Protein AF-A0A0A1TZL5-F1 (afdb_monomer)

pLDDT: mean 77.32, std 15.14, range [38.03, 97.94]

Radius of gyration: 24.27 Å; Cα contacts (8 Å, |Δi|>4): 1009; chains: 1; bounding box: 61×46×68 Å

Solvent-accessible surface area (backbone atoms only — not comparable to full-atom values): 25339 Å² total; per-residue (Å²): 130,90,66,53,73,48,52,54,91,80,47,62,46,71,67,57,94,80,52,57,85,88,46,59,81,59,45,69,44,46,47,73,77,57,21,96,49,83,64,35,45,71,73,87,66,53,48,87,37,38,24,49,39,83,58,66,37,39,21,48,38,13,34,57,28,34,40,38,86,40,56,68,58,58,38,51,23,35,73,71,51,78,66,55,50,101,86,50,35,38,53,36,42,33,20,62,53,52,39,64,32,32,26,38,37,59,61,50,42,55,18,34,70,88,55,82,53,59,42,60,36,43,57,39,48,54,67,40,45,44,47,60,51,51,51,52,50,35,50,21,54,74,61,69,9,57,83,66,41,57,82,64,52,38,36,57,40,44,21,25,57,65,58,46,49,28,44,73,39,58,42,77,80,44,59,67,71,62,47,52,58,46,52,32,54,34,51,77,62,66,31,38,32,31,36,30,31,40,76,61,99,79,62,63,98,81,51,80,66,61,63,70,34,30,24,16,51,75,48,52,56,76,63,87,92,56,88,49,35,35,31,33,31,41,26,74,38,72,58,99,78,35,61,28,70,47,78,42,46,44,67,58,47,51,73,47,28,45,39,35,21,37,38,61,67,59,89,62,52,59,32,79,46,65,48,80,46,73,39,87,48,68,39,44,35,49,39,29,43,36,37,32,68,50,73,34,44,36,38,35,31,41,17,48,66,63,96,58,97,72,77,58,35,48,35,60,42,48,21,39,80,83,58,36,64,47,84,59,59,45,87,41,81,56,90,63,66,62,41,49,50,38,62,40,81,43,62,58,44,52,29,41,37,40,37,40,55,51,54,87,67,77,90,64,80,49,44,31,21,43,23,37,39,23,44,44,75,67,55,70,48,78,46,75,50,90,64,84,45,70,32,94,62,81,60,94,70,38,58,69,59,27,75,74,65,45,31,20,61,45,74,59,49,75,58,60,96,75,51,42,80,54,100,78,36,44,29,48,63,57,37,39,24,12,54,68,79,46,47,78,45,98,57,89,72,32,22,84,56,21,83,48,38,61,42,69,76,57,41,70,68,74,103

Foldseek 3Di:
DPAAEAEPVVFPQQDDPPDPPQSVDFDWAFLVVLFPDAAWQDDLLALQFQAWAPAQLQLLSLLSSLCSLPVVLLCVQQVVDRDADPVQWGWGWWAALLRTHTYTDHNTAGARVVVVRNHGHTIGGDSHHRSNRRLLSSVSVVQRHRVSSHLDHNQVSNCGSRVFHKDKDFLLPDDLVVVLVVQQVLVVLSKWKKFFFADDPPDDPLDLDDHRGIWTFDDWDPDPPDFIKTKIARSNDDDPRHHRIDIDGSVCVSVGTGMMMIGNDDVLFQDKDKDKDKDPDQFWKWKKKKFAAAWKKKWKKKFWNDPDPDDKQKAKFKAFPQQFTQPWFARDGDPDRMDTTTIHGDGGGMIMIIMHIQRPPPDDTIMMMMMMTMSDNDRIDMDIDPFIDGQPDRQCDFQVCCVVQQAAQQQRDHDDPQWDDDNNGTHDQWQQAANRHRDGHPDGGDGVNSVGGHHPVNSVSRD

Structure (mmCIF, N/CA/C/O backbone):
data_AF-A0A0A1TZL5-F1
#
_entry.id   AF-A0A0A1TZL5-F1
#
loop_
_atom_site.group_PDB
_atom_site.id
_atom_site.type_symbol
_atom_site.label_atom_id
_atom_site.label_alt_id
_atom_site.label_comp_id
_atom_site.label_asym_id
_atom_site.label_entity_id
_atom_site.label_seq_id
_atom_site.pdbx_PDB_ins_code
_atom_site.Cartn_x
_atom_site.Cartn_y
_atom_site.Cartn_z
_atom_site.occupancy
_atom_site.B_iso_or_equiv
_atom_site.auth_seq_id
_atom_site.auth_comp_id
_atom_site.auth_asym_id
_atom_site.auth_atom_id
_atom_site.pdbx_PDB_model_num
ATOM 1 N N . MET A 1 1 ? -18.714 -12.120 -4.330 1.00 49.97 1 MET A N 1
ATOM 2 C CA . MET A 1 1 ? -18.763 -10.806 -5.000 1.00 49.97 1 MET A CA 1
ATOM 3 C C . MET A 1 1 ? -18.120 -10.981 -6.354 1.00 49.97 1 MET A C 1
ATOM 5 O O . MET A 1 1 ? -17.047 -11.574 -6.402 1.00 49.97 1 MET A O 1
ATOM 9 N N . ASP A 1 2 ? -18.762 -10.494 -7.409 1.00 71.38 2 ASP A N 1
ATOM 10 C CA . ASP A 1 2 ? -18.136 -10.411 -8.727 1.00 71.38 2 ASP A CA 1
ATOM 11 C C . ASP A 1 2 ? -17.106 -9.280 -8.685 1.00 71.38 2 ASP A C 1
ATOM 13 O O . ASP A 1 2 ? -17.454 -8.117 -8.485 1.00 71.38 2 ASP A O 1
ATOM 17 N N . ILE A 1 3 ? -15.823 -9.633 -8.769 1.00 79.94 3 ILE A N 1
ATOM 18 C CA . ILE A 1 3 ? -14.735 -8.653 -8.760 1.00 79.94 3 ILE A CA 1
ATOM 19 C C . ILE A 1 3 ? -14.651 -8.045 -10.167 1.00 79.94 3 ILE A C 1
ATOM 21 O O . ILE A 1 3 ? -14.499 -8.805 -11.128 1.00 79.94 3 ILE A O 1
ATOM 25 N N . PRO A 1 4 ? -14.748 -6.711 -10.327 1.00 85.56 4 PRO A N 1
ATOM 26 C CA . PRO A 1 4 ? -14.668 -6.082 -11.639 1.00 85.56 4 PRO A CA 1
ATOM 27 C C . PRO A 1 4 ? -13.315 -6.361 -12.300 1.00 85.56 4 PRO A C 1
ATOM 29 O O . PRO A 1 4 ? -12.270 -6.311 -11.647 1.00 85.56 4 PRO A O 1
ATOM 32 N N . VAL A 1 5 ? -13.347 -6.623 -13.611 1.00 86.38 5 VAL A N 1
ATOM 33 C CA . VAL A 1 5 ? -12.152 -6.856 -14.432 1.00 86.38 5 VAL A CA 1
ATOM 34 C C . VAL A 1 5 ? -11.983 -5.724 -15.444 1.00 86.38 5 VAL A C 1
ATOM 36 O O . VAL A 1 5 ? -12.829 -5.539 -16.321 1.00 86.38 5 VAL A O 1
ATOM 39 N N . ILE A 1 6 ? -10.874 -4.989 -15.355 1.00 85.88 6 ILE A N 1
ATOM 40 C CA . ILE A 1 6 ? -10.467 -3.978 -16.339 1.00 85.88 6 ILE A CA 1
ATOM 41 C C . ILE A 1 6 ? -9.491 -4.632 -17.317 1.00 85.88 6 ILE A C 1
ATOM 43 O O . ILE A 1 6 ? -8.507 -5.240 -16.904 1.00 85.88 6 ILE A O 1
ATOM 47 N N . ASN A 1 7 ? -9.750 -4.519 -18.621 1.00 80.62 7 ASN A N 1
ATOM 48 C CA . ASN A 1 7 ? -8.871 -5.073 -19.651 1.00 80.62 7 ASN A CA 1
ATOM 49 C C . ASN A 1 7 ? -8.048 -3.966 -20.312 1.00 80.62 7 ASN A C 1
ATOM 51 O O . ASN A 1 7 ? -8.618 -2.984 -20.792 1.00 80.62 7 ASN A O 1
ATOM 55 N N . GLU A 1 8 ? -6.737 -4.187 -20.419 1.00 75.44 8 GLU A N 1
ATOM 56 C CA . GLU A 1 8 ? -5.792 -3.320 -21.133 1.00 75.44 8 GLU A CA 1
ATOM 57 C C . GLU A 1 8 ? -6.301 -2.868 -22.515 1.00 75.44 8 GLU A C 1
ATOM 59 O O . GLU A 1 8 ? -6.108 -1.720 -22.889 1.00 75.44 8 GLU A O 1
ATOM 64 N N . LYS A 1 9 ? -7.008 -3.719 -23.274 1.00 63.75 9 LYS A N 1
ATOM 65 C CA . LYS A 1 9 ? -7.481 -3.379 -24.632 1.00 63.75 9 LYS A CA 1
ATOM 66 C C . LYS A 1 9 ? -8.550 -2.281 -24.686 1.00 63.75 9 LYS A C 1
ATOM 68 O O . LYS A 1 9 ? -8.748 -1.709 -25.753 1.00 63.75 9 LYS A O 1
ATOM 73 N N . LYS A 1 10 ? -9.276 -2.026 -23.591 1.00 52.03 10 LYS A N 1
ATOM 74 C CA . LYS A 1 10 ? -10.342 -1.005 -23.553 1.00 52.03 10 LYS A CA 1
ATOM 75 C C . LYS A 1 10 ? -9.841 0.371 -23.113 1.00 52.03 10 LYS A C 1
ATOM 77 O O . LYS A 1 10 ? -10.498 1.359 -23.417 1.00 52.03 10 LYS A O 1
ATOM 82 N N . ASN A 1 11 ? -8.681 0.435 -22.460 1.00 51.72 11 ASN A N 1
ATOM 83 C CA . ASN A 1 11 ? -8.084 1.675 -21.984 1.00 51.72 11 ASN A CA 1
ATOM 84 C C . ASN A 1 11 ? -6.820 1.937 -22.798 1.00 51.72 11 ASN A C 1
ATOM 86 O O . ASN A 1 11 ? -5.872 1.164 -22.748 1.00 51.72 11 ASN A O 1
ATOM 90 N N . ASN A 1 12 ? -6.797 3.020 -23.568 1.00 53.84 12 ASN A N 1
ATOM 91 C CA . ASN A 1 12 ? -5.617 3.464 -24.304 1.00 53.84 12 ASN A CA 1
ATOM 92 C C . ASN A 1 12 ? -4.557 3.958 -23.289 1.00 53.84 12 ASN A C 1
ATOM 94 O O . ASN A 1 12 ? -4.395 5.156 -23.091 1.00 53.84 12 ASN A O 1
ATOM 98 N N . VAL A 1 13 ? -3.859 3.031 -22.617 1.00 56.09 13 VAL A N 1
ATOM 99 C CA . VAL A 1 13 ? -2.955 3.260 -21.458 1.00 56.09 13 VAL A CA 1
ATOM 100 C C . VAL A 1 13 ? -1.866 4.309 -21.734 1.00 56.09 13 VAL A C 1
ATOM 102 O O . VAL A 1 13 ? -1.312 4.903 -20.811 1.00 56.09 13 VAL A O 1
ATOM 105 N N . LEU A 1 14 ? -1.574 4.531 -23.017 1.00 53.62 14 LEU A N 1
ATOM 106 C CA . LEU A 1 14 ? -0.532 5.415 -23.538 1.00 53.62 14 LEU A CA 1
ATOM 107 C C . LEU A 1 14 ? -1.075 6.505 -24.485 1.00 53.62 14 LEU A C 1
ATOM 109 O O . LEU A 1 14 ? -0.308 7.330 -24.961 1.00 53.62 14 LEU A O 1
ATOM 113 N N . ASN A 1 15 ? -2.378 6.514 -24.791 1.00 46.19 15 ASN A N 1
ATOM 114 C CA . ASN A 1 15 ? -2.959 7.335 -25.858 1.00 46.19 15 ASN A CA 1
ATOM 115 C C . ASN A 1 15 ? -3.926 8.367 -25.264 1.00 46.19 15 ASN A C 1
ATOM 117 O O . ASN A 1 15 ? -5.138 8.163 -25.196 1.00 46.19 15 ASN A O 1
ATOM 121 N N . SER A 1 16 ? -3.375 9.504 -24.852 1.00 42.44 16 SER A N 1
ATOM 122 C CA . SER A 1 16 ? -4.146 10.732 -24.666 1.00 42.44 16 SER A CA 1
ATOM 123 C C . SER A 1 16 ? -3.404 11.876 -25.342 1.00 42.44 16 SER A C 1
ATOM 125 O O . SER A 1 16 ? -2.181 11.931 -25.238 1.00 42.44 16 SER A O 1
ATOM 127 N N . ALA A 1 17 ? -4.139 12.765 -26.006 1.00 40.03 17 ALA A N 1
ATOM 128 C CA . ALA A 1 17 ? -3.620 13.814 -26.885 1.00 40.03 17 ALA A CA 1
ATOM 129 C C . ALA A 1 17 ? -2.620 14.806 -26.243 1.00 40.03 17 ALA A C 1
ATOM 131 O O . ALA A 1 17 ? -1.957 15.521 -26.983 1.00 40.03 17 ALA A O 1
ATOM 132 N N . ASP A 1 18 ? -2.471 14.805 -24.912 1.00 41.38 18 ASP A N 1
ATOM 133 C CA . ASP A 1 18 ? -1.609 15.730 -24.154 1.00 41.38 18 ASP A CA 1
ATOM 134 C C . ASP A 1 18 ? -0.286 15.126 -23.650 1.00 41.38 18 ASP A C 1
ATOM 136 O O . ASP A 1 18 ? 0.476 15.793 -22.951 1.00 41.38 18 ASP A O 1
ATOM 140 N N . P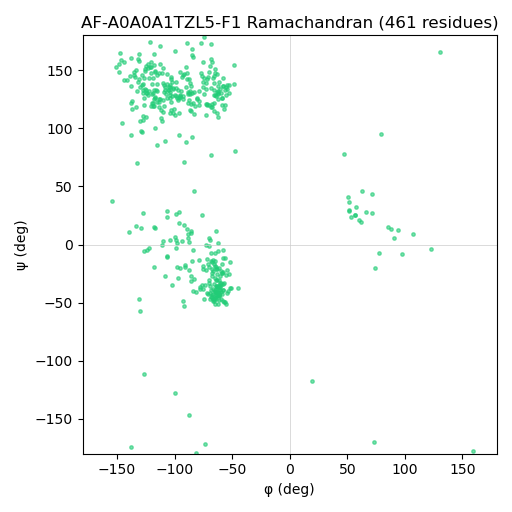HE A 1 19 ? 0.030 13.869 -23.981 1.00 49.94 19 PHE A N 1
ATOM 141 C CA . PHE A 1 19 ? 1.406 13.399 -23.804 1.00 49.94 19 PHE A CA 1
ATOM 142 C C . PHE A 1 19 ? 2.293 14.217 -24.754 1.00 49.94 19 PHE A C 1
ATOM 144 O O . PHE A 1 19 ? 1.990 14.310 -25.945 1.00 49.94 19 PHE A O 1
ATOM 151 N N . THR A 1 20 ? 3.368 14.833 -24.245 1.00 53.78 20 THR A N 1
ATOM 152 C CA . THR A 1 20 ? 4.323 15.576 -25.087 1.00 53.78 20 THR A CA 1
ATOM 153 C C . THR A 1 20 ? 4.728 14.728 -26.298 1.00 53.78 20 THR A C 1
ATOM 155 O O . THR A 1 20 ? 4.698 13.497 -26.239 1.00 53.78 20 THR A O 1
ATOM 158 N N . SER A 1 21 ? 5.135 15.353 -27.407 1.00 57.31 21 SER A N 1
ATOM 159 C CA . SER A 1 21 ? 5.468 14.654 -28.665 1.00 57.31 21 SER A CA 1
ATOM 160 C C . SER A 1 21 ? 6.470 13.492 -28.528 1.00 57.31 21 SER A C 1
ATOM 162 O O . SER A 1 21 ? 6.584 12.682 -29.441 1.00 57.31 21 SER A O 1
ATOM 164 N N . ARG A 1 22 ? 7.192 13.388 -27.401 1.00 59.19 22 ARG A N 1
ATOM 165 C CA . ARG A 1 22 ? 8.092 12.275 -27.062 1.00 59.19 22 ARG A CA 1
ATOM 166 C C . ARG A 1 22 ? 7.362 10.961 -26.751 1.00 59.19 22 ARG A C 1
ATOM 168 O O . ARG A 1 22 ? 7.924 9.897 -26.987 1.00 59.19 22 ARG A O 1
ATOM 175 N N . TYR A 1 23 ? 6.150 11.029 -26.214 1.00 66.69 23 TYR A N 1
ATOM 176 C CA . TYR A 1 23 ? 5.384 9.869 -25.749 1.00 66.69 23 TYR A CA 1
ATOM 177 C C . TYR A 1 23 ? 4.165 9.570 -26.630 1.00 66.69 23 TYR A C 1
ATOM 179 O O . TYR A 1 23 ? 3.399 8.644 -26.357 1.00 66.69 23 TYR A O 1
ATOM 187 N N . SER A 1 24 ? 3.985 10.321 -27.717 1.00 60.12 24 SER A N 1
ATOM 188 C CA . SER A 1 24 ? 3.059 9.936 -28.771 1.00 60.12 24 SER A CA 1
ATOM 189 C C . SER A 1 24 ? 3.640 8.722 -29.510 1.00 60.12 24 SER A C 1
ATOM 191 O O . SER A 1 24 ? 4.738 8.767 -30.056 1.00 60.12 24 SER A O 1
ATOM 193 N N . ASN A 1 25 ? 2.906 7.605 -29.513 1.00 70.38 25 ASN A N 1
ATOM 194 C CA . ASN A 1 25 ? 3.308 6.325 -30.123 1.00 70.38 25 ASN A CA 1
ATOM 195 C C . ASN A 1 25 ? 4.423 5.542 -29.396 1.00 70.38 25 ASN A C 1
ATOM 197 O O . ASN A 1 25 ? 5.300 4.971 -30.045 1.00 70.38 25 ASN A O 1
ATOM 201 N N . VAL A 1 26 ? 4.373 5.447 -28.063 1.00 78.94 26 VAL A N 1
ATOM 202 C CA . VAL A 1 26 ? 5.262 4.549 -27.297 1.00 78.94 26 VAL A CA 1
ATOM 203 C C . VAL A 1 26 ? 5.081 3.083 -27.748 1.00 78.94 26 VAL A C 1
ATOM 205 O O . VAL A 1 26 ? 3.972 2.544 -27.636 1.00 78.94 26 VAL A O 1
ATOM 208 N N . PRO A 1 27 ? 6.138 2.405 -28.243 1.00 83.12 27 PRO A N 1
ATOM 209 C CA . PRO A 1 27 ? 6.061 1.004 -28.642 1.00 83.12 27 PRO A CA 1
ATOM 210 C C . PRO A 1 27 ? 5.797 0.080 -27.450 1.00 83.12 27 PRO A C 1
ATOM 212 O O . PRO A 1 27 ? 6.299 0.285 -26.346 1.00 83.12 27 PRO A O 1
ATOM 215 N N . LEU A 1 28 ? 5.035 -0.985 -27.699 1.00 85.69 28 LEU A N 1
ATOM 216 C CA . LEU A 1 28 ? 4.760 -2.048 -26.734 1.00 85.69 28 LEU A CA 1
ATOM 217 C C . LEU A 1 28 ? 5.459 -3.336 -27.177 1.00 85.69 28 LEU A C 1
ATOM 219 O O . LEU A 1 28 ? 5.003 -4.013 -28.106 1.00 85.69 28 LEU A O 1
ATOM 223 N N . VAL A 1 29 ? 6.545 -3.698 -26.494 1.00 87.06 29 VAL A N 1
ATOM 224 C CA . VAL A 1 29 ? 7.377 -4.860 -26.844 1.00 87.06 29 VAL A CA 1
ATOM 225 C C . VAL A 1 29 ? 7.108 -6.013 -25.875 1.00 87.06 29 VAL A C 1
ATOM 227 O O . VAL A 1 29 ? 7.154 -5.805 -24.665 1.00 87.06 29 VAL A O 1
ATOM 230 N N . PRO A 1 30 ? 6.820 -7.241 -26.352 1.00 88.12 30 PRO A N 1
ATOM 231 C CA . PRO A 1 30 ? 6.717 -8.407 -25.476 1.00 88.12 30 PRO A CA 1
ATOM 232 C C . PRO A 1 30 ? 7.988 -8.585 -24.639 1.00 88.12 30 PRO A C 1
ATOM 234 O O . PRO A 1 30 ? 9.084 -8.572 -25.197 1.00 88.12 30 PRO A O 1
ATOM 237 N N . ALA A 1 31 ? 7.848 -8.834 -23.335 1.00 86.19 31 ALA A N 1
ATOM 238 C CA . ALA A 1 31 ? 8.980 -9.036 -22.425 1.00 86.19 31 ALA A CA 1
ATOM 239 C C . ALA A 1 31 ? 9.985 -10.080 -22.950 1.00 86.19 31 ALA A C 1
ATOM 241 O O . ALA A 1 31 ? 11.188 -9.875 -22.873 1.00 86.19 31 ALA A O 1
ATOM 242 N N . THR A 1 32 ? 9.507 -11.153 -23.590 1.00 85.19 32 THR A N 1
ATOM 243 C CA . THR A 1 32 ? 10.350 -12.207 -24.188 1.00 85.19 32 THR A CA 1
ATOM 244 C C . THR A 1 32 ? 11.231 -11.742 -25.350 1.00 85.19 32 THR A C 1
ATOM 246 O O . THR A 1 32 ? 12.136 -12.468 -25.742 1.00 85.19 32 THR A O 1
ATOM 249 N N . LYS A 1 33 ? 10.923 -10.595 -25.967 1.00 85.25 33 LYS A N 1
ATOM 250 C CA . LYS A 1 33 ? 11.744 -9.969 -27.017 1.00 85.25 33 LYS A CA 1
ATOM 251 C C . LYS A 1 33 ? 12.660 -8.885 -26.458 1.00 85.25 33 LYS A C 1
ATOM 253 O O . LYS A 1 33 ? 13.708 -8.639 -27.036 1.00 85.25 33 LYS A O 1
ATOM 258 N N . LEU A 1 34 ? 12.241 -8.241 -25.371 1.00 82.00 34 LEU A N 1
ATOM 259 C CA . LEU A 1 34 ? 12.992 -7.178 -24.709 1.00 82.00 34 LEU A CA 1
ATOM 260 C C . LEU A 1 34 ? 14.165 -7.733 -23.890 1.00 82.00 34 LEU A C 1
ATOM 262 O O . LEU A 1 34 ? 15.225 -7.126 -23.787 1.00 82.00 34 LEU A O 1
ATOM 266 N N . PHE A 1 35 ? 13.967 -8.910 -23.309 1.00 81.88 35 PHE A N 1
ATOM 267 C CA . PHE A 1 35 ? 14.873 -9.513 -22.351 1.00 81.88 35 PHE A CA 1
ATOM 268 C C . PHE A 1 35 ? 15.634 -10.696 -22.954 1.00 81.88 35 PHE A C 1
ATOM 270 O O . PHE A 1 35 ? 15.044 -11.595 -23.548 1.00 81.88 35 PHE A O 1
ATOM 277 N N . LYS A 1 36 ? 16.968 -10.694 -22.803 1.00 70.81 36 LYS A N 1
ATOM 278 C CA . LYS A 1 36 ? 17.873 -11.660 -23.458 1.00 70.81 36 LYS A CA 1
ATOM 279 C C . LYS A 1 36 ? 17.724 -13.099 -22.954 1.00 70.81 36 LYS A C 1
ATOM 281 O O . LYS A 1 36 ? 18.063 -14.022 -23.691 1.00 70.81 36 LYS A O 1
ATOM 286 N N . HIS A 1 37 ? 17.241 -13.312 -21.728 1.00 73.69 37 HIS A N 1
ATOM 287 C CA . HIS A 1 37 ? 16.998 -14.655 -21.195 1.00 73.69 37 HIS A CA 1
ATOM 288 C C . HIS A 1 37 ? 15.507 -14.928 -20.985 1.00 73.69 37 HIS A C 1
ATOM 290 O O . HIS A 1 37 ? 14.655 -14.049 -21.092 1.00 73.69 37 HIS A O 1
ATOM 296 N N . LYS A 1 38 ? 15.186 -16.194 -20.687 1.00 78.81 38 LYS A N 1
ATOM 297 C CA . LYS A 1 38 ? 13.815 -16.633 -20.425 1.00 78.81 38 LYS A CA 1
ATOM 298 C C . LYS A 1 38 ? 13.215 -15.831 -19.268 1.00 78.81 38 LYS A C 1
ATOM 300 O O . LYS A 1 38 ? 13.653 -15.953 -18.128 1.00 78.81 38 LYS A O 1
ATOM 305 N N . THR A 1 39 ? 12.172 -15.074 -19.579 1.00 82.38 39 THR A N 1
ATOM 306 C CA . THR A 1 39 ? 11.431 -14.258 -18.619 1.00 82.38 39 THR A CA 1
ATOM 307 C C . THR A 1 39 ? 10.579 -15.124 -17.699 1.00 82.38 39 THR A C 1
ATOM 309 O O . THR A 1 39 ? 9.914 -16.055 -18.167 1.00 82.38 39 THR A O 1
ATOM 312 N N . LYS A 1 40 ? 10.537 -14.781 -16.414 1.00 87.81 40 LYS A N 1
ATOM 313 C CA . LYS A 1 40 ? 9.627 -15.347 -15.412 1.00 87.81 40 LYS A CA 1
ATOM 314 C C . LYS A 1 40 ? 8.820 -14.223 -14.768 1.00 87.81 40 LYS A C 1
ATOM 316 O O . LYS A 1 40 ? 9.283 -13.085 -14.717 1.00 87.81 40 LYS A O 1
ATOM 321 N N . LEU A 1 41 ? 7.637 -14.546 -14.240 1.00 90.00 41 LEU A N 1
ATOM 322 C CA . LEU A 1 41 ? 6.888 -13.575 -13.444 1.00 90.00 41 LEU A CA 1
ATOM 323 C C . LEU A 1 41 ? 7.653 -13.224 -12.162 1.00 90.00 41 LEU A C 1
ATOM 325 O O . LEU A 1 41 ? 7.896 -12.048 -11.900 1.00 90.00 41 LEU A O 1
ATOM 329 N N . PHE A 1 42 ? 8.075 -14.254 -11.428 1.00 90.44 42 PHE A N 1
ATOM 330 C CA . PHE A 1 42 ? 8.875 -14.147 -10.213 1.00 90.44 42 PHE A CA 1
ATOM 331 C C . PHE A 1 42 ? 10.181 -14.931 -10.360 1.00 90.44 42 PHE A C 1
ATOM 3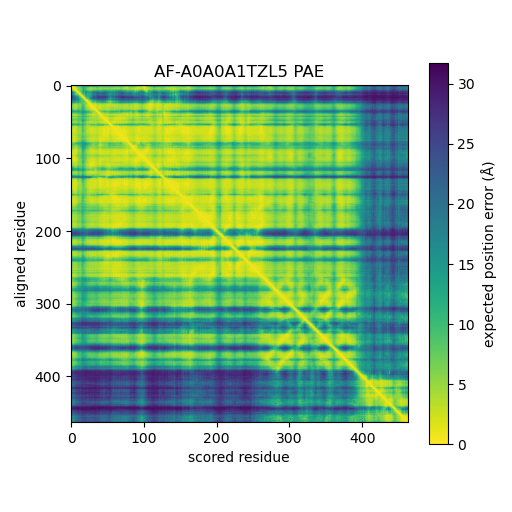33 O O . PHE A 1 42 ? 10.204 -16.025 -10.934 1.00 90.44 42 PHE A O 1
ATOM 340 N N . ASP A 1 43 ? 11.247 -14.384 -9.796 1.00 87.31 43 ASP A N 1
ATOM 341 C CA . ASP A 1 43 ? 12.523 -15.046 -9.553 1.00 87.31 43 ASP A CA 1
ATOM 342 C C . ASP A 1 43 ? 12.866 -14.863 -8.062 1.00 87.31 43 ASP A C 1
ATOM 344 O O . ASP A 1 43 ? 12.144 -15.394 -7.213 1.00 87.31 43 ASP A O 1
ATOM 348 N N . THR A 1 44 ? 13.896 -14.088 -7.714 1.00 87.56 44 THR A N 1
ATOM 349 C CA . THR A 1 44 ? 14.268 -13.825 -6.311 1.00 87.56 44 THR A CA 1
ATOM 350 C C . THR A 1 44 ? 13.330 -12.836 -5.600 1.00 87.56 44 THR A C 1
ATOM 352 O O . THR A 1 44 ? 13.274 -12.873 -4.376 1.00 87.56 44 THR A O 1
ATOM 355 N N . ILE A 1 45 ? 12.568 -11.992 -6.320 1.00 90.38 45 ILE A N 1
ATOM 356 C CA . ILE A 1 45 ? 11.847 -10.824 -5.769 1.00 90.38 45 ILE A CA 1
ATOM 357 C C . ILE A 1 45 ? 12.784 -10.003 -4.866 1.00 90.38 45 ILE A C 1
ATOM 359 O O . ILE A 1 45 ? 12.757 -10.100 -3.642 1.00 90.38 45 ILE A O 1
ATOM 363 N N . SER A 1 46 ? 13.652 -9.208 -5.492 1.00 89.75 46 SER A N 1
ATOM 364 C CA . SER A 1 46 ? 14.631 -8.366 -4.794 1.00 89.75 46 SER A CA 1
ATOM 365 C C . SER A 1 46 ? 14.291 -6.890 -4.939 1.00 89.75 46 SER A C 1
ATOM 367 O O . SER A 1 46 ? 13.812 -6.457 -5.987 1.00 89.75 46 SER A O 1
ATOM 369 N N . ILE A 1 47 ? 14.605 -6.106 -3.909 1.00 90.38 47 ILE A N 1
ATOM 370 C CA . ILE A 1 47 ? 14.465 -4.650 -3.938 1.00 90.38 47 ILE A CA 1
ATOM 371 C C . ILE A 1 47 ? 15.285 -4.015 -5.071 1.00 90.38 47 ILE A C 1
ATOM 373 O O . ILE A 1 47 ? 14.828 -3.076 -5.715 1.00 90.38 47 ILE A O 1
ATOM 377 N N . GLU A 1 48 ? 16.446 -4.591 -5.391 1.00 85.00 48 GLU A N 1
ATOM 378 C CA . GLU A 1 48 ? 17.332 -4.149 -6.478 1.00 85.00 48 GLU A CA 1
ATOM 379 C C . GLU A 1 48 ? 16.681 -4.278 -7.866 1.00 85.00 48 GLU A C 1
ATOM 381 O O . GLU A 1 48 ? 17.075 -3.590 -8.808 1.00 85.00 48 GLU A O 1
ATOM 386 N N . ASN A 1 49 ? 15.657 -5.132 -7.992 1.00 84.19 49 ASN A N 1
ATOM 387 C CA . ASN A 1 49 ? 14.910 -5.357 -9.230 1.00 84.19 49 ASN A CA 1
ATOM 388 C C . ASN A 1 49 ? 13.768 -4.346 -9.421 1.00 84.19 49 ASN A C 1
ATOM 390 O O . ASN A 1 49 ? 12.934 -4.540 -10.298 1.00 84.19 49 ASN A O 1
ATOM 394 N N . VAL A 1 50 ? 13.688 -3.293 -8.607 1.00 91.25 50 VAL A N 1
ATOM 395 C CA . VAL A 1 50 ? 12.613 -2.299 -8.680 1.00 91.25 50 VAL A CA 1
ATOM 396 C C . VAL A 1 50 ? 13.229 -0.912 -8.756 1.00 91.25 50 VAL A C 1
ATOM 398 O O . VAL A 1 50 ? 13.617 -0.345 -7.734 1.00 91.25 50 VAL A O 1
ATOM 401 N N . ARG A 1 51 ? 13.363 -0.370 -9.965 1.00 91.31 51 ARG A N 1
ATOM 402 C CA . ARG A 1 51 ? 13.928 0.962 -10.214 1.00 91.31 51 ARG A CA 1
ATOM 403 C C . ARG A 1 51 ? 12.976 1.817 -11.028 1.00 91.31 51 ARG A C 1
ATOM 405 O O . ARG A 1 51 ? 12.200 1.302 -11.829 1.00 91.31 51 ARG A O 1
ATOM 412 N N . GLN A 1 52 ? 13.054 3.120 -10.822 1.00 90.38 52 GLN A N 1
ATOM 413 C CA . GLN A 1 52 ? 12.235 4.089 -11.531 1.00 90.38 52 GLN A CA 1
ATOM 414 C C . GLN A 1 52 ? 12.751 4.310 -12.954 1.00 90.38 52 GLN A C 1
ATOM 416 O O . GLN A 1 52 ? 13.949 4.205 -13.242 1.00 90.38 52 GLN A O 1
ATOM 421 N N . GLY A 1 53 ? 11.808 4.589 -13.847 1.00 88.00 53 GLY A N 1
ATOM 422 C CA . GLY A 1 53 ? 12.072 4.987 -15.221 1.00 88.00 53 GLY A CA 1
ATOM 423 C C . GLY A 1 53 ? 12.267 6.480 -15.387 1.00 88.00 53 GLY A C 1
ATOM 424 O O . GLY A 1 53 ? 12.771 7.165 -14.507 1.00 88.00 53 GLY A O 1
ATOM 425 N N . GLU A 1 54 ? 11.839 6.980 -16.542 1.00 77.56 54 GLU A N 1
ATOM 426 C CA . GLU A 1 54 ? 11.854 8.411 -16.867 1.00 77.56 54 GLU A CA 1
ATOM 427 C C . GLU A 1 54 ? 10.610 9.176 -16.363 1.00 77.56 54 GLU A C 1
ATOM 429 O O . GLU A 1 54 ? 10.377 10.298 -16.804 1.00 77.56 54 GLU A O 1
ATOM 434 N N . PHE A 1 55 ? 9.772 8.584 -15.505 1.00 79.81 55 PHE A N 1
ATOM 435 C CA . PHE A 1 55 ? 8.473 9.152 -15.119 1.00 79.81 55 PHE A CA 1
ATOM 436 C C . PHE A 1 55 ? 8.385 9.469 -13.619 1.00 79.81 55 PHE A C 1
ATOM 438 O O . PHE A 1 55 ? 9.096 8.861 -12.826 1.00 79.81 55 PHE A O 1
ATOM 445 N N . GLU A 1 56 ? 7.533 10.420 -13.222 1.00 85.12 56 GLU A N 1
ATOM 446 C CA . GLU A 1 56 ? 7.410 10.947 -11.846 1.00 85.12 56 GLU A CA 1
ATOM 447 C C . GLU A 1 56 ? 6.524 10.077 -10.925 1.00 85.12 56 GLU A C 1
ATOM 449 O O . GLU A 1 56 ? 5.674 10.573 -10.189 1.00 85.12 56 GLU A O 1
ATOM 454 N N . ASP A 1 57 ? 6.730 8.759 -10.952 1.00 90.88 57 ASP A N 1
ATOM 455 C CA . ASP A 1 57 ? 5.985 7.764 -10.167 1.00 90.88 57 ASP A CA 1
ATOM 456 C C . ASP A 1 57 ? 6.803 7.180 -9.000 1.00 90.88 57 ASP A C 1
ATOM 458 O O . ASP A 1 57 ? 6.574 6.056 -8.543 1.00 90.88 57 ASP A O 1
ATOM 462 N N . CYS A 1 58 ? 7.743 7.965 -8.466 1.00 94.44 58 CYS A N 1
ATOM 463 C CA . CYS A 1 58 ? 8.638 7.560 -7.379 1.00 94.44 58 CYS A CA 1
ATOM 464 C C . CYS A 1 58 ? 7.901 6.973 -6.169 1.00 94.44 58 CYS A C 1
ATOM 466 O O . CYS A 1 58 ? 8.366 5.997 -5.578 1.00 94.44 58 CYS A O 1
ATOM 468 N N . PHE A 1 59 ? 6.726 7.512 -5.828 1.00 95.00 59 PHE A N 1
ATOM 469 C CA . PHE A 1 59 ? 5.880 7.010 -4.746 1.00 95.00 59 PHE A CA 1
ATOM 470 C C . PHE A 1 59 ? 5.440 5.557 -4.978 1.00 95.00 59 PHE A C 1
ATOM 472 O O . PHE A 1 59 ? 5.420 4.753 -4.041 1.00 95.00 59 PHE A O 1
ATOM 479 N N . LEU A 1 60 ? 5.121 5.197 -6.225 1.00 96.38 60 LEU A N 1
ATOM 480 C CA . LEU A 1 60 ? 4.706 3.854 -6.611 1.00 96.38 60 LEU A CA 1
ATOM 481 C C . LEU A 1 60 ? 5.907 2.911 -6.627 1.00 96.38 60 LEU A C 1
ATOM 483 O O . LEU A 1 60 ? 5.836 1.832 -6.041 1.00 96.38 60 LEU A O 1
ATOM 487 N N . VAL A 1 61 ? 7.022 3.325 -7.231 1.00 96.00 61 VAL A N 1
ATOM 488 C CA . VAL A 1 61 ? 8.245 2.509 -7.307 1.00 96.00 61 VAL A CA 1
ATOM 489 C C . VAL A 1 61 ? 8.816 2.238 -5.912 1.00 96.00 61 VAL A C 1
ATOM 491 O O . VAL A 1 61 ? 9.140 1.092 -5.600 1.00 96.00 61 VAL A O 1
ATOM 494 N N . SER A 1 62 ? 8.862 3.244 -5.033 1.00 96.75 62 SER A N 1
ATOM 495 C CA . SER A 1 62 ? 9.242 3.066 -3.625 1.00 96.75 62 SER A CA 1
ATOM 496 C C . SER A 1 62 ? 8.261 2.168 -2.867 1.00 96.75 62 SER A C 1
ATOM 498 O O . SER A 1 62 ? 8.680 1.326 -2.075 1.00 96.75 62 SER A O 1
ATOM 500 N N . SER A 1 63 ? 6.959 2.251 -3.151 1.00 97.38 63 SER A N 1
ATOM 501 C CA . SER A 1 63 ? 5.974 1.336 -2.555 1.00 97.38 63 SER A CA 1
ATOM 502 C C . SER A 1 63 ? 6.162 -0.114 -3.023 1.00 97.38 63 SER A C 1
ATOM 504 O O . SER A 1 63 ? 6.116 -1.036 -2.208 1.00 97.38 63 SER A O 1
ATOM 506 N N . LEU A 1 64 ? 6.423 -0.338 -4.316 1.00 96.88 64 LEU A N 1
ATOM 507 C CA . LEU A 1 64 ? 6.736 -1.659 -4.875 1.00 96.88 64 LEU A CA 1
ATOM 508 C C . LEU A 1 64 ? 8.042 -2.220 -4.294 1.00 96.88 64 LEU A C 1
ATOM 510 O O . LEU A 1 64 ? 8.105 -3.402 -3.958 1.00 96.88 64 LEU A O 1
ATOM 514 N N . ALA A 1 65 ? 9.059 -1.374 -4.127 1.00 96.25 65 ALA A N 1
ATOM 515 C CA . ALA A 1 65 ? 10.316 -1.731 -3.482 1.00 96.25 65 ALA A CA 1
ATOM 516 C C . ALA A 1 65 ? 10.095 -2.148 -2.019 1.00 96.25 65 ALA A C 1
ATOM 518 O O . ALA A 1 65 ? 10.586 -3.200 -1.610 1.00 96.25 65 ALA A O 1
ATOM 519 N N . ALA A 1 66 ? 9.284 -1.406 -1.260 1.00 97.25 66 ALA A N 1
ATOM 520 C CA . ALA A 1 66 ? 8.921 -1.770 0.109 1.00 97.25 66 ALA A CA 1
ATOM 521 C C . ALA A 1 66 ? 8.241 -3.151 0.182 1.00 97.25 66 ALA A C 1
ATOM 523 O O . ALA A 1 66 ? 8.526 -3.941 1.082 1.00 97.25 66 ALA A O 1
ATOM 524 N N . LEU A 1 67 ? 7.378 -3.493 -0.788 1.00 96.12 67 LEU A N 1
ATOM 525 C CA . LEU A 1 67 ? 6.706 -4.802 -0.838 1.00 96.12 67 LEU A CA 1
ATOM 526 C C . LEU A 1 67 ? 7.670 -5.987 -0.965 1.00 96.12 67 LEU A C 1
ATOM 528 O O . LEU A 1 67 ? 7.284 -7.105 -0.616 1.00 96.12 67 LEU A O 1
ATOM 532 N N . THR A 1 68 ? 8.908 -5.778 -1.418 1.00 94.88 68 THR A N 1
ATOM 533 C CA . THR A 1 68 ? 9.906 -6.857 -1.519 1.00 94.88 68 THR A CA 1
ATOM 534 C C . THR A 1 68 ? 10.333 -7.404 -0.154 1.00 94.88 68 THR A C 1
ATOM 536 O O . THR A 1 68 ? 10.684 -8.578 -0.064 1.00 94.88 68 THR A O 1
ATOM 539 N N . GLU A 1 69 ? 10.176 -6.636 0.936 1.00 94.56 69 GLU A N 1
ATOM 540 C CA . GLU A 1 69 ? 10.333 -7.145 2.311 1.00 94.56 69 GLU A CA 1
ATOM 541 C C . GLU A 1 69 ? 9.244 -8.182 2.678 1.00 94.56 69 GLU A C 1
ATOM 543 O O . GLU A 1 69 ? 9.383 -8.938 3.642 1.00 94.56 69 GLU A O 1
ATOM 548 N N . GLN A 1 70 ? 8.145 -8.237 1.911 1.00 93.62 70 GLN A N 1
ATOM 549 C CA . GLN A 1 70 ? 7.016 -9.155 2.091 1.00 93.62 70 GLN A CA 1
ATOM 550 C C . GLN A 1 70 ? 6.610 -9.817 0.755 1.00 93.62 70 GLN A C 1
ATOM 552 O O . GLN A 1 70 ? 5.503 -9.574 0.259 1.00 93.62 70 GLN A O 1
ATOM 557 N N . PRO A 1 71 ? 7.426 -10.729 0.182 1.00 92.75 71 PRO A N 1
ATOM 558 C CA . PRO A 1 71 ? 7.192 -11.302 -1.154 1.00 92.75 71 PRO A CA 1
ATOM 559 C C . PRO A 1 71 ? 5.820 -11.970 -1.342 1.00 92.75 71 PRO A C 1
ATOM 561 O O . PRO A 1 71 ? 5.283 -12.027 -2.448 1.00 92.75 71 PRO A O 1
ATOM 564 N N . ASN A 1 72 ? 5.203 -12.451 -0.259 1.00 90.88 72 ASN A N 1
ATOM 565 C CA . ASN A 1 72 ? 3.852 -13.015 -0.291 1.00 90.88 72 ASN A CA 1
ATOM 566 C C . ASN A 1 72 ? 2.776 -11.986 -0.674 1.00 90.88 72 ASN A C 1
ATOM 568 O O . ASN A 1 72 ? 1.775 -12.368 -1.278 1.00 90.88 72 ASN A O 1
ATOM 572 N N . LEU A 1 73 ? 2.956 -10.700 -0.351 1.00 92.06 73 LEU A N 1
ATOM 573 C CA . LEU A 1 73 ? 2.055 -9.634 -0.802 1.00 92.06 73 LEU A CA 1
ATOM 574 C C . LEU A 1 73 ? 2.168 -9.428 -2.315 1.00 92.06 73 LEU A C 1
ATOM 576 O O . LEU A 1 73 ? 1.149 -9.296 -2.986 1.00 92.06 73 LEU A O 1
ATOM 580 N N . ILE A 1 74 ? 3.383 -9.509 -2.862 1.00 94.44 74 ILE A N 1
ATOM 581 C CA . ILE A 1 74 ? 3.619 -9.437 -4.309 1.00 94.44 74 ILE A CA 1
ATOM 582 C C . ILE A 1 74 ? 2.964 -10.628 -5.015 1.00 94.44 74 ILE A C 1
ATOM 584 O O . ILE A 1 74 ? 2.243 -10.449 -5.988 1.00 94.44 74 ILE A O 1
ATOM 588 N N . ARG A 1 75 ? 3.109 -11.849 -4.491 1.00 92.81 75 ARG A N 1
ATOM 589 C CA . ARG A 1 75 ? 2.430 -13.029 -5.063 1.00 92.81 75 ARG A CA 1
ATOM 590 C C . ARG A 1 75 ? 0.901 -12.925 -4.995 1.00 92.81 75 ARG A C 1
ATOM 592 O O . ARG A 1 75 ? 0.221 -13.343 -5.932 1.00 92.81 75 ARG A O 1
ATOM 599 N N . LYS A 1 76 ? 0.354 -12.327 -3.926 1.00 90.44 76 LYS A N 1
ATOM 600 C CA . LYS A 1 76 ? -1.090 -12.051 -3.785 1.00 90.44 76 LYS A CA 1
ATOM 601 C C . LYS A 1 76 ? -1.623 -11.117 -4.875 1.00 90.44 76 LYS A C 1
ATOM 603 O O . LYS A 1 76 ? -2.755 -11.334 -5.308 1.00 90.44 76 LYS A O 1
ATOM 608 N N . LEU A 1 77 ? -0.830 -10.144 -5.345 1.00 93.25 77 LEU A N 1
ATOM 609 C CA . LEU A 1 77 ? -1.210 -9.277 -6.472 1.00 93.25 77 LEU A CA 1
ATOM 610 C C . LEU A 1 77 ? -1.586 -10.107 -7.701 1.00 93.25 77 LEU A C 1
ATOM 612 O O . LEU A 1 77 ? -2.590 -9.832 -8.341 1.00 93.25 77 LEU A O 1
ATOM 616 N N . PHE A 1 78 ? -0.837 -11.167 -7.998 1.00 93.75 78 PHE A N 1
ATOM 617 C CA . PHE A 1 78 ? -1.035 -12.003 -9.187 1.00 93.75 78 PHE A CA 1
ATOM 618 C C . PHE A 1 78 ? -1.883 -13.253 -8.907 1.00 93.75 78 PHE A C 1
ATOM 620 O O . PHE A 1 78 ? -1.712 -14.289 -9.551 1.00 93.75 78 PHE A O 1
ATOM 627 N N . ASN A 1 79 ? -2.780 -13.186 -7.914 1.00 83.12 79 ASN A N 1
ATOM 628 C CA . ASN A 1 79 ? -3.635 -14.299 -7.482 1.00 83.12 79 ASN A CA 1
ATOM 629 C C . ASN A 1 79 ? -2.858 -15.606 -7.189 1.00 83.12 79 ASN A C 1
ATOM 631 O O . ASN A 1 79 ? -3.406 -16.692 -7.363 1.00 83.12 79 ASN A O 1
ATOM 635 N N . PHE A 1 80 ? -1.594 -15.514 -6.753 1.00 77.06 80 PHE A N 1
ATOM 636 C CA . PHE A 1 80 ? -0.689 -16.660 -6.567 1.00 77.06 80 PHE A CA 1
ATOM 637 C C . PHE A 1 80 ? -0.469 -17.516 -7.827 1.00 77.06 80 PHE A C 1
ATOM 639 O O . PHE A 1 80 ? -0.165 -18.704 -7.726 1.00 77.06 80 PHE A O 1
ATOM 646 N N . THR A 1 81 ? -0.636 -16.923 -9.010 1.00 81.06 81 THR A N 1
ATOM 647 C CA . THR A 1 81 ? -0.355 -17.568 -10.294 1.00 81.06 81 THR A CA 1
ATOM 648 C C . THR A 1 81 ? 0.926 -17.008 -10.890 1.00 81.06 81 THR A C 1
ATOM 650 O O . THR A 1 81 ? 1.108 -15.795 -10.964 1.00 81.06 81 THR A O 1
ATOM 653 N N . ASP A 1 82 ? 1.793 -17.904 -11.357 1.00 82.62 82 ASP A N 1
ATOM 654 C CA . ASP A 1 82 ? 3.080 -17.553 -11.968 1.00 82.62 82 ASP A CA 1
ATOM 655 C C . ASP A 1 82 ? 3.004 -17.594 -13.509 1.00 82.62 82 ASP A C 1
ATOM 657 O O . ASP A 1 82 ? 4.013 -17.466 -14.204 1.00 82.62 82 ASP A O 1
ATOM 661 N N . THR A 1 83 ? 1.796 -17.790 -14.051 1.00 82.88 83 THR A N 1
ATOM 662 C CA . THR A 1 83 ? 1.516 -17.990 -15.477 1.00 82.88 83 THR A CA 1
ATOM 663 C C . THR A 1 83 ? 0.344 -17.133 -15.944 1.00 82.88 83 THR A C 1
ATOM 665 O O . THR A 1 83 ? -0.591 -16.882 -15.189 1.00 82.88 83 THR A O 1
ATOM 668 N N . TYR A 1 84 ? 0.372 -16.738 -17.212 1.00 82.81 84 TYR A N 1
ATOM 669 C CA . TYR A 1 84 ? -0.728 -16.048 -17.881 1.00 82.81 84 TYR A CA 1
ATOM 670 C C . TYR A 1 84 ? -1.773 -17.037 -18.432 1.00 82.81 84 TYR A C 1
ATOM 672 O O . TYR A 1 84 ? -1.503 -18.232 -18.564 1.00 82.81 84 TYR A O 1
ATOM 680 N N . ASP A 1 85 ? -2.972 -16.545 -18.752 1.00 85.00 85 ASP A N 1
ATOM 681 C CA . ASP A 1 85 ? -4.050 -17.358 -19.335 1.00 85.00 85 ASP A CA 1
ATOM 682 C C . ASP A 1 85 ? -3.830 -17.716 -20.820 1.00 85.00 85 ASP A C 1
ATOM 684 O O . ASP A 1 85 ? -2.877 -17.282 -21.457 1.00 85.00 85 ASP A O 1
ATOM 688 N N . LEU A 1 86 ? -4.746 -18.473 -21.432 1.00 82.31 86 LEU A N 1
ATOM 689 C CA . LEU A 1 86 ? -4.649 -18.843 -22.857 1.00 82.31 86 LEU A CA 1
ATOM 690 C C . LEU A 1 86 ? -4.599 -17.636 -23.819 1.00 82.31 86 LEU A C 1
ATOM 692 O O . LEU A 1 86 ? -4.195 -17.790 -24.970 1.00 82.31 86 LEU A O 1
ATOM 696 N N . ASN A 1 87 ? -4.989 -16.445 -23.360 1.00 83.19 87 ASN A N 1
ATOM 697 C CA . ASN A 1 87 ? -4.995 -15.207 -24.134 1.00 83.19 87 ASN A CA 1
ATOM 698 C C . ASN A 1 87 ? -3.758 -14.325 -23.877 1.00 83.19 87 ASN A C 1
ATOM 700 O O . ASN A 1 87 ? -3.658 -13.245 -24.466 1.00 83.19 87 ASN A O 1
ATOM 704 N N . GLY A 1 88 ? -2.814 -14.755 -23.030 1.00 85.69 88 GLY A N 1
ATOM 705 C CA . GLY A 1 88 ? -1.589 -14.006 -22.745 1.00 85.69 88 GLY A CA 1
ATOM 706 C C . GLY A 1 88 ? -1.697 -12.990 -21.604 1.00 85.69 88 GLY A C 1
ATOM 707 O O . GLY A 1 88 ? -0.817 -12.131 -21.495 1.00 85.69 88 GLY A O 1
ATOM 708 N N . TYR A 1 89 ? -2.755 -13.044 -20.787 1.00 89.69 89 TYR A N 1
ATOM 709 C CA . TYR A 1 89 ? -2.985 -12.082 -19.707 1.00 89.69 89 TYR A CA 1
ATOM 710 C C . TYR A 1 89 ? -2.556 -12.600 -18.339 1.00 89.69 89 TYR A C 1
ATOM 712 O O . TYR A 1 89 ? -2.916 -13.705 -17.929 1.00 89.69 89 TYR A O 1
ATOM 720 N N . TYR A 1 90 ? -1.858 -11.740 -17.603 1.00 92.62 90 TYR A N 1
ATOM 721 C CA . TYR A 1 90 ? -1.775 -11.809 -16.150 1.00 92.62 90 TYR A CA 1
ATOM 722 C C . TYR A 1 90 ? -2.911 -10.997 -15.533 1.00 92.62 90 TYR A C 1
ATOM 724 O O . TYR A 1 90 ? -3.316 -9.967 -16.071 1.00 92.62 90 TYR A O 1
ATOM 732 N N 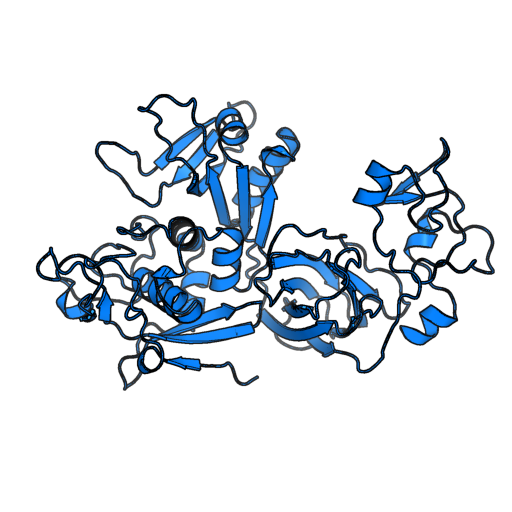. TYR A 1 91 ? -3.399 -11.447 -14.382 1.00 93.00 91 TYR A N 1
ATOM 733 C CA . TYR A 1 91 ? -4.475 -10.794 -13.646 1.00 93.00 91 TYR A CA 1
ATOM 734 C C . TYR A 1 91 ? -3.916 -10.222 -12.349 1.00 93.00 91 TYR A C 1
ATOM 736 O O . TYR A 1 91 ? -3.569 -10.973 -11.439 1.00 93.00 91 TYR A O 1
ATOM 744 N N . VAL A 1 92 ? -3.829 -8.896 -12.283 1.00 94.94 92 VAL A N 1
ATOM 745 C CA . VAL A 1 92 ? -3.297 -8.167 -11.130 1.00 94.94 92 VAL A CA 1
ATOM 746 C C . VAL A 1 92 ? -4.458 -7.632 -10.305 1.00 94.94 92 VAL A C 1
ATOM 748 O O . VAL A 1 92 ? -5.247 -6.824 -10.787 1.00 94.94 92 VAL A O 1
ATOM 751 N N . ARG A 1 93 ? -4.591 -8.089 -9.064 1.00 94.69 93 ARG A N 1
ATOM 752 C CA . ARG A 1 93 ? -5.574 -7.588 -8.107 1.00 94.69 93 ARG A CA 1
ATOM 753 C C . ARG A 1 93 ? -5.034 -6.344 -7.412 1.00 94.69 93 ARG A C 1
ATOM 755 O O . ARG A 1 93 ? -4.019 -6.415 -6.731 1.00 94.69 93 ARG A O 1
ATOM 762 N N . LEU A 1 94 ? -5.769 -5.252 -7.542 1.00 94.62 94 LEU A N 1
ATOM 763 C CA . LEU A 1 94 ? -5.558 -3.974 -6.873 1.00 94.62 94 LEU A CA 1
ATOM 764 C C . LEU A 1 94 ? -6.806 -3.609 -6.059 1.00 94.62 94 LEU A C 1
ATOM 766 O O . LEU A 1 94 ? -7.828 -4.297 -6.124 1.00 94.62 94 LEU A O 1
ATOM 770 N N . TYR A 1 95 ? -6.729 -2.526 -5.297 1.00 92.25 95 TYR A N 1
ATOM 771 C CA . TYR A 1 95 ? -7.815 -2.018 -4.469 1.00 92.25 95 TYR A CA 1
ATOM 772 C C . TYR A 1 95 ? -8.040 -0.543 -4.778 1.00 92.25 95 TYR A C 1
ATOM 774 O O . TYR A 1 95 ? -7.242 0.297 -4.396 1.00 92.25 95 TYR A O 1
ATOM 782 N N . TYR A 1 96 ? -9.127 -0.212 -5.465 1.00 88.25 96 TYR A N 1
ATOM 783 C CA . TYR A 1 96 ? -9.455 1.175 -5.790 1.00 88.25 96 TYR A CA 1
ATOM 784 C C . TYR A 1 96 ? -10.532 1.681 -4.844 1.00 88.25 96 TYR A C 1
ATOM 786 O O . TYR A 1 96 ? -11.653 1.164 -4.855 1.00 88.25 96 TYR A O 1
ATOM 794 N N . ASN A 1 97 ? -10.187 2.647 -3.991 1.00 82.81 97 ASN A N 1
ATOM 795 C CA . ASN A 1 97 ? -11.052 3.132 -2.912 1.00 82.81 97 ASN A CA 1
ATOM 796 C C . ASN A 1 97 ? -11.616 1.979 -2.059 1.00 82.81 97 ASN A C 1
ATOM 798 O O . ASN A 1 97 ? -12.804 1.929 -1.745 1.00 82.81 97 ASN A O 1
ATOM 802 N N . GLY A 1 98 ? -10.773 0.985 -1.762 1.00 84.19 98 GLY A N 1
ATOM 803 C CA . GLY A 1 98 ? -11.141 -0.220 -1.016 1.00 84.19 98 GLY A CA 1
ATOM 804 C C . GLY A 1 98 ? -11.912 -1.271 -1.819 1.00 84.19 98 GLY A C 1
ATOM 805 O O . GLY A 1 98 ? -12.137 -2.373 -1.334 1.00 84.19 98 GLY A O 1
ATOM 806 N N . MET A 1 99 ? -12.324 -1.001 -3.053 1.00 88.06 99 MET A N 1
ATOM 807 C CA . MET A 1 99 ? -12.949 -2.027 -3.881 1.00 88.06 99 MET A CA 1
ATOM 808 C C . MET A 1 99 ? -11.861 -2.911 -4.492 1.00 88.06 99 MET A C 1
ATOM 810 O O . MET A 1 99 ? -10.992 -2.376 -5.180 1.00 88.06 99 MET A O 1
ATOM 814 N N . PRO A 1 100 ? -11.895 -4.245 -4.329 1.00 91.69 100 PRO A N 1
ATOM 815 C CA . PRO A 1 100 ? -11.008 -5.116 -5.085 1.00 91.69 100 PRO A CA 1
ATOM 816 C C . PRO A 1 100 ? -11.317 -4.971 -6.577 1.00 91.69 100 PRO A C 1
ATOM 818 O O . PRO A 1 100 ? -12.473 -5.088 -6.985 1.00 91.69 100 PRO A O 1
ATOM 821 N N . VAL A 1 101 ? -10.293 -4.741 -7.388 1.00 91.94 101 VAL A N 1
ATOM 822 C CA . VAL A 1 101 ? -10.370 -4.643 -8.848 1.00 91.94 101 VAL A CA 1
ATOM 823 C C . VAL A 1 101 ? -9.299 -5.547 -9.433 1.00 91.94 101 VAL A C 1
ATOM 825 O O . VAL A 1 101 ? -8.165 -5.553 -8.966 1.00 91.94 101 VAL A O 1
ATOM 828 N N . VAL A 1 102 ? -9.638 -6.320 -10.458 1.00 93.56 102 VAL A N 1
ATOM 829 C CA . VAL A 1 102 ? -8.656 -7.105 -11.205 1.00 93.56 102 VAL A CA 1
ATOM 830 C C . VAL A 1 102 ? -8.347 -6.391 -12.513 1.00 93.56 102 VAL A C 1
ATOM 832 O O . VAL A 1 102 ? -9.241 -6.059 -13.284 1.00 93.56 102 VAL A O 1
ATOM 835 N N . VAL A 1 103 ? -7.069 -6.178 -12.790 1.00 93.00 103 VAL A N 1
ATOM 836 C CA . VAL A 1 103 ? -6.589 -5.596 -14.039 1.00 93.00 103 VAL A CA 1
ATOM 837 C C . VAL A 1 103 ? -5.896 -6.687 -14.848 1.00 93.00 103 VAL A C 1
ATOM 839 O O . VAL A 1 103 ? -4.920 -7.287 -14.399 1.00 93.00 103 VAL A O 1
ATOM 842 N N . ALA A 1 104 ? -6.420 -6.965 -16.039 1.00 92.00 104 ALA A N 1
ATOM 843 C CA . ALA A 1 104 ? -5.829 -7.908 -16.977 1.00 92.00 104 ALA A CA 1
ATOM 844 C C . ALA A 1 104 ? -4.765 -7.193 -17.823 1.00 92.00 104 ALA A C 1
ATOM 846 O O . ALA A 1 104 ? -5.096 -6.311 -18.625 1.00 92.00 104 ALA A O 1
ATOM 847 N N . VAL A 1 105 ? -3.503 -7.598 -17.666 1.00 91.25 105 VAL A N 1
ATOM 848 C CA . VAL A 1 105 ? -2.336 -7.008 -18.338 1.00 91.25 105 VAL A CA 1
ATOM 849 C C . VAL A 1 105 ? -1.604 -8.030 -19.200 1.00 91.25 105 VAL A C 1
ATOM 851 O O . VAL A 1 105 ? -1.398 -9.176 -18.805 1.00 91.25 105 VAL A O 1
ATOM 854 N N . THR A 1 106 ? -1.186 -7.612 -20.390 1.00 90.00 106 THR A N 1
ATOM 855 C CA . THR A 1 106 ? -0.307 -8.403 -21.258 1.00 90.00 106 THR A CA 1
ATOM 856 C C . THR A 1 106 ? 1.159 -8.224 -20.873 1.00 90.00 106 THR A C 1
ATOM 858 O O . THR A 1 106 ? 1.544 -7.207 -20.293 1.00 90.00 106 THR A O 1
ATOM 861 N N . THR A 1 107 ? 2.007 -9.159 -21.308 1.00 88.25 107 THR A N 1
ATOM 862 C CA . THR A 1 107 ? 3.474 -9.114 -21.141 1.00 88.25 107 THR A CA 1
ATOM 863 C C . THR A 1 107 ? 4.185 -8.056 -21.986 1.00 88.25 107 THR A C 1
ATOM 865 O O . THR A 1 107 ? 5.415 -8.036 -22.030 1.00 88.25 107 THR A O 1
ATOM 868 N N . LYS A 1 108 ? 3.451 -7.196 -22.700 1.00 87.62 108 LYS A N 1
ATOM 869 C CA . LYS A 1 108 ? 4.052 -6.123 -23.492 1.00 87.62 108 LYS A CA 1
ATOM 870 C C . LYS A 1 108 ? 4.413 -4.938 -22.602 1.00 87.62 108 LYS A C 1
ATOM 872 O O . LYS A 1 108 ? 3.546 -4.419 -21.903 1.00 87.62 108 LYS A O 1
ATOM 877 N N . ILE A 1 109 ? 5.662 -4.501 -22.663 1.00 88.19 109 ILE A N 1
ATOM 878 C CA . ILE A 1 109 ? 6.220 -3.428 -21.841 1.00 88.19 109 ILE A CA 1
ATOM 879 C C . ILE A 1 109 ? 6.367 -2.166 -22.710 1.00 88.19 109 ILE A C 1
ATOM 881 O O . ILE A 1 109 ? 6.813 -2.290 -23.857 1.00 88.19 109 ILE A O 1
ATOM 885 N N . PRO A 1 110 ? 5.978 -0.976 -22.214 1.00 88.38 110 PRO A N 1
ATOM 886 C CA . PRO A 1 110 ? 6.278 0.296 -22.868 1.00 88.38 110 PRO A CA 1
ATOM 887 C C . PRO A 1 110 ? 7.786 0.567 -22.867 1.00 88.38 110 PRO A C 1
ATOM 889 O O . PRO A 1 110 ? 8.431 0.504 -21.818 1.00 88.38 110 PRO A O 1
ATOM 892 N N . VAL A 1 111 ? 8.349 0.877 -24.032 1.00 86.94 111 VAL A N 1
ATOM 893 C CA . VAL A 1 111 ? 9.796 1.087 -24.210 1.00 86.94 111 VAL A CA 1
ATOM 894 C C . VAL A 1 111 ? 10.093 2.446 -24.826 1.00 86.94 111 VAL A C 1
ATOM 896 O O . VAL A 1 111 ? 9.256 2.999 -25.539 1.00 86.94 111 VAL A O 1
ATOM 899 N N . ASP A 1 112 ? 11.283 2.990 -24.567 1.00 83.56 112 ASP A N 1
ATOM 900 C CA . ASP A 1 112 ? 11.671 4.287 -25.122 1.00 83.56 112 ASP A CA 1
ATOM 901 C C . ASP A 1 112 ? 11.848 4.182 -26.652 1.00 83.56 112 ASP A C 1
ATOM 903 O O . ASP A 1 112 ? 12.741 3.453 -27.116 1.00 83.56 112 ASP A O 1
ATOM 907 N N . PRO A 1 113 ? 11.051 4.919 -27.457 1.00 76.75 113 PRO A N 1
ATOM 908 C CA . PRO A 1 113 ? 11.173 4.913 -28.913 1.00 76.75 113 PRO A CA 1
ATOM 909 C C . PRO A 1 113 ? 12.560 5.347 -29.415 1.00 76.75 113 PRO A C 1
ATOM 911 O O . PRO A 1 113 ? 12.963 4.936 -30.502 1.00 76.75 113 PRO A O 1
ATOM 914 N N . LYS A 1 114 ? 13.321 6.129 -28.636 1.00 79.19 114 LYS A N 1
ATOM 915 C CA . LYS A 1 114 ? 14.679 6.581 -28.990 1.00 79.19 114 LYS A CA 1
ATOM 916 C C . LYS A 1 114 ? 15.738 5.492 -28.840 1.00 79.19 114 LYS A C 1
ATOM 918 O O . LYS A 1 114 ? 16.814 5.604 -29.416 1.00 79.19 114 LYS A O 1
ATOM 923 N N . THR A 1 115 ? 15.442 4.436 -28.087 1.00 76.12 115 THR A N 1
ATOM 924 C CA . THR A 1 115 ? 16.404 3.378 -27.731 1.00 76.12 115 THR A CA 1
ATOM 925 C C . THR A 1 115 ? 16.272 2.148 -28.623 1.00 76.12 115 THR A C 1
ATOM 927 O O . THR A 1 115 ? 16.522 1.032 -28.186 1.00 76.12 115 THR A O 1
ATOM 930 N N . ALA A 1 116 ? 15.780 2.328 -29.855 1.00 73.38 116 ALA A N 1
ATOM 931 C CA . ALA A 1 116 ? 15.397 1.226 -30.739 1.00 73.38 116 ALA A CA 1
ATOM 932 C C . ALA A 1 116 ? 14.450 0.207 -30.066 1.00 73.38 116 ALA A C 1
ATOM 934 O O . ALA A 1 116 ? 14.415 -0.958 -30.453 1.00 73.38 116 ALA A O 1
ATOM 935 N N . SER A 1 117 ? 13.637 0.658 -29.097 1.00 73.94 117 SER A N 1
ATOM 936 C CA . SER A 1 117 ? 12.705 -0.184 -28.334 1.00 73.94 117 SER A CA 1
ATOM 937 C C . SER A 1 117 ? 13.369 -1.231 -27.419 1.00 73.94 117 SER A C 1
ATOM 939 O O . SER A 1 117 ? 12.760 -2.264 -27.137 1.00 73.94 117 SER A O 1
ATOM 941 N N . GLU A 1 118 ? 14.592 -0.971 -26.939 1.00 79.44 118 GLU A N 1
ATOM 942 C CA . GLU A 1 118 ? 15.355 -1.895 -26.080 1.00 79.44 118 GLU A CA 1
ATOM 943 C C . GLU A 1 118 ? 15.268 -1.586 -24.577 1.00 79.44 118 GLU A C 1
ATOM 945 O O . GLU A 1 118 ? 15.544 -2.459 -23.753 1.00 79.44 118 GLU A O 1
ATOM 950 N N . ILE A 1 119 ? 14.879 -0.366 -24.193 1.00 84.25 119 ILE A N 1
ATOM 951 C CA . ILE A 1 119 ? 14.883 0.069 -22.789 1.00 84.25 119 ILE A CA 1
ATOM 952 C C . ILE A 1 119 ? 13.446 0.310 -22.301 1.00 84.25 119 ILE A C 1
ATOM 954 O O . ILE A 1 119 ? 12.728 1.098 -22.922 1.00 84.25 119 ILE A O 1
ATOM 958 N N . PRO A 1 120 ? 13.008 -0.325 -21.191 1.00 88.00 120 PRO A N 1
ATOM 959 C CA . PRO A 1 120 ? 11.745 0.007 -20.533 1.00 88.00 120 PRO A CA 1
ATOM 960 C C . PRO A 1 120 ? 11.669 1.490 -20.154 1.00 88.00 120 PRO A C 1
ATOM 962 O O . PRO A 1 120 ? 12.629 2.052 -19.623 1.00 88.00 120 PRO A O 1
ATOM 965 N N . LEU A 1 121 ? 10.519 2.109 -20.416 1.00 87.06 121 LEU A N 1
ATOM 966 C CA . LEU A 1 121 ? 10.329 3.549 -20.236 1.00 87.06 121 LEU A CA 1
ATOM 967 C C . LEU A 1 121 ? 10.041 3.949 -18.777 1.00 87.06 121 LEU A C 1
ATOM 969 O O . LEU A 1 121 ? 10.559 4.954 -18.293 1.00 87.06 121 LEU A O 1
ATOM 973 N N . PHE A 1 122 ? 9.213 3.153 -18.101 1.00 88.50 122 PHE A N 1
ATOM 974 C CA . PHE A 1 122 ? 8.756 3.353 -16.722 1.00 88.50 122 PHE A CA 1
ATOM 975 C C . PHE A 1 122 ? 9.579 2.456 -15.784 1.00 88.50 122 PHE A C 1
ATOM 977 O O . PHE A 1 122 ? 10.805 2.481 -15.890 1.00 88.50 122 PHE A O 1
ATOM 984 N N . CYS A 1 123 ? 8.980 1.635 -14.915 1.00 88.19 123 CYS A N 1
ATOM 985 C CA . CYS A 1 123 ? 9.733 0.743 -14.033 1.00 88.19 123 CYS A CA 1
ATOM 986 C C . CYS A 1 123 ? 10.801 -0.045 -14.803 1.00 88.19 123 CYS A C 1
ATOM 988 O O . CYS A 1 123 ? 10.575 -0.535 -15.911 1.00 88.19 123 CYS A O 1
ATOM 990 N N . LYS A 1 124 ? 11.979 -0.162 -14.197 1.00 86.00 124 LYS A N 1
ATOM 991 C CA . LYS A 1 124 ? 13.121 -0.941 -14.665 1.00 86.00 124 LYS A CA 1
ATOM 992 C C . LYS A 1 124 ? 13.410 -2.024 -13.632 1.00 86.00 124 LYS A C 1
ATOM 994 O O . LYS A 1 124 ? 13.506 -1.748 -12.440 1.00 86.00 124 LYS A O 1
ATOM 999 N N . ALA A 1 125 ? 13.598 -3.248 -14.103 1.00 77.00 125 ALA A N 1
ATOM 1000 C CA . ALA A 1 125 ? 13.985 -4.394 -13.290 1.00 77.00 125 ALA A CA 1
ATOM 1001 C C . ALA A 1 125 ? 15.163 -5.127 -13.932 1.00 77.00 125 ALA A C 1
ATOM 1003 O O . ALA A 1 125 ? 15.437 -4.956 -15.123 1.00 77.00 125 ALA A O 1
ATOM 1004 N N . ASN A 1 126 ? 15.833 -5.984 -13.160 1.00 68.00 126 ASN A N 1
ATOM 1005 C CA . ASN A 1 126 ? 16.822 -6.895 -13.724 1.00 68.00 126 ASN A CA 1
ATOM 1006 C C . ASN A 1 126 ? 16.152 -7.859 -14.716 1.00 68.00 126 ASN A C 1
ATOM 1008 O O . ASN A 1 126 ? 15.072 -8.399 -14.472 1.00 68.00 126 ASN A O 1
ATOM 1012 N N . TYR A 1 127 ? 16.825 -8.061 -15.849 1.00 64.00 127 TYR A N 1
ATOM 1013 C CA . TYR A 1 127 ? 16.245 -8.414 -17.148 1.00 64.00 127 TYR A CA 1
ATOM 1014 C C . TYR A 1 127 ? 15.530 -9.772 -17.277 1.00 64.00 127 TYR A C 1
ATOM 1016 O O . TYR A 1 127 ? 15.233 -10.152 -18.393 1.00 64.00 127 TYR A O 1
ATOM 1024 N N . ASN A 1 128 ? 15.224 -10.522 -16.216 1.00 76.31 128 ASN A N 1
ATOM 1025 C CA . ASN A 1 128 ? 14.520 -11.814 -16.329 1.00 76.31 128 ASN A CA 1
ATOM 1026 C C . ASN A 1 128 ? 13.230 -11.901 -15.498 1.00 76.31 128 ASN A C 1
ATOM 1028 O O . ASN A 1 128 ? 12.523 -12.906 -15.599 1.00 76.31 128 ASN A O 1
ATOM 1032 N N . GLU A 1 129 ? 12.910 -10.882 -14.698 1.00 87.44 129 GLU A N 1
ATOM 1033 C CA . GLU A 1 129 ? 11.782 -10.879 -13.761 1.00 87.44 129 GLU A CA 1
ATOM 1034 C C . GLU A 1 129 ? 10.772 -9.783 -14.134 1.00 87.44 129 GLU A C 1
ATOM 1036 O O . GLU A 1 129 ? 11.145 -8.621 -14.278 1.00 87.44 129 GLU A O 1
ATOM 1041 N N . THR A 1 130 ? 9.492 -10.138 -14.324 1.00 90.25 130 THR A N 1
ATOM 1042 C CA . THR A 1 130 ? 8.514 -9.212 -14.930 1.00 90.25 130 THR A CA 1
ATOM 1043 C C . THR A 1 130 ? 7.488 -8.600 -13.974 1.00 90.25 130 THR A C 1
ATOM 1045 O O . THR A 1 130 ? 6.749 -7.711 -14.397 1.00 90.25 130 THR A O 1
ATOM 1048 N N . TRP A 1 131 ? 7.382 -9.058 -12.721 1.00 93.56 131 TRP A N 1
ATOM 1049 C CA . TRP A 1 131 ? 6.282 -8.649 -11.830 1.00 93.56 131 TRP A CA 1
ATOM 1050 C C . TRP A 1 131 ? 6.199 -7.132 -11.615 1.00 93.56 131 TRP A C 1
ATOM 1052 O O . TRP A 1 131 ? 5.093 -6.599 -11.617 1.00 93.56 131 TRP A O 1
ATOM 1062 N N . ALA A 1 132 ? 7.333 -6.435 -11.478 1.00 94.06 132 ALA A N 1
ATOM 1063 C CA . ALA A 1 132 ? 7.352 -5.003 -11.179 1.00 94.06 132 ALA A CA 1
ATOM 1064 C C . ALA A 1 132 ? 6.765 -4.179 -12.338 1.00 94.06 132 ALA A C 1
ATOM 1066 O O . ALA A 1 132 ? 5.847 -3.390 -12.123 1.00 94.06 132 ALA A O 1
ATOM 1067 N N . PHE A 1 133 ? 7.183 -4.465 -13.581 1.00 91.88 133 PHE A N 1
ATOM 1068 C CA . PHE A 1 133 ? 6.618 -3.836 -14.783 1.00 91.88 133 PHE A CA 1
ATOM 1069 C C . PHE A 1 133 ? 5.110 -4.078 -14.901 1.00 91.88 133 PHE A C 1
ATOM 1071 O O . PHE A 1 133 ? 4.351 -3.186 -15.270 1.00 91.88 133 PHE A O 1
ATOM 1078 N N . LEU A 1 134 ? 4.661 -5.305 -14.615 1.00 93.69 134 LEU A N 1
ATOM 1079 C CA . LEU A 1 134 ? 3.250 -5.670 -14.745 1.00 93.69 134 LEU A CA 1
ATOM 1080 C C . LEU A 1 134 ? 2.391 -5.062 -13.632 1.00 93.69 134 LEU A C 1
ATOM 1082 O O . LEU A 1 134 ? 1.250 -4.689 -13.899 1.00 93.69 134 LEU A O 1
ATOM 1086 N N . ALA A 1 135 ? 2.927 -4.941 -12.416 1.00 95.44 135 ALA A N 1
ATOM 1087 C CA . ALA A 1 135 ? 2.256 -4.290 -11.297 1.00 95.44 135 ALA A CA 1
ATOM 1088 C C . ALA A 1 135 ? 2.092 -2.785 -11.550 1.00 95.44 135 ALA A C 1
ATOM 1090 O O . ALA A 1 135 ? 0.985 -2.266 -11.418 1.00 95.44 135 ALA A O 1
ATOM 1091 N N . GLU A 1 136 ? 3.152 -2.107 -11.993 1.00 94.69 136 GLU A N 1
ATOM 1092 C CA . GLU A 1 136 ? 3.103 -0.691 -12.367 1.00 94.69 136 GLU A CA 1
ATOM 1093 C C . GLU A 1 136 ? 2.147 -0.447 -13.545 1.00 94.69 136 GLU A C 1
ATOM 1095 O O . GLU A 1 136 ? 1.300 0.442 -13.492 1.00 94.69 136 GLU A O 1
ATOM 1100 N N . LYS A 1 137 ? 2.190 -1.296 -14.579 1.00 92.44 137 LYS A N 1
ATOM 1101 C CA . LYS A 1 137 ? 1.258 -1.224 -15.712 1.00 92.44 137 LYS A CA 1
ATOM 1102 C C . LYS A 1 137 ? -0.198 -1.438 -15.295 1.00 92.44 137 LYS A C 1
ATOM 1104 O O . LYS A 1 137 ? -1.095 -0.771 -15.805 1.00 92.44 137 LYS A O 1
ATOM 1109 N N . ALA A 1 138 ? -0.462 -2.377 -14.388 1.00 94.00 138 ALA A N 1
ATOM 1110 C CA . ALA A 1 138 ? -1.803 -2.583 -13.851 1.00 94.00 138 ALA A CA 1
ATOM 1111 C C . ALA A 1 138 ? -2.283 -1.359 -13.060 1.00 94.00 138 ALA A C 1
ATOM 1113 O O . ALA A 1 138 ? -3.437 -0.951 -13.208 1.00 94.00 138 ALA A O 1
ATOM 1114 N N . TYR A 1 139 ? -1.387 -0.760 -12.271 1.00 94.31 139 TYR A N 1
ATOM 1115 C CA . TYR A 1 139 ? -1.648 0.471 -11.534 1.00 94.31 139 TYR A CA 1
ATOM 1116 C C . TYR A 1 139 ? -1.973 1.618 -12.497 1.00 94.31 139 TYR A C 1
ATOM 1118 O O . TYR A 1 139 ? -3.002 2.271 -12.351 1.00 94.31 139 TYR A O 1
ATOM 1126 N N . SER A 1 140 ? -1.182 1.808 -13.554 1.00 91.38 140 SER A N 1
ATOM 1127 C CA . SER A 1 140 ? -1.443 2.857 -14.542 1.00 91.38 140 SER A CA 1
ATOM 1128 C C . SER A 1 140 ? -2.791 2.667 -15.239 1.00 91.38 140 SER A C 1
ATOM 1130 O O . SER A 1 140 ? -3.559 3.617 -15.343 1.00 91.38 140 SER A O 1
ATOM 1132 N N . ILE A 1 141 ? -3.154 1.442 -15.634 1.00 90.50 141 ILE A N 1
ATOM 1133 C CA . ILE A 1 141 ? -4.471 1.143 -16.226 1.00 90.50 141 ILE A CA 1
ATOM 1134 C C . ILE A 1 141 ? -5.617 1.481 -15.269 1.00 90.50 141 ILE A C 1
ATOM 1136 O O . ILE A 1 141 ? -6.639 2.003 -15.723 1.00 90.50 141 ILE A O 1
ATOM 1140 N N . LEU A 1 142 ? -5.459 1.180 -13.976 1.00 90.69 142 LEU A N 1
ATOM 1141 C CA . LEU A 1 142 ? -6.462 1.477 -12.955 1.00 90.69 142 LEU A CA 1
ATOM 1142 C C . LEU A 1 142 ? -6.724 2.984 -12.846 1.00 90.69 142 LEU A C 1
ATOM 1144 O O . LEU A 1 142 ? -7.880 3.393 -12.781 1.00 90.69 142 LEU A O 1
ATOM 1148 N N . TYR A 1 143 ? -5.665 3.793 -12.900 1.00 87.44 143 TYR A N 1
ATOM 1149 C CA . TYR A 1 143 ? -5.737 5.256 -12.829 1.00 87.44 143 TYR A CA 1
ATOM 1150 C C . TYR A 1 143 ? -5.917 5.933 -14.198 1.00 87.44 143 TYR A C 1
ATOM 1152 O O . TYR A 1 143 ? -5.862 7.155 -14.297 1.00 87.44 143 TYR A O 1
ATOM 1160 N N . GLY A 1 144 ? -6.174 5.176 -15.270 1.00 86.50 144 GLY A N 1
ATOM 1161 C CA . GLY A 1 144 ? -6.482 5.730 -16.596 1.00 86.50 144 GLY A CA 1
ATOM 1162 C C . GLY A 1 144 ? -5.272 6.086 -17.472 1.00 86.50 144 GLY A C 1
ATOM 1163 O O . GLY A 1 144 ? -5.433 6.774 -18.478 1.00 86.50 144 GLY A O 1
ATOM 1164 N N . GLY A 1 145 ? -4.080 5.603 -17.132 1.00 84.94 145 GLY A N 1
ATOM 1165 C CA . GLY A 1 145 ? -2.852 5.696 -17.921 1.00 84.94 145 GLY A CA 1
ATOM 1166 C C . GLY A 1 145 ? -1.658 6.199 -17.111 1.00 84.94 145 GLY A C 1
ATOM 1167 O O . GLY A 1 145 ? -1.812 6.764 -16.032 1.00 84.94 145 GLY A O 1
ATOM 1168 N N . TYR A 1 146 ? -0.452 6.026 -17.659 1.00 85.69 146 TYR A N 1
ATOM 1169 C CA . TYR A 1 146 ? 0.796 6.401 -16.977 1.00 85.69 146 TYR A CA 1
ATOM 1170 C C . T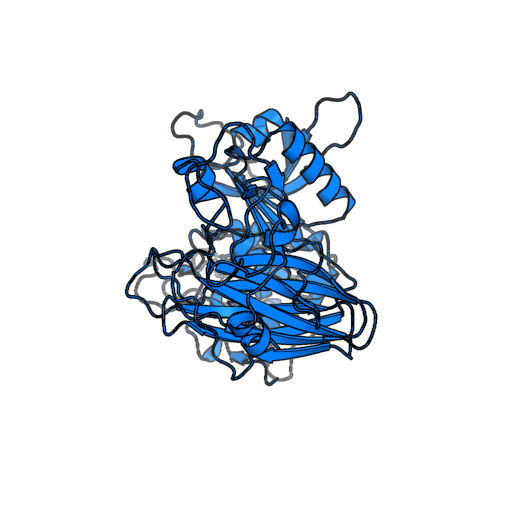YR A 1 146 ? 0.883 7.892 -16.633 1.00 85.69 146 TYR A C 1
ATOM 1172 O O . TYR A 1 146 ? 1.386 8.241 -15.574 1.00 85.69 146 TYR A O 1
ATOM 1180 N N . LYS A 1 147 ? 0.311 8.773 -17.463 1.00 82.31 147 LYS A N 1
ATOM 1181 C CA . LYS A 1 147 ? 0.304 10.223 -17.203 1.00 82.31 147 LYS A CA 1
ATOM 1182 C C . LYS A 1 147 ? -0.371 10.637 -15.895 1.00 82.31 147 LYS A C 1
ATOM 1184 O O . LYS A 1 147 ? -0.079 11.707 -15.380 1.00 82.31 147 LYS A O 1
ATOM 1189 N N . ASN A 1 148 ? -1.285 9.814 -15.385 1.00 82.75 148 ASN A N 1
ATOM 1190 C CA . ASN A 1 148 ? -2.036 10.113 -14.171 1.00 82.75 148 ASN A CA 1
ATOM 1191 C C . ASN A 1 148 ? -1.294 9.629 -12.916 1.00 82.75 148 ASN A C 1
ATOM 1193 O O . ASN A 1 148 ? -1.842 9.693 -11.823 1.00 82.75 148 ASN A O 1
ATOM 1197 N N . LEU A 1 149 ? -0.065 9.123 -13.075 1.00 86.50 149 LEU A N 1
ATOM 1198 C CA . LEU A 1 149 ? 0.800 8.690 -11.982 1.00 86.50 149 LEU A CA 1
ATOM 1199 C C . LEU A 1 149 ? 1.797 9.777 -11.561 1.00 86.50 149 LEU A C 1
ATOM 1201 O O . LEU A 1 149 ? 2.803 9.456 -10.949 1.00 86.50 149 LEU A O 1
ATOM 1205 N N . VAL A 1 150 ? 1.562 11.045 -11.901 1.00 83.12 150 VAL A N 1
ATOM 1206 C CA . VAL A 1 150 ? 2.411 12.158 -11.449 1.00 83.12 150 VAL A CA 1
ATOM 1207 C C . VAL A 1 150 ? 1.920 12.650 -10.089 1.00 83.12 150 VAL A C 1
ATOM 1209 O O . VAL A 1 150 ? 0.726 12.893 -9.922 1.00 83.12 150 VAL A O 1
ATOM 1212 N N . GLY A 1 151 ? 2.836 12.819 -9.131 1.00 75.19 151 GLY A N 1
ATOM 1213 C CA . GLY A 1 151 ? 2.538 13.476 -7.851 1.00 75.19 151 GLY A CA 1
ATOM 1214 C C . GLY A 1 151 ? 1.654 12.674 -6.887 1.00 75.19 151 GLY A C 1
ATOM 1215 O O . GLY A 1 151 ? 0.934 13.264 -6.085 1.00 75.19 151 GLY A O 1
ATOM 1216 N N . GLY A 1 152 ? 1.675 11.340 -6.960 1.00 84.75 152 GLY A N 1
ATOM 1217 C CA . GLY A 1 152 ? 0.964 10.480 -6.005 1.00 84.75 152 GLY A CA 1
ATOM 1218 C C . GLY A 1 152 ? 1.672 10.349 -4.649 1.00 84.75 152 GLY A C 1
ATOM 1219 O O . GLY A 1 152 ? 2.805 10.794 -4.469 1.00 84.75 152 GLY A O 1
ATOM 1220 N N . CYS A 1 153 ? 1.021 9.692 -3.681 1.00 86.88 153 CYS A N 1
ATOM 1221 C CA . CYS A 1 153 ? 1.589 9.455 -2.351 1.00 86.88 153 CYS A CA 1
ATOM 1222 C C . CYS A 1 153 ? 1.781 7.960 -2.043 1.00 86.88 153 CYS A C 1
ATOM 1224 O O . CYS A 1 153 ? 1.011 7.094 -2.471 1.00 86.88 153 CYS A O 1
ATOM 1226 N N . CYS A 1 154 ? 2.809 7.636 -1.251 1.00 93.19 154 CYS A N 1
ATOM 1227 C CA . CYS A 1 154 ? 3.132 6.244 -0.918 1.00 93.19 154 CYS A CA 1
ATOM 1228 C C . CYS A 1 154 ? 2.012 5.559 -0.125 1.00 93.19 154 CYS A C 1
ATOM 1230 O O . CYS A 1 154 ? 1.818 4.348 -0.233 1.00 93.19 154 CYS A O 1
ATOM 1232 N N . ALA A 1 155 ? 1.269 6.322 0.683 1.00 89.38 155 ALA A N 1
ATOM 1233 C CA . ALA A 1 155 ? 0.184 5.775 1.483 1.00 89.38 155 ALA A CA 1
ATOM 1234 C C . ALA A 1 155 ? -0.949 5.218 0.611 1.00 89.38 155 ALA A C 1
ATOM 1236 O O . ALA A 1 155 ? -1.437 4.114 0.865 1.00 89.38 155 ALA A O 1
ATOM 1237 N N . GLU A 1 156 ? -1.317 5.954 -0.439 1.00 88.50 156 GLU A N 1
ATOM 1238 C CA . GLU A 1 156 ? -2.292 5.517 -1.433 1.00 88.50 156 GLU A CA 1
ATOM 1239 C C . GLU A 1 156 ? -1.759 4.329 -2.232 1.00 88.50 156 GLU A C 1
ATOM 1241 O O . GLU A 1 156 ? -2.433 3.306 -2.304 1.00 88.50 156 GLU A O 1
ATOM 1246 N N . ALA A 1 157 ? -0.526 4.397 -2.745 1.00 94.12 157 ALA A N 1
ATOM 1247 C CA . ALA A 1 157 ? 0.053 3.292 -3.509 1.00 94.12 157 ALA A CA 1
ATOM 1248 C C . ALA A 1 157 ? 0.094 1.979 -2.711 1.00 94.12 157 ALA A C 1
ATOM 1250 O O . ALA A 1 157 ? -0.366 0.944 -3.198 1.00 94.12 157 ALA A O 1
ATOM 1251 N N . LEU A 1 158 ? 0.579 2.004 -1.465 1.00 94.75 158 LEU A N 1
ATOM 1252 C CA . LEU A 1 158 ? 0.600 0.827 -0.591 1.00 94.75 158 LEU A CA 1
ATOM 1253 C C . LEU A 1 158 ? -0.813 0.295 -0.309 1.00 94.75 158 LEU A C 1
ATOM 1255 O O . LEU A 1 158 ? -1.009 -0.926 -0.270 1.00 94.75 158 LEU A O 1
ATOM 1259 N N . ASN A 1 159 ? -1.804 1.176 -0.131 1.00 91.12 159 ASN A N 1
ATOM 1260 C CA . ASN A 1 159 ? -3.191 0.761 0.062 1.00 91.12 159 ASN A CA 1
ATOM 1261 C C . ASN A 1 159 ? -3.772 0.151 -1.217 1.00 91.12 159 ASN A C 1
ATOM 1263 O O . ASN A 1 159 ? -4.339 -0.934 -1.156 1.00 91.12 159 ASN A O 1
ATOM 1267 N N . THR A 1 160 ? -3.560 0.767 -2.374 1.00 93.19 160 THR A N 1
ATOM 1268 C CA . THR A 1 160 ? -4.056 0.267 -3.655 1.00 93.19 160 THR A CA 1
ATOM 1269 C C . THR A 1 160 ? -3.424 -1.067 -4.036 1.00 93.19 160 THR A C 1
ATOM 1271 O O . THR A 1 160 ? -4.108 -1.964 -4.529 1.00 93.19 160 THR A O 1
ATOM 1274 N N . LEU A 1 161 ? -2.130 -1.250 -3.774 1.00 95.50 161 LEU A N 1
ATOM 1275 C CA . LEU A 1 161 ? -1.438 -2.506 -4.059 1.00 95.50 161 LEU A CA 1
ATOM 1276 C C . LEU A 1 161 ? -1.913 -3.640 -3.138 1.00 95.50 161 LEU A C 1
ATOM 1278 O O . LEU A 1 161 ? -1.992 -4.789 -3.553 1.00 95.50 161 LEU A O 1
ATOM 1282 N N . THR A 1 162 ? -2.236 -3.363 -1.876 1.00 92.12 162 THR A N 1
ATOM 1283 C CA . THR A 1 162 ? -2.395 -4.447 -0.885 1.00 92.12 162 THR A CA 1
ATOM 1284 C C . THR A 1 162 ? -3.793 -4.560 -0.285 1.00 92.12 162 THR A C 1
ATOM 1286 O O . THR A 1 162 ? -4.139 -5.590 0.294 1.00 92.12 162 THR A O 1
ATOM 1289 N N . GLY A 1 163 ? -4.582 -3.497 -0.383 1.00 88.00 163 GLY A N 1
ATOM 1290 C CA . GLY A 1 163 ? -5.846 -3.272 0.308 1.00 88.00 163 GLY A CA 1
ATOM 1291 C C . GLY A 1 163 ? -5.678 -2.940 1.789 1.00 88.00 163 GLY A C 1
ATOM 1292 O O . GLY A 1 163 ? -6.605 -2.398 2.386 1.00 88.00 163 GLY A O 1
ATOM 1293 N N . PHE A 1 164 ? -4.531 -3.270 2.395 1.00 86.75 164 PHE A N 1
ATOM 1294 C CA . PHE A 1 164 ? -4.302 -3.205 3.837 1.00 86.75 164 PHE A CA 1
ATOM 1295 C C . PHE A 1 164 ? -4.305 -1.768 4.369 1.00 86.75 164 PHE A C 1
ATOM 1297 O O . PHE A 1 164 ? -4.003 -0.819 3.641 1.00 86.75 164 PHE A O 1
ATOM 1304 N N . PRO A 1 165 ? -4.572 -1.586 5.675 1.00 78.94 165 PRO A N 1
ATOM 1305 C CA . PRO A 1 165 ? -4.549 -0.264 6.263 1.00 78.94 165 PRO A CA 1
ATOM 1306 C C . PRO A 1 165 ? -3.155 0.361 6.314 1.00 78.94 165 PRO A C 1
ATOM 1308 O O . PRO A 1 165 ? -2.272 -0.097 7.049 1.00 78.94 165 PRO A O 1
ATOM 1311 N N . VAL A 1 166 ? -3.013 1.485 5.615 1.00 84.38 166 VAL A N 1
ATOM 1312 C CA . VAL A 1 166 ? -1.822 2.337 5.642 1.00 84.38 166 VAL A CA 1
ATOM 1313 C C . VAL A 1 166 ? -2.065 3.549 6.530 1.00 84.38 166 VAL A C 1
ATOM 1315 O O . VAL A 1 166 ? -3.127 4.160 6.490 1.00 84.38 166 VAL A O 1
ATOM 1318 N N . ALA A 1 167 ? -1.110 3.882 7.385 1.00 81.69 167 ALA A N 1
ATOM 1319 C CA . ALA A 1 167 ? -1.140 5.138 8.121 1.00 81.69 167 ALA A CA 1
ATOM 1320 C C . ALA A 1 167 ? -0.138 6.100 7.487 1.00 81.69 167 ALA A C 1
ATOM 1322 O O . ALA A 1 167 ? 1.027 5.736 7.369 1.00 81.69 167 ALA A O 1
ATOM 1323 N N . ALA A 1 168 ? -0.588 7.293 7.115 1.00 78.94 168 ALA A N 1
ATOM 1324 C CA . ALA A 1 168 ? 0.297 8.403 6.802 1.00 78.94 168 ALA A CA 1
ATOM 1325 C C . ALA A 1 168 ? 0.569 9.204 8.080 1.00 78.94 168 ALA A C 1
ATOM 1327 O O . ALA A 1 168 ? -0.341 9.432 8.888 1.00 78.94 168 ALA A O 1
ATOM 1328 N N . TYR A 1 169 ? 1.827 9.556 8.300 1.00 81.19 169 TYR A N 1
ATOM 1329 C CA . TYR A 1 169 ? 2.291 10.267 9.479 1.00 81.19 169 TYR A CA 1
ATOM 1330 C C . TYR A 1 169 ? 3.016 11.534 9.037 1.00 81.19 169 TYR A C 1
ATOM 1332 O O . TYR A 1 169 ? 4.149 11.426 8.569 1.00 81.19 169 TYR A O 1
ATOM 1340 N N . PRO A 1 170 ? 2.425 12.717 9.278 1.00 81.75 170 PRO A N 1
ATOM 1341 C CA . PRO A 1 170 ? 3.144 13.973 9.143 1.00 81.75 170 PRO A CA 1
ATOM 1342 C C . PRO A 1 170 ? 4.299 13.983 10.147 1.00 81.75 170 PRO A C 1
ATOM 1344 O O . PRO A 1 170 ? 4.077 14.015 11.364 1.00 81.75 170 PRO A O 1
ATOM 1347 N N . ILE A 1 171 ? 5.529 13.890 9.644 1.00 83.69 171 ILE A N 1
ATOM 1348 C CA . ILE A 1 171 ? 6.732 13.697 10.465 1.00 83.69 171 ILE A CA 1
ATOM 1349 C C . ILE A 1 171 ? 6.930 14.908 11.375 1.00 83.69 171 ILE A C 1
ATOM 1351 O O . ILE A 1 171 ? 7.055 14.752 12.588 1.00 83.69 171 ILE A O 1
ATOM 1355 N N . GLN A 1 172 ? 6.827 16.112 10.811 1.00 76.62 172 GLN A N 1
ATOM 1356 C CA . GLN A 1 172 ? 7.072 17.379 11.506 1.00 76.62 172 GLN A CA 1
ATOM 1357 C C . GLN A 1 172 ? 6.031 17.717 12.593 1.00 76.62 172 GLN A C 1
ATOM 1359 O O . GLN A 1 172 ? 6.259 18.595 13.424 1.00 76.62 172 GLN A O 1
ATOM 1364 N N . HIS A 1 173 ? 4.886 17.026 12.618 1.00 76.88 173 HIS A N 1
ATOM 1365 C CA . HIS A 1 173 ? 3.859 17.183 13.658 1.00 76.88 173 HIS A CA 1
ATOM 1366 C C . HIS A 1 173 ? 3.931 16.108 14.751 1.00 76.88 173 HIS A C 1
ATOM 1368 O O . HIS A 1 173 ? 3.139 16.132 15.701 1.00 76.88 173 HIS A O 1
ATOM 1374 N N . ALA A 1 174 ? 4.840 15.141 14.624 1.00 75.19 174 ALA A N 1
ATOM 1375 C CA . ALA A 1 174 ? 5.036 14.092 15.608 1.00 75.19 174 ALA A CA 1
ATOM 1376 C C . ALA A 1 174 ? 6.121 14.485 16.616 1.00 75.19 174 ALA A C 1
ATOM 1378 O O . ALA A 1 174 ? 7.120 15.092 16.267 1.00 75.19 174 ALA A O 1
ATOM 1379 N N . ASP A 1 175 ? 5.968 14.072 17.873 1.00 85.44 175 ASP A N 1
ATOM 1380 C CA . ASP A 1 175 ? 7.091 14.127 18.809 1.00 85.44 175 ASP A CA 1
ATOM 1381 C C . ASP A 1 175 ? 8.221 13.202 18.300 1.00 85.44 175 ASP A C 1
ATOM 1383 O O . ASP A 1 175 ? 7.948 12.018 18.046 1.00 85.44 175 ASP A O 1
ATOM 1387 N N . PRO A 1 176 ? 9.460 13.702 18.132 1.00 84.12 176 PRO A N 1
ATOM 1388 C CA . PRO A 1 176 ? 10.543 12.958 17.491 1.00 84.12 176 PRO A CA 1
ATOM 1389 C C . PRO A 1 176 ? 10.929 11.691 18.265 1.00 84.12 176 PRO A C 1
ATOM 1391 O O . PRO A 1 176 ? 11.181 10.651 17.655 1.00 84.12 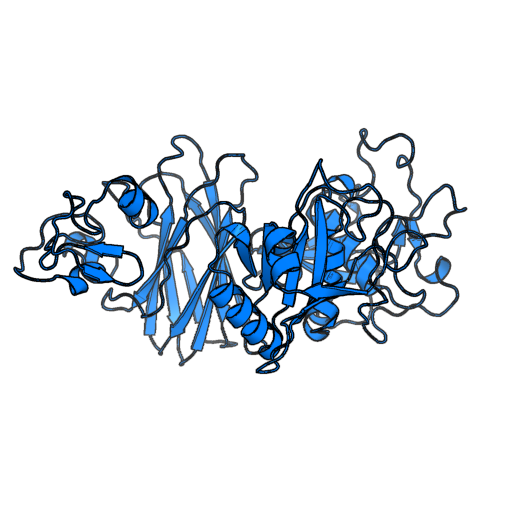176 PRO A O 1
ATOM 1394 N N . VAL A 1 177 ? 10.899 11.728 19.602 1.00 84.88 177 VAL A N 1
ATOM 1395 C CA . VAL A 1 177 ? 11.214 10.564 20.448 1.00 84.88 177 VAL A CA 1
ATOM 1396 C C . VAL A 1 177 ? 10.142 9.488 20.278 1.00 84.88 177 VAL A C 1
ATOM 1398 O O . VAL A 1 177 ? 10.445 8.302 20.115 1.00 84.88 177 VAL A O 1
ATOM 1401 N N . ILE A 1 178 ? 8.870 9.894 20.259 1.00 85.19 178 ILE A N 1
ATOM 1402 C CA . ILE A 1 178 ? 7.748 8.978 20.028 1.00 85.19 178 ILE A CA 1
ATOM 1403 C C . ILE A 1 178 ? 7.776 8.413 18.601 1.00 85.19 178 ILE A C 1
ATOM 1405 O O . ILE A 1 178 ? 7.425 7.243 18.407 1.00 85.19 178 ILE A O 1
ATOM 1409 N N . LEU A 1 179 ? 8.137 9.218 17.598 1.00 85.94 179 LEU A N 1
ATOM 1410 C CA . LEU A 1 179 ? 8.214 8.783 16.204 1.00 85.94 179 LEU A CA 1
ATOM 1411 C C . LEU A 1 179 ? 9.313 7.737 16.010 1.00 85.94 179 LEU A C 1
ATOM 1413 O O . LEU A 1 179 ? 9.018 6.667 15.478 1.00 85.94 179 LEU A O 1
ATOM 1417 N N . LEU A 1 180 ? 10.523 7.991 16.512 1.00 90.69 180 LEU A N 1
ATOM 1418 C CA . LEU A 1 180 ? 11.632 7.038 16.454 1.00 90.69 180 LEU A CA 1
ATOM 1419 C C . LEU A 1 180 ? 11.250 5.691 17.083 1.00 90.69 180 LEU A C 1
ATOM 1421 O O . LEU A 1 180 ? 11.334 4.649 16.430 1.00 90.69 180 LEU A O 1
ATOM 1425 N N . ALA A 1 181 ? 10.721 5.714 18.312 1.00 88.06 181 ALA A N 1
ATOM 1426 C CA . ALA A 1 181 ? 10.300 4.502 19.015 1.00 88.06 181 ALA A CA 1
ATOM 1427 C C . ALA A 1 181 ? 9.206 3.729 18.254 1.00 88.06 181 ALA A C 1
ATOM 1429 O O . ALA A 1 181 ? 9.154 2.493 18.273 1.00 88.06 181 ALA A O 1
ATOM 1430 N N . LYS A 1 182 ? 8.305 4.439 17.560 1.00 90.81 182 LYS A N 1
ATOM 1431 C CA . LYS A 1 182 ? 7.307 3.815 16.682 1.00 90.81 182 LYS A CA 1
ATOM 1432 C C . LYS A 1 182 ? 7.949 3.193 15.448 1.00 90.81 182 LYS A C 1
ATOM 1434 O O . LYS A 1 182 ? 7.608 2.053 15.144 1.00 90.81 182 LYS A O 1
ATOM 1439 N N . MET A 1 183 ? 8.846 3.901 14.766 1.00 94.69 183 MET A N 1
ATOM 1440 C CA . MET A 1 183 ? 9.531 3.417 13.565 1.00 94.69 183 MET A CA 1
ATOM 1441 C C . MET A 1 183 ? 10.335 2.144 13.849 1.00 94.69 183 MET A C 1
ATOM 1443 O O . MET A 1 183 ? 10.143 1.146 13.153 1.00 94.69 183 MET A O 1
ATOM 1447 N N . GLN A 1 184 ? 11.117 2.126 14.934 1.00 93.75 184 GLN A N 1
ATOM 1448 C CA . GLN A 1 184 ? 11.825 0.933 15.422 1.00 93.75 184 GLN A CA 1
ATOM 1449 C C . GLN A 1 184 ? 10.847 -0.227 15.672 1.00 93.75 184 GLN A C 1
ATOM 1451 O O . GLN A 1 184 ? 10.995 -1.331 15.145 1.00 93.75 184 GLN A O 1
ATOM 1456 N N . LYS A 1 185 ? 9.754 0.034 16.404 1.00 92.50 185 LYS A N 1
ATOM 1457 C CA . LYS A 1 185 ? 8.708 -0.967 16.664 1.00 92.50 185 LYS A CA 1
ATOM 1458 C C . LYS A 1 185 ? 8.040 -1.481 15.386 1.00 92.50 185 LYS A C 1
ATOM 1460 O O . LYS A 1 185 ? 7.652 -2.648 15.335 1.00 92.50 185 LYS A O 1
ATOM 1465 N N . TRP A 1 186 ? 7.832 -0.630 14.386 1.00 92.81 186 TRP A N 1
ATOM 1466 C CA . TRP A 1 186 ? 7.218 -1.003 13.113 1.00 92.81 186 TRP A CA 1
ATOM 1467 C C . TRP A 1 186 ? 8.157 -1.856 12.264 1.00 92.81 186 TRP A C 1
ATOM 1469 O O . TRP A 1 186 ? 7.706 -2.890 11.766 1.00 92.81 186 TRP A O 1
ATOM 1479 N N . LYS A 1 187 ? 9.453 -1.525 12.198 1.00 93.06 187 LYS A N 1
ATOM 1480 C CA . LYS A 1 187 ? 10.456 -2.394 11.564 1.00 93.06 187 LYS A CA 1
ATOM 1481 C C . LYS A 1 187 ? 10.573 -3.748 12.248 1.00 93.06 187 LYS A C 1
ATOM 1483 O O . LYS A 1 187 ? 10.485 -4.767 11.568 1.00 93.06 187 LYS A O 1
ATOM 1488 N N . ASN A 1 188 ? 10.582 -3.792 13.580 1.00 91.50 188 ASN A N 1
ATOM 1489 C CA . ASN A 1 188 ? 10.587 -5.060 14.323 1.00 91.50 188 ASN A CA 1
ATOM 1490 C C . ASN A 1 188 ? 9.325 -5.909 14.083 1.00 91.50 188 ASN A C 1
ATOM 1492 O O . ASN A 1 188 ? 9.358 -7.136 14.173 1.00 91.50 188 ASN A O 1
ATOM 1496 N N . LYS A 1 189 ? 8.205 -5.276 13.713 1.00 90.75 189 LYS A N 1
ATOM 1497 C CA . LYS A 1 189 ? 6.974 -5.954 13.275 1.00 90.75 189 LYS A CA 1
ATOM 1498 C C . LYS A 1 189 ? 6.927 -6.275 11.779 1.00 90.75 189 LYS A C 1
ATOM 1500 O O . LYS A 1 189 ? 5.918 -6.813 11.324 1.00 90.75 189 LYS A O 1
ATOM 1505 N N . LYS A 1 190 ? 7.986 -5.967 11.027 1.00 92.44 190 LYS A N 1
ATOM 1506 C CA . LYS A 1 190 ? 8.079 -6.115 9.566 1.00 92.44 190 LYS A CA 1
ATOM 1507 C C . LYS A 1 190 ? 6.997 -5.338 8.808 1.00 92.44 190 LYS A C 1
ATOM 1509 O O . LYS A 1 190 ? 6.496 -5.796 7.779 1.00 92.44 190 LYS A O 1
ATOM 1514 N N . TYR A 1 191 ? 6.587 -4.196 9.358 1.00 94.38 191 TYR A N 1
ATOM 1515 C CA . TYR A 1 191 ? 5.724 -3.252 8.657 1.00 94.38 191 TYR A CA 1
ATOM 1516 C C . TYR A 1 191 ? 6.536 -2.505 7.606 1.00 94.38 191 TYR A C 1
ATOM 1518 O O . TYR A 1 191 ? 7.702 -2.180 7.831 1.00 94.38 191 TYR A O 1
ATOM 1526 N N . LEU A 1 192 ? 5.896 -2.227 6.475 1.00 96.81 192 LEU A N 1
ATOM 1527 C CA . LEU A 1 192 ? 6.546 -1.553 5.358 1.00 96.81 192 LEU A CA 1
ATOM 1528 C C . LEU A 1 192 ? 6.429 -0.050 5.537 1.00 96.81 192 LEU A C 1
ATOM 1530 O O . LEU A 1 192 ? 5.395 0.434 6.009 1.00 96.81 192 LEU A O 1
ATOM 1534 N N . MET A 1 193 ? 7.481 0.671 5.169 1.00 97.75 193 MET A N 1
ATOM 1535 C CA . MET A 1 193 ? 7.546 2.111 5.352 1.00 97.75 193 MET A CA 1
ATOM 1536 C C . MET A 1 193 ? 8.152 2.801 4.135 1.00 97.75 193 MET A C 1
ATOM 1538 O O . MET A 1 193 ? 9.173 2.360 3.609 1.00 97.75 193 MET A O 1
ATOM 1542 N N . CYS A 1 194 ? 7.541 3.909 3.736 1.00 97.62 194 CYS A N 1
ATOM 1543 C CA . CYS A 1 194 ? 8.054 4.816 2.716 1.00 97.62 194 CYS A CA 1
ATOM 1544 C C . CYS A 1 194 ? 7.979 6.240 3.259 1.00 97.62 194 CYS A C 1
ATOM 1546 O O . CYS A 1 194 ? 7.021 6.572 3.958 1.00 97.62 194 CYS A O 1
ATOM 1548 N N . ALA A 1 195 ? 8.968 7.065 2.948 1.00 95.94 195 ALA A N 1
ATOM 1549 C CA . ALA A 1 195 ? 9.035 8.442 3.413 1.00 95.94 195 ALA A CA 1
ATOM 1550 C C . ALA A 1 195 ? 9.225 9.393 2.231 1.00 95.94 195 ALA A C 1
ATOM 1552 O O . ALA A 1 195 ? 9.940 9.059 1.287 1.00 95.94 195 ALA A O 1
ATOM 1553 N N . THR A 1 196 ? 8.607 10.569 2.292 1.00 91.81 196 THR A N 1
ATOM 1554 C CA . THR A 1 196 ? 8.720 11.594 1.244 1.00 91.81 196 THR A CA 1
ATOM 1555 C C . THR A 1 196 ? 9.589 12.746 1.729 1.00 91.81 196 THR A C 1
ATOM 1557 O O . THR A 1 196 ? 9.344 13.304 2.805 1.00 91.81 196 THR A O 1
ATOM 1560 N N . CYS A 1 197 ? 10.615 13.075 0.945 1.00 88.75 197 CYS A N 1
ATOM 1561 C CA . CYS A 1 197 ? 11.490 14.212 1.198 1.00 88.75 197 CYS A CA 1
ATOM 1562 C C . CYS A 1 197 ? 10.748 15.521 0.903 1.00 88.75 197 CYS A C 1
ATOM 1564 O O . CYS A 1 197 ? 9.948 15.592 -0.032 1.00 88.75 197 CYS A O 1
ATOM 1566 N N . SER A 1 198 ? 10.995 16.541 1.722 1.00 80.31 198 SER A N 1
ATOM 1567 C CA . SER A 1 198 ? 10.481 17.893 1.491 1.00 80.31 198 SER A CA 1
ATOM 1568 C C . SER A 1 198 ? 11.125 18.555 0.269 1.00 80.31 198 SER A C 1
ATOM 1570 O O . SER A 1 198 ? 12.038 18.000 -0.340 1.00 80.31 198 SER A O 1
ATOM 1572 N N . ILE A 1 199 ? 10.599 19.721 -0.104 1.00 74.44 199 ILE A N 1
ATOM 1573 C CA . ILE A 1 199 ? 11.270 20.671 -0.993 1.00 74.44 199 ILE A CA 1
ATOM 1574 C C . ILE A 1 199 ? 12.028 21.638 -0.089 1.00 74.44 199 ILE A C 1
ATOM 1576 O O . ILE A 1 199 ? 11.411 22.216 0.811 1.00 74.44 199 ILE A O 1
ATOM 1580 N N . ASP A 1 200 ? 13.321 21.830 -0.329 1.00 66.62 200 ASP A N 1
ATOM 1581 C CA . ASP A 1 200 ? 14.103 22.860 0.349 1.00 66.62 200 ASP A CA 1
ATOM 1582 C C . ASP A 1 200 ? 14.864 23.712 -0.676 1.00 66.62 200 ASP A C 1
ATOM 1584 O O . ASP A 1 200 ? 15.951 23.366 -1.133 1.00 66.62 200 ASP A O 1
ATOM 1588 N N . ASP A 1 201 ? 14.290 24.876 -1.005 1.00 58.09 201 ASP A N 1
ATOM 1589 C CA . ASP A 1 201 ? 14.857 25.859 -1.942 1.00 58.09 201 ASP A CA 1
ATOM 1590 C C . ASP A 1 201 ? 16.213 26.443 -1.473 1.00 58.09 201 ASP A C 1
ATOM 1592 O O . ASP A 1 201 ? 16.833 27.248 -2.180 1.00 58.09 201 ASP A O 1
ATOM 1596 N N . HIS A 1 202 ? 16.669 26.100 -0.262 1.00 58.06 202 HIS A N 1
ATOM 1597 C CA . HIS A 1 202 ? 17.920 26.564 0.332 1.00 58.06 202 HIS A CA 1
ATOM 1598 C C . HIS A 1 202 ? 18.991 25.469 0.470 1.00 58.06 202 HIS A C 1
ATOM 1600 O O . HIS A 1 202 ? 20.100 25.779 0.922 1.00 58.06 202 HIS A O 1
ATOM 1606 N N . GLU A 1 203 ? 18.717 24.223 0.065 1.00 59.34 203 GLU A N 1
ATOM 1607 C CA . GLU A 1 203 ? 19.737 23.171 0.057 1.00 59.34 203 GLU A CA 1
ATOM 1608 C C . GLU A 1 203 ? 20.834 23.462 -0.987 1.00 59.34 203 GLU A C 1
ATOM 1610 O O . GLU A 1 203 ? 20.568 23.963 -2.085 1.00 59.34 203 GLU A O 1
ATOM 1615 N N . PRO A 1 204 ? 22.104 23.133 -0.685 1.00 55.31 204 PRO A N 1
ATOM 1616 C CA . PRO A 1 204 ? 23.156 23.146 -1.690 1.00 55.31 204 PRO A CA 1
ATOM 1617 C C . PRO A 1 204 ? 22.794 22.207 -2.847 1.00 55.31 204 PRO A C 1
ATOM 1619 O O . PRO A 1 204 ? 22.318 21.099 -2.616 1.00 55.31 204 PRO A O 1
ATOM 1622 N N . ALA A 1 205 ? 23.137 22.586 -4.081 1.00 51.97 205 ALA A N 1
ATOM 1623 C CA . ALA A 1 205 ? 22.927 21.772 -5.288 1.00 51.97 205 ALA A CA 1
ATOM 1624 C C . ALA A 1 205 ? 23.611 20.378 -5.269 1.00 51.97 205 ALA A C 1
ATOM 1626 O O . ALA A 1 205 ? 23.429 19.604 -6.201 1.00 51.97 205 ALA A O 1
ATOM 1627 N N . ASP A 1 206 ? 24.399 20.076 -4.231 1.00 52.28 206 ASP A N 1
ATOM 1628 C CA . ASP A 1 206 ? 25.126 18.819 -3.990 1.00 52.28 206 ASP A CA 1
ATOM 1629 C C . ASP A 1 206 ? 24.475 17.982 -2.861 1.00 52.28 206 ASP A C 1
ATOM 1631 O O . ASP A 1 206 ? 25.128 17.195 -2.171 1.00 52.28 206 ASP A O 1
ATOM 1635 N N . SER A 1 207 ? 23.180 18.193 -2.595 1.00 66.19 207 SER A N 1
ATOM 1636 C CA . SER A 1 207 ? 22.434 17.334 -1.677 1.00 66.19 207 SER A CA 1
ATOM 1637 C C . SER A 1 207 ? 22.325 15.923 -2.250 1.00 66.19 207 SER A C 1
ATOM 1639 O O . SER A 1 207 ? 21.940 15.720 -3.397 1.00 66.19 207 SER A O 1
ATOM 1641 N N . LYS A 1 208 ? 22.610 14.917 -1.419 1.00 74.56 208 LYS A N 1
ATOM 1642 C CA . LYS A 1 208 ? 22.402 13.498 -1.760 1.00 74.56 208 LYS A CA 1
ATOM 1643 C C . LYS A 1 208 ? 20.921 13.114 -1.875 1.00 74.56 208 LYS A C 1
ATOM 1645 O O . LYS A 1 208 ? 20.609 11.963 -2.193 1.00 74.56 208 LYS A O 1
ATOM 1650 N N . PHE A 1 209 ? 20.023 14.029 -1.517 1.00 82.12 209 PHE A N 1
ATOM 1651 C CA . PHE A 1 209 ? 18.585 13.829 -1.538 1.00 82.12 209 PHE A CA 1
ATOM 1652 C C . PHE A 1 209 ? 17.955 14.593 -2.691 1.00 82.12 209 PHE A C 1
ATOM 1654 O O . PHE A 1 209 ? 18.404 15.663 -3.080 1.00 82.12 209 PHE A O 1
ATOM 1661 N N . VAL A 1 210 ? 16.897 14.002 -3.225 1.00 84.75 210 VAL A N 1
ATOM 1662 C CA . VAL A 1 210 ? 16.098 14.569 -4.298 1.00 84.75 210 VAL A CA 1
ATOM 1663 C C . VAL A 1 210 ? 14.868 15.197 -3.661 1.00 84.75 210 VAL A C 1
ATOM 1665 O O . VAL A 1 210 ? 14.152 14.534 -2.901 1.00 84.75 210 VAL A O 1
ATOM 1668 N N . ASP A 1 211 ? 14.619 16.459 -3.983 1.00 85.81 211 ASP A N 1
ATOM 1669 C CA . ASP A 1 211 ? 13.445 17.181 -3.506 1.00 85.81 211 ASP A CA 1
ATOM 1670 C C . ASP A 1 211 ? 12.148 16.550 -4.009 1.00 85.81 211 ASP A C 1
ATOM 1672 O O . ASP A 1 211 ? 12.074 16.026 -5.124 1.00 85.81 211 ASP A O 1
ATOM 1676 N N . ASN A 1 212 ? 11.103 16.620 -3.179 1.00 86.25 212 ASN A N 1
ATOM 1677 C CA . ASN A 1 212 ? 9.769 16.095 -3.495 1.00 86.25 212 ASN A CA 1
ATOM 1678 C C . ASN A 1 212 ? 9.781 14.629 -3.980 1.00 86.25 212 ASN A C 1
ATOM 1680 O O . ASN A 1 212 ? 9.021 14.231 -4.867 1.00 86.25 212 ASN A O 1
ATOM 1684 N N . HIS A 1 213 ? 10.672 13.816 -3.409 1.00 92.06 213 HIS A N 1
ATOM 1685 C CA . HIS A 1 213 ? 10.914 12.445 -3.849 1.00 92.06 213 HIS A CA 1
ATOM 1686 C C . HIS A 1 213 ? 10.611 11.425 -2.757 1.00 92.06 213 HIS A C 1
ATOM 1688 O O . HIS A 1 213 ? 10.859 11.645 -1.568 1.00 92.06 213 HIS A O 1
ATOM 1694 N N . ALA A 1 214 ? 10.075 10.278 -3.167 1.00 94.75 214 ALA A N 1
ATOM 1695 C CA . ALA A 1 214 ? 9.711 9.197 -2.265 1.00 94.75 214 ALA A CA 1
ATOM 1696 C C . ALA A 1 214 ? 10.833 8.165 -2.134 1.00 94.75 214 ALA A C 1
ATOM 1698 O O . ALA A 1 214 ? 11.315 7.619 -3.125 1.00 94.75 214 ALA A O 1
ATOM 1699 N N . TYR A 1 215 ? 11.154 7.801 -0.897 1.00 96.88 215 TYR A N 1
ATOM 1700 C CA . TYR A 1 215 ? 12.162 6.811 -0.536 1.00 96.88 215 TYR A CA 1
ATOM 1701 C C . TYR A 1 215 ? 11.524 5.621 0.181 1.00 96.88 215 TYR A C 1
ATOM 1703 O O . TYR A 1 215 ? 10.549 5.757 0.924 1.00 96.88 215 TYR A O 1
ATOM 1711 N N . THR A 1 216 ? 12.110 4.438 0.010 1.00 97.94 216 THR A N 1
ATOM 1712 C CA . THR A 1 216 ? 11.762 3.271 0.836 1.00 97.94 216 THR A CA 1
ATOM 1713 C C . THR A 1 216 ? 12.574 3.315 2.123 1.00 97.94 216 THR A C 1
ATOM 1715 O O . THR A 1 216 ? 13.792 3.450 2.056 1.00 97.94 216 THR A O 1
ATOM 1718 N N . VAL A 1 217 ? 11.946 3.169 3.289 1.00 97.81 217 VAL A N 1
ATOM 1719 C CA . VAL A 1 217 ? 12.685 3.014 4.551 1.00 97.81 217 VAL A CA 1
ATOM 1720 C C . VAL A 1 217 ? 13.085 1.552 4.678 1.00 97.81 217 VAL A C 1
ATOM 1722 O O . VAL A 1 217 ? 12.209 0.695 4.740 1.00 97.81 217 VAL A O 1
ATOM 1725 N N . ILE A 1 218 ? 14.381 1.262 4.741 1.00 96.94 218 ILE A N 1
ATOM 1726 C CA . ILE A 1 218 ? 14.947 -0.095 4.764 1.00 96.94 218 ILE A CA 1
ATOM 1727 C C . ILE A 1 218 ? 15.129 -0.579 6.196 1.00 96.94 218 ILE A C 1
ATOM 1729 O O . ILE A 1 218 ? 14.584 -1.616 6.580 1.00 96.94 218 ILE A O 1
ATOM 1733 N N . SER A 1 219 ? 15.815 0.208 7.018 1.00 95.75 219 SER A N 1
ATOM 1734 C CA . SER A 1 219 ? 16.106 -0.134 8.405 1.00 95.75 219 SER A CA 1
ATOM 1735 C C . SER A 1 219 ? 16.067 1.110 9.292 1.00 95.75 219 SER A C 1
ATOM 1737 O O . SER A 1 219 ? 16.149 2.246 8.820 1.00 95.75 219 SER A O 1
ATOM 1739 N N . VAL A 1 220 ? 15.837 0.886 10.583 1.00 95.62 220 VAL A N 1
ATOM 1740 C CA . VAL A 1 220 ? 15.861 1.918 11.621 1.00 95.62 220 VAL A CA 1
ATOM 1741 C C . VAL A 1 220 ? 16.609 1.300 12.787 1.00 95.62 220 VAL A C 1
ATOM 1743 O O . VAL A 1 220 ? 16.147 0.288 13.319 1.00 95.62 220 VAL A O 1
ATOM 1746 N N . ASP A 1 221 ? 17.756 1.873 13.139 1.00 90.75 221 ASP A N 1
ATOM 1747 C CA . ASP A 1 221 ? 18.617 1.329 14.187 1.00 90.75 221 ASP A CA 1
ATOM 1748 C C . ASP A 1 221 ? 17.861 1.348 15.529 1.00 90.75 221 ASP A C 1
ATOM 1750 O O . ASP A 1 221 ? 17.246 2.354 15.896 1.00 90.75 221 ASP A O 1
ATOM 1754 N N . ASP A 1 222 ? 17.880 0.227 16.255 1.00 81.06 222 ASP A N 1
ATOM 1755 C CA . ASP A 1 222 ? 17.243 0.051 17.568 1.00 81.06 222 ASP A CA 1
ATOM 1756 C C . ASP A 1 222 ? 18.252 -0.241 18.695 1.00 81.06 222 ASP A C 1
ATOM 1758 O O . ASP A 1 222 ? 17.882 -0.622 19.810 1.00 81.06 222 ASP A O 1
ATOM 1762 N N . THR A 1 223 ? 19.540 -0.019 18.422 1.00 76.75 223 THR A N 1
ATOM 1763 C CA . THR A 1 223 ? 20.638 -0.247 19.360 1.00 76.75 223 THR A CA 1
ATOM 1764 C C . THR A 1 223 ? 20.661 0.795 20.476 1.00 76.75 223 THR A C 1
ATOM 1766 O O . THR A 1 223 ? 20.824 1.994 20.259 1.00 76.75 223 THR 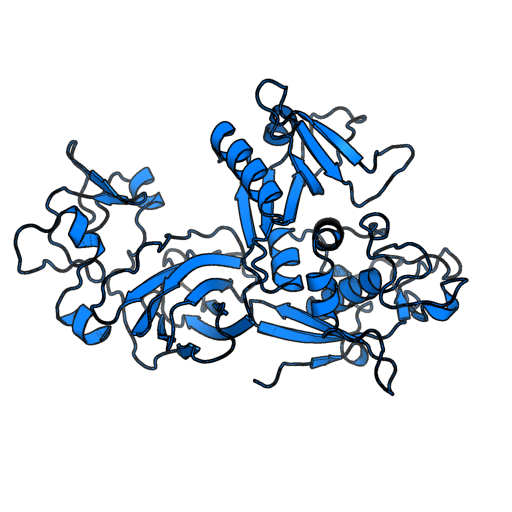A O 1
ATOM 1769 N N . VAL A 1 224 ? 20.531 0.324 21.718 1.00 65.94 224 VAL A N 1
ATOM 1770 C CA . VAL A 1 224 ? 20.567 1.173 22.916 1.00 65.94 224 VAL A CA 1
ATOM 1771 C C . VAL A 1 224 ? 21.960 1.791 23.081 1.00 65.94 224 VAL A C 1
ATOM 1773 O O . VAL A 1 224 ? 22.942 1.068 23.228 1.00 65.94 224 VAL A O 1
ATOM 1776 N N . GLY A 1 225 ? 22.039 3.125 23.117 1.00 61.69 225 GLY A N 1
ATOM 1777 C CA . GLY A 1 225 ? 23.275 3.867 23.401 1.00 61.69 225 GLY A CA 1
ATOM 1778 C C . GLY A 1 225 ? 24.125 4.243 22.181 1.00 61.69 225 GLY A C 1
ATOM 1779 O O . GLY A 1 225 ? 25.213 4.780 22.374 1.00 61.69 225 GLY A O 1
ATOM 1780 N N . SER A 1 226 ? 23.652 3.993 20.956 1.00 66.56 226 SER A N 1
ATOM 1781 C CA . SER A 1 226 ? 24.249 4.534 19.728 1.00 66.56 226 SER A CA 1
ATOM 1782 C C . SER A 1 226 ? 23.474 5.748 19.213 1.00 66.56 226 SER A C 1
ATOM 1784 O O . SER A 1 226 ? 22.323 5.977 19.597 1.00 66.56 226 SER A O 1
ATOM 1786 N N . ASP A 1 227 ? 24.078 6.484 18.280 1.00 78.44 227 ASP A N 1
ATOM 1787 C CA . ASP A 1 227 ? 23.318 7.379 17.411 1.00 78.44 227 ASP A CA 1
ATOM 1788 C C . ASP A 1 227 ? 22.255 6.560 16.660 1.00 78.44 227 ASP A C 1
ATOM 1790 O O . ASP A 1 227 ? 22.514 5.438 16.212 1.00 78.44 227 ASP A O 1
ATOM 1794 N N . ASN A 1 228 ? 21.032 7.086 16.580 1.00 89.62 228 ASN A N 1
ATOM 1795 C CA . ASN A 1 228 ? 19.931 6.420 15.889 1.00 89.62 228 ASN A CA 1
ATOM 1796 C C . ASN A 1 228 ? 19.999 6.785 14.410 1.00 89.62 228 ASN A C 1
ATOM 1798 O O . ASN A 1 228 ? 19.895 7.966 14.075 1.00 89.62 228 ASN A O 1
ATOM 1802 N N . PHE A 1 229 ? 20.132 5.792 13.534 1.00 94.31 229 PHE A N 1
ATOM 1803 C CA . PHE A 1 229 ? 20.149 6.003 12.092 1.00 94.31 229 PHE A CA 1
ATOM 1804 C C . PHE A 1 229 ? 18.926 5.401 11.404 1.00 94.31 229 PHE A C 1
ATOM 1806 O O . PHE A 1 229 ? 18.306 4.450 11.882 1.00 94.31 229 PHE A O 1
ATOM 1813 N N . VAL A 1 230 ? 18.616 5.963 10.241 1.00 95.75 230 VAL A N 1
ATOM 1814 C CA . VAL A 1 230 ? 17.616 5.472 9.301 1.00 95.75 230 VAL A CA 1
ATOM 1815 C C . VAL A 1 230 ? 18.325 5.166 7.988 1.00 95.75 230 VAL A C 1
ATOM 1817 O O . VAL A 1 230 ? 19.063 6.000 7.461 1.00 95.75 230 VAL A O 1
ATOM 1820 N N . GLU A 1 231 ? 18.104 3.966 7.463 1.00 96.12 231 GLU A N 1
ATOM 1821 C CA . GLU A 1 231 ? 18.557 3.581 6.131 1.00 96.12 231 GLU A CA 1
ATOM 1822 C C . GLU A 1 231 ? 17.399 3.693 5.145 1.00 96.12 231 GLU A C 1
ATOM 1824 O O . GLU A 1 231 ? 16.304 3.167 5.368 1.00 96.12 231 GLU A O 1
ATOM 1829 N N . LEU A 1 232 ? 17.651 4.387 4.047 1.00 96.44 232 LEU A N 1
ATOM 1830 C CA . LEU A 1 232 ? 16.697 4.695 2.998 1.00 96.44 232 LEU A CA 1
ATOM 1831 C C . LEU A 1 232 ? 17.192 4.122 1.676 1.00 96.44 232 LEU A C 1
ATOM 1833 O O . LEU A 1 232 ? 18.397 4.030 1.444 1.00 96.44 232 LEU A O 1
ATOM 1837 N N . ARG A 1 233 ? 16.261 3.806 0.780 1.00 95.88 233 ARG A N 1
ATOM 1838 C CA . ARG A 1 233 ? 16.565 3.477 -0.609 1.00 95.88 233 ARG A CA 1
ATOM 1839 C C . ARG A 1 233 ? 15.941 4.486 -1.560 1.00 95.88 233 ARG A C 1
ATOM 1841 O O . ARG A 1 233 ? 14.727 4.700 -1.524 1.00 95.88 233 ARG A O 1
ATOM 1848 N N . ASN A 1 234 ? 16.776 5.041 -2.432 1.00 94.12 234 ASN A N 1
ATOM 1849 C CA . ASN A 1 234 ? 16.375 5.869 -3.558 1.00 94.12 234 ASN A CA 1
ATOM 1850 C C . ASN A 1 234 ? 15.873 4.976 -4.715 1.00 94.12 234 ASN A C 1
ATOM 1852 O O . ASN A 1 234 ? 16.649 4.157 -5.223 1.00 94.12 234 ASN A O 1
ATOM 1856 N N . PRO A 1 235 ? 14.616 5.116 -5.179 1.00 92.62 235 PRO A N 1
ATOM 1857 C CA . PRO A 1 235 ? 14.081 4.309 -6.278 1.00 92.62 235 PRO A CA 1
ATOM 1858 C C . PRO A 1 235 ? 14.778 4.551 -7.628 1.00 92.62 235 PRO A C 1
ATOM 1860 O O . PRO A 1 235 ? 14.633 3.727 -8.531 1.00 92.62 235 PRO A O 1
ATOM 1863 N N . TRP A 1 236 ? 15.562 5.623 -7.789 1.00 90.25 236 TRP A N 1
ATOM 1864 C CA . TRP A 1 236 ? 16.376 5.859 -8.993 1.00 90.25 236 TRP A CA 1
ATOM 1865 C C . TRP A 1 236 ? 17.561 4.893 -9.121 1.00 90.25 236 TRP A C 1
ATOM 1867 O O . TRP A 1 236 ? 18.081 4.685 -10.219 1.00 90.25 236 TRP A O 1
ATOM 1877 N N . GLY A 1 237 ? 17.961 4.250 -8.021 1.00 86.56 237 GLY A N 1
ATOM 1878 C CA . GLY A 1 237 ? 19.161 3.424 -7.977 1.00 86.56 237 GLY A CA 1
ATOM 1879 C C . GLY A 1 237 ? 20.450 4.250 -7.987 1.00 86.56 237 GLY A C 1
ATOM 1880 O O . GLY A 1 237 ? 20.442 5.468 -7.816 1.00 86.56 237 GLY A O 1
ATOM 1881 N N . LYS A 1 238 ? 21.583 3.565 -8.161 1.00 84.25 238 LYS A N 1
ATOM 1882 C CA . LYS A 1 238 ? 22.912 4.186 -8.125 1.00 84.25 238 LYS A CA 1
ATOM 1883 C C . LYS A 1 238 ? 23.236 4.893 -9.444 1.00 84.25 238 LYS A C 1
ATOM 1885 O O . LYS A 1 238 ? 23.139 4.280 -10.508 1.00 84.25 238 LYS A O 1
ATOM 1890 N N . SER A 1 239 ? 23.709 6.136 -9.363 1.00 80.69 239 SER A N 1
ATOM 1891 C CA . SER A 1 239 ? 24.219 6.929 -10.494 1.00 80.69 239 SER A CA 1
ATOM 1892 C C . SER A 1 239 ? 25.495 7.692 -10.102 1.00 80.69 239 SER A C 1
ATOM 1894 O O . SER A 1 239 ? 26.035 7.463 -9.020 1.00 80.69 239 SER A O 1
ATOM 1896 N N . CYS A 1 240 ? 26.018 8.551 -10.984 1.00 74.75 240 CYS A N 1
ATOM 1897 C CA . CYS A 1 240 ? 27.124 9.452 -10.637 1.00 74.75 240 CYS A CA 1
ATOM 1898 C C . CYS A 1 240 ? 26.714 10.523 -9.619 1.00 74.75 240 CYS A C 1
ATOM 1900 O O . CYS A 1 240 ? 27.561 10.944 -8.839 1.00 74.75 240 CYS A O 1
ATOM 1902 N N . ASP A 1 241 ? 25.430 10.887 -9.598 1.00 76.12 241 ASP A N 1
ATOM 1903 C CA . ASP A 1 241 ? 24.915 12.009 -8.810 1.00 76.12 241 ASP A CA 1
ATOM 1904 C C . ASP A 1 241 ? 24.122 11.545 -7.578 1.00 76.12 241 ASP A C 1
ATOM 1906 O O . ASP A 1 241 ? 23.782 12.350 -6.723 1.00 76.12 241 ASP A O 1
ATOM 1910 N N . ASN A 1 242 ? 23.802 10.247 -7.471 1.00 80.12 242 ASN A N 1
ATOM 1911 C CA . ASN A 1 242 ? 22.943 9.717 -6.409 1.00 80.12 242 ASN A CA 1
ATOM 1912 C C . ASN A 1 242 ? 23.360 8.320 -5.931 1.00 80.12 242 ASN A C 1
ATOM 1914 O O . ASN A 1 242 ? 23.665 7.427 -6.732 1.00 80.12 242 ASN A O 1
ATOM 1918 N N . ASP A 1 243 ? 23.254 8.113 -4.618 1.00 86.25 243 ASP A N 1
ATOM 1919 C CA . ASP A 1 243 ? 23.414 6.818 -3.957 1.00 86.25 243 ASP A CA 1
ATOM 1920 C C . ASP A 1 243 ? 22.074 6.043 -3.930 1.00 86.25 243 ASP A C 1
ATOM 1922 O O . ASP A 1 243 ? 21.015 6.613 -3.662 1.00 86.25 243 ASP A O 1
ATOM 1926 N N . GLU A 1 244 ? 22.103 4.723 -4.183 1.00 90.94 244 GLU A N 1
ATOM 1927 C CA . GLU A 1 244 ? 20.897 3.872 -4.086 1.00 90.94 244 GLU A CA 1
ATOM 1928 C C . GLU A 1 244 ? 20.459 3.675 -2.633 1.00 90.94 244 GLU A C 1
ATOM 1930 O O . GLU A 1 244 ? 19.270 3.746 -2.342 1.00 90.94 244 GLU A O 1
ATOM 1935 N N . PHE A 1 245 ? 21.411 3.433 -1.730 1.00 94.00 245 PHE A N 1
ATOM 1936 C CA . PHE A 1 245 ? 21.170 3.221 -0.306 1.00 94.00 245 PHE A CA 1
ATOM 1937 C C . PHE A 1 245 ? 21.844 4.333 0.486 1.00 94.00 245 PHE A C 1
ATOM 1939 O O . PHE A 1 245 ? 23.038 4.586 0.319 1.00 94.00 245 PHE A O 1
ATOM 1946 N N . ILE A 1 246 ? 21.073 4.998 1.338 1.00 93.25 246 ILE A N 1
ATOM 1947 C CA . ILE A 1 246 ? 21.493 6.194 2.061 1.00 93.25 246 ILE A CA 1
ATOM 1948 C C . ILE A 1 246 ? 21.244 5.963 3.550 1.00 93.25 246 ILE A C 1
ATOM 1950 O O . ILE A 1 246 ? 20.107 5.744 3.962 1.00 93.25 246 ILE A O 1
ATOM 1954 N N . LYS A 1 247 ? 22.299 6.030 4.366 1.00 93.50 247 LYS A N 1
ATOM 1955 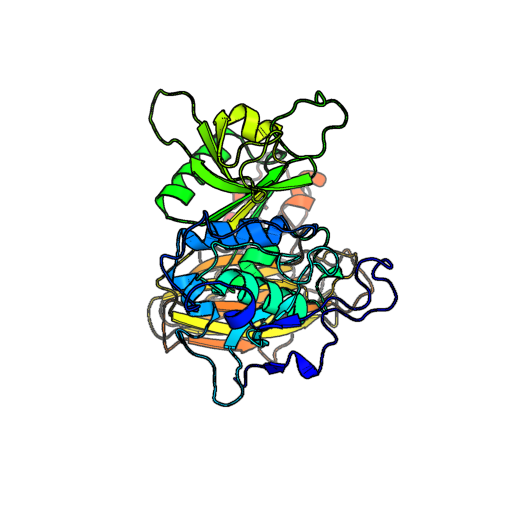C CA . LYS A 1 247 ? 22.210 5.966 5.831 1.00 93.50 247 LYS A CA 1
ATOM 1956 C C . LYS A 1 247 ? 22.366 7.372 6.413 1.00 93.50 247 LYS A C 1
ATOM 1958 O O . LYS A 1 247 ? 23.387 8.012 6.175 1.00 93.50 247 LYS A O 1
ATOM 1963 N N . ILE A 1 248 ? 21.375 7.834 7.174 1.00 92.56 248 ILE A N 1
ATOM 1964 C CA . ILE A 1 248 ? 21.356 9.165 7.813 1.00 92.56 248 ILE A CA 1
ATOM 1965 C C . ILE A 1 248 ? 20.979 9.086 9.284 1.00 92.56 248 ILE A C 1
ATOM 1967 O O . ILE A 1 248 ? 20.376 8.105 9.717 1.00 92.56 248 ILE A O 1
ATOM 1971 N N . SER A 1 249 ? 21.322 10.117 10.060 1.00 92.62 249 SER A N 1
ATOM 1972 C CA . SER A 1 249 ? 20.846 10.214 11.438 1.00 92.62 249 SER A CA 1
ATOM 1973 C C . SER A 1 249 ? 19.321 10.386 11.463 1.00 92.62 249 SER A C 1
ATOM 1975 O O . SER A 1 249 ? 18.722 10.949 10.545 1.00 92.62 249 SER A O 1
ATOM 1977 N N . PHE A 1 250 ? 18.667 9.924 12.529 1.00 92.38 250 PHE A N 1
ATOM 1978 C CA . PHE A 1 250 ? 17.232 10.139 12.712 1.00 92.38 250 PHE A CA 1
ATOM 1979 C C . PHE A 1 250 ? 16.882 11.632 12.799 1.00 92.38 250 PHE A C 1
ATOM 1981 O O . PHE A 1 250 ? 15.797 12.026 12.386 1.00 92.38 250 PHE A O 1
ATOM 1988 N N . VAL A 1 251 ? 17.793 12.467 13.309 1.00 89.62 251 VAL A N 1
ATOM 1989 C CA . VAL A 1 251 ? 17.597 13.922 13.373 1.00 89.62 251 VAL A CA 1
ATOM 1990 C C . VAL A 1 251 ? 17.528 14.512 11.965 1.00 89.62 251 VAL A C 1
ATOM 1992 O O . VAL A 1 251 ? 16.596 15.254 11.665 1.00 89.62 251 VAL A O 1
ATOM 1995 N N . ASP A 1 252 ? 18.448 14.125 11.080 1.00 90.25 252 ASP A N 1
ATOM 1996 C CA . ASP A 1 252 ? 18.426 14.573 9.684 1.00 90.25 252 ASP A CA 1
ATOM 1997 C C . ASP A 1 252 ? 17.189 14.048 8.957 1.00 90.25 252 ASP A C 1
ATOM 1999 O O . ASP A 1 252 ? 16.541 14.792 8.225 1.00 90.25 252 ASP A O 1
ATOM 2003 N N . PHE A 1 253 ? 16.812 12.789 9.209 1.00 92.62 253 PHE A N 1
ATOM 2004 C CA . PHE A 1 253 ? 15.572 12.217 8.687 1.00 92.62 253 PHE A CA 1
ATOM 2005 C C . PHE A 1 253 ? 14.352 13.043 9.119 1.00 92.62 253 PHE A C 1
ATOM 2007 O O . PHE A 1 253 ? 13.534 13.422 8.286 1.00 92.62 253 PHE A O 1
ATOM 2014 N N . TYR A 1 254 ? 14.243 13.354 10.411 1.00 90.31 254 TYR A N 1
ATOM 2015 C CA . TYR A 1 254 ? 13.125 14.114 10.968 1.00 90.31 254 TYR A CA 1
ATOM 2016 C C . TYR A 1 254 ? 13.022 15.526 10.375 1.00 90.31 254 TYR A C 1
ATOM 2018 O O . TYR A 1 254 ? 11.919 16.017 10.149 1.00 90.31 254 TYR A O 1
ATOM 2026 N N . ASN A 1 255 ? 14.161 16.168 10.107 1.00 87.81 255 ASN A N 1
ATOM 2027 C CA . ASN A 1 255 ? 14.198 17.517 9.549 1.00 87.81 255 ASN A CA 1
ATOM 2028 C C . ASN A 1 255 ? 13.915 17.540 8.038 1.00 87.81 255 ASN A C 1
ATOM 2030 O O . ASN A 1 255 ? 13.259 18.464 7.565 1.00 87.81 255 ASN A O 1
ATOM 2034 N N . LYS A 1 256 ? 14.389 16.538 7.285 1.00 88.38 256 LYS A N 1
ATOM 2035 C CA . LYS A 1 256 ? 14.291 16.509 5.814 1.00 88.38 256 LYS A CA 1
ATOM 2036 C C . LYS A 1 256 ? 12.981 15.933 5.282 1.00 88.38 256 LYS A C 1
ATOM 2038 O O . LYS A 1 256 ? 12.528 16.336 4.210 1.00 88.38 256 LYS A O 1
ATOM 2043 N N . PHE A 1 257 ? 12.375 14.982 5.989 1.00 90.81 257 PHE A N 1
ATOM 2044 C CA . PHE A 1 257 ? 11.199 14.256 5.508 1.00 90.81 257 PHE A CA 1
ATOM 2045 C C . PHE A 1 257 ? 9.905 14.827 6.095 1.00 90.81 257 PHE A C 1
ATOM 2047 O O . PHE A 1 257 ? 9.830 15.160 7.277 1.00 90.81 257 PHE A O 1
ATOM 2054 N N . ILE A 1 258 ? 8.864 14.913 5.266 1.00 86.25 258 ILE A N 1
ATOM 2055 C CA . ILE A 1 258 ? 7.575 15.530 5.634 1.00 86.25 258 ILE A CA 1
ATOM 2056 C C . ILE A 1 258 ? 6.485 14.513 5.948 1.00 86.25 258 ILE A C 1
ATOM 2058 O O . ILE A 1 258 ? 5.681 14.739 6.853 1.00 86.25 258 ILE A O 1
ATOM 2062 N N . ASP A 1 259 ? 6.478 13.377 5.253 1.00 88.06 259 ASP A N 1
ATOM 2063 C CA . ASP A 1 259 ? 5.469 12.333 5.419 1.00 88.06 259 ASP A CA 1
ATOM 2064 C C . ASP A 1 259 ? 6.109 10.947 5.505 1.00 88.06 259 ASP A C 1
ATOM 2066 O O . ASP A 1 259 ? 7.110 10.658 4.844 1.00 88.06 259 ASP A O 1
ATOM 2070 N N . LEU A 1 260 ? 5.507 10.090 6.328 1.00 92.44 260 LEU A N 1
ATOM 2071 C CA . LEU A 1 260 ? 5.862 8.685 6.492 1.00 92.44 260 LEU A CA 1
ATOM 2072 C C . LEU A 1 260 ? 4.614 7.812 6.316 1.00 92.44 260 LEU A C 1
ATOM 2074 O O . LEU A 1 260 ? 3.748 7.746 7.193 1.00 92.44 260 LEU A O 1
ATOM 2078 N N . ALA A 1 261 ? 4.564 7.062 5.220 1.00 93.00 261 ALA A N 1
ATOM 2079 C CA . ALA A 1 261 ? 3.569 6.027 4.987 1.00 93.00 261 ALA A CA 1
ATOM 2080 C C . ALA A 1 261 ? 3.984 4.718 5.673 1.00 93.00 261 ALA A C 1
ATOM 2082 O O . ALA A 1 261 ? 5.105 4.246 5.504 1.00 93.00 261 ALA A O 1
ATOM 2083 N N . VAL A 1 262 ? 3.068 4.102 6.424 1.00 92.38 262 VAL A N 1
ATOM 2084 C CA . VAL A 1 262 ? 3.311 2.872 7.194 1.00 92.38 262 VAL A CA 1
ATOM 2085 C C . VAL A 1 262 ? 2.223 1.845 6.910 1.00 92.38 262 VAL A C 1
ATOM 2087 O O . VAL A 1 262 ? 1.097 1.947 7.416 1.00 92.38 262 VAL A O 1
ATOM 2090 N N . LEU A 1 263 ? 2.567 0.810 6.147 1.00 92.25 263 LEU A N 1
ATOM 2091 C CA . LEU A 1 263 ? 1.697 -0.333 5.896 1.00 92.25 263 LEU A CA 1
ATOM 2092 C C . LEU A 1 263 ? 1.814 -1.338 7.042 1.00 92.25 263 LEU A C 1
ATOM 2094 O O . LEU A 1 263 ? 2.834 -2.014 7.207 1.00 92.25 263 LEU A O 1
ATOM 2098 N N . ARG A 1 264 ? 0.735 -1.496 7.813 1.00 86.88 264 ARG A N 1
ATOM 2099 C CA . ARG A 1 264 ? 0.682 -2.525 8.859 1.00 86.88 264 ARG A CA 1
ATOM 2100 C C . ARG A 1 264 ? 0.253 -3.848 8.256 1.00 86.88 264 ARG A C 1
ATOM 2102 O O . ARG A 1 264 ? -0.935 -4.139 8.144 1.00 86.88 264 ARG A O 1
ATOM 2109 N N . VAL A 1 265 ? 1.245 -4.638 7.876 1.00 83.00 265 VAL A N 1
ATOM 2110 C CA . VAL A 1 265 ? 1.028 -5.990 7.375 1.00 83.00 265 VAL A CA 1
ATOM 2111 C C . VAL A 1 265 ? 0.605 -6.879 8.536 1.00 83.00 265 VAL A C 1
ATOM 2113 O O . VAL A 1 265 ? 1.336 -7.037 9.513 1.00 83.00 265 VAL A O 1
ATOM 2116 N N . ASP A 1 266 ? -0.579 -7.470 8.425 1.00 83.12 266 ASP A N 1
ATOM 2117 C CA . ASP A 1 266 ? -1.011 -8.536 9.318 1.00 83.12 266 ASP A CA 1
ATOM 2118 C C . ASP A 1 266 ? -1.225 -9.809 8.495 1.00 83.12 266 ASP A C 1
ATOM 2120 O O . ASP A 1 266 ? -2.249 -9.947 7.819 1.00 83.12 266 ASP A O 1
ATOM 2124 N N . PRO A 1 267 ? -0.263 -10.747 8.507 1.00 76.69 267 PRO A N 1
ATOM 2125 C CA . PRO A 1 267 ? -0.359 -11.950 7.692 1.00 76.69 267 PRO A CA 1
ATOM 2126 C C . PRO A 1 267 ? -1.502 -12.868 8.135 1.00 76.69 267 PRO A C 1
ATOM 2128 O O . PRO A 1 267 ? -1.854 -13.770 7.384 1.00 76.69 267 PRO A O 1
ATOM 2131 N N . THR A 1 268 ? -2.084 -12.645 9.320 1.00 81.38 268 THR A N 1
ATOM 2132 C CA . THR A 1 268 ? -3.197 -13.452 9.833 1.00 81.38 268 THR A CA 1
ATOM 2133 C C . THR A 1 268 ? -4.558 -12.998 9.315 1.00 81.38 268 THR A C 1
ATOM 2135 O O . THR A 1 268 ? -5.555 -13.635 9.638 1.00 81.38 268 THR A O 1
ATOM 2138 N N . PHE A 1 269 ? -4.643 -11.899 8.553 1.00 83.31 269 PHE A N 1
ATOM 2139 C CA . PHE A 1 269 ? -5.892 -11.530 7.893 1.00 83.31 269 PHE A CA 1
ATOM 2140 C C . PHE A 1 269 ? -6.183 -12.471 6.720 1.00 83.31 269 PHE A C 1
ATOM 2142 O O . PHE A 1 269 ? -5.412 -12.571 5.766 1.00 83.31 269 PHE A O 1
ATOM 2149 N N . GLU A 1 270 ? -7.334 -13.132 6.811 1.00 81.62 270 GLU A N 1
ATOM 2150 C CA . GLU A 1 270 ? -7.789 -14.196 5.910 1.00 81.62 270 GLU A CA 1
ATOM 2151 C C . GLU A 1 270 ? -8.943 -13.736 5.010 1.00 81.62 270 GLU A C 1
ATOM 2153 O O . GLU A 1 270 ? -9.112 -14.251 3.905 1.00 81.62 270 GLU A O 1
ATOM 2158 N N . SER A 1 271 ? -9.731 -12.753 5.462 1.00 84.69 271 SER A N 1
ATOM 2159 C CA . SER A 1 271 ? -10.900 -12.250 4.733 1.00 84.69 271 SER A CA 1
ATOM 2160 C C . SER A 1 271 ? -10.850 -10.749 4.513 1.00 84.69 271 SER A C 1
ATOM 2162 O O . SER A 1 271 ? -10.359 -10.000 5.360 1.00 84.69 271 SER A O 1
ATOM 2164 N N . TYR A 1 272 ? -11.447 -10.328 3.398 1.00 87.56 272 TYR A N 1
ATOM 2165 C CA . TYR A 1 272 ? -11.659 -8.937 3.026 1.00 87.56 272 TYR A CA 1
ATOM 2166 C C . TYR A 1 272 ? -13.128 -8.706 2.684 1.00 87.56 272 TYR A C 1
ATOM 2168 O O . TYR A 1 272 ? -13.706 -9.438 1.878 1.00 87.56 272 TYR A O 1
ATOM 2176 N N . PHE A 1 273 ? -13.713 -7.675 3.273 1.00 87.38 273 PHE A N 1
ATOM 2177 C CA . PHE A 1 273 ? -15.072 -7.229 3.007 1.00 87.38 273 PHE A CA 1
ATOM 2178 C C . PHE A 1 273 ? -15.041 -5.789 2.521 1.00 87.38 273 PHE A C 1
ATOM 2180 O O . PHE A 1 273 ? -14.203 -4.997 2.946 1.00 87.38 273 PHE A O 1
ATOM 2187 N N . PHE A 1 274 ? -15.985 -5.458 1.653 1.00 86.38 274 PHE A N 1
ATOM 2188 C CA . PHE A 1 274 ? -16.118 -4.141 1.061 1.00 86.38 274 PHE A CA 1
ATOM 2189 C C . PHE A 1 274 ? -17.592 -3.766 0.954 1.00 86.38 274 PHE A C 1
ATOM 2191 O O . PHE A 1 274 ? -18.428 -4.608 0.620 1.00 86.38 274 PHE A O 1
ATOM 2198 N N . THR A 1 275 ? -17.899 -2.498 1.203 1.00 83.75 275 THR A N 1
ATOM 2199 C CA . THR A 1 275 ? -19.202 -1.901 0.917 1.00 83.75 275 THR A CA 1
ATOM 2200 C C . THR A 1 275 ? -19.033 -0.432 0.561 1.00 83.75 275 THR A C 1
ATOM 2202 O O . THR A 1 275 ? -18.160 0.251 1.092 1.00 83.75 275 THR A O 1
ATOM 2205 N N . LYS A 1 276 ? -19.909 0.074 -0.300 1.00 80.12 276 LYS A N 1
ATOM 2206 C CA . LYS A 1 276 ? -20.023 1.507 -0.580 1.00 80.12 276 LYS A CA 1
ATOM 2207 C C . LYS A 1 276 ? -21.017 2.152 0.372 1.00 80.12 276 LYS A C 1
ATOM 2209 O O . LYS A 1 276 ? -21.926 1.488 0.859 1.00 80.12 276 LYS A O 1
ATOM 2214 N N . ALA A 1 277 ? -20.828 3.437 0.623 1.00 75.56 277 ALA A N 1
ATOM 2215 C CA . ALA A 1 277 ? -21.637 4.257 1.501 1.00 75.56 277 ALA A CA 1
ATOM 2216 C C . ALA A 1 277 ? -21.710 5.682 0.940 1.00 75.56 277 ALA A C 1
ATOM 2218 O O . ALA A 1 277 ? -20.763 6.456 1.043 1.00 75.56 277 ALA A O 1
ATOM 2219 N N . CYS A 1 278 ? -22.841 6.056 0.349 1.00 73.12 278 CYS A N 1
ATOM 2220 C CA . CYS A 1 278 ? -23.043 7.428 -0.114 1.00 73.12 278 CYS A CA 1
ATOM 2221 C C . CYS A 1 278 ? -23.641 8.286 1.003 1.00 73.12 278 CYS A C 1
ATOM 2223 O O . CYS A 1 278 ? -24.651 7.883 1.586 1.00 73.12 278 CYS A O 1
ATOM 2225 N N . PHE A 1 279 ? -23.054 9.450 1.296 1.00 69.12 279 PHE A N 1
ATOM 2226 C CA . PHE A 1 279 ? -23.630 10.435 2.213 1.00 69.12 279 PHE A CA 1
ATOM 2227 C C . PHE A 1 279 ? -24.393 11.502 1.427 1.00 69.12 279 PHE A C 1
ATOM 2229 O O . PHE A 1 279 ? -23.832 12.512 1.007 1.00 69.12 279 PHE A O 1
ATOM 2236 N N . ASP A 1 280 ? -25.695 11.266 1.291 1.00 67.19 280 ASP A N 1
ATOM 2237 C CA . ASP A 1 280 ? -26.682 12.137 0.648 1.00 67.19 280 ASP A CA 1
ATOM 2238 C C . ASP A 1 280 ? -27.023 13.389 1.476 1.00 67.19 280 ASP A C 1
ATOM 2240 O O . ASP A 1 280 ? -27.483 14.394 0.941 1.00 67.19 280 ASP A O 1
ATOM 2244 N N . LYS A 1 281 ? -26.795 13.351 2.796 1.00 65.81 281 LYS A N 1
ATOM 2245 C CA . LYS A 1 281 ? -27.078 14.465 3.712 1.00 65.81 281 LYS A CA 1
ATOM 2246 C C . LYS A 1 281 ? -25.955 14.644 4.741 1.00 65.81 281 LYS A C 1
ATOM 2248 O O . LYS A 1 281 ? -25.382 13.643 5.175 1.00 65.81 281 LYS A O 1
ATOM 2253 N N . PRO A 1 282 ? -25.641 15.890 5.146 1.00 61.28 282 PRO A N 1
ATOM 22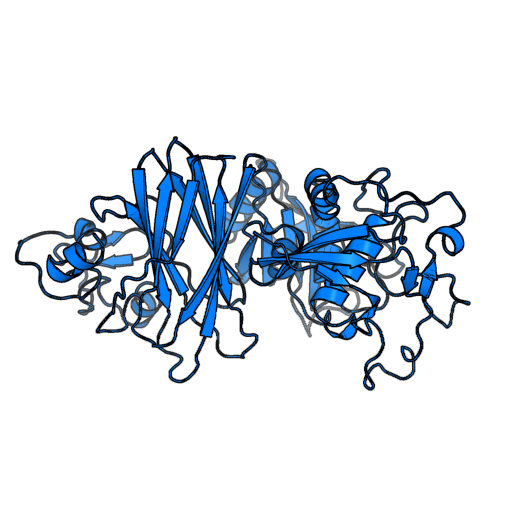54 C CA . PRO A 1 282 ? -24.548 16.185 6.072 1.00 61.28 282 PRO A CA 1
ATOM 2255 C C . PRO A 1 282 ? -24.740 15.632 7.483 1.00 61.28 282 PRO A C 1
ATOM 2257 O O . PRO A 1 282 ? -23.761 15.328 8.146 1.00 61.28 282 PRO A O 1
ATOM 2260 N N . ASP A 1 283 ? -25.976 15.483 7.939 1.00 64.31 283 ASP A N 1
ATOM 2261 C CA . ASP A 1 283 ? -26.331 15.011 9.276 1.00 64.31 283 ASP A CA 1
ATOM 2262 C C . ASP A 1 283 ? -26.588 13.498 9.344 1.00 64.31 283 ASP A C 1
ATOM 2264 O O . ASP A 1 283 ? -26.978 12.982 10.388 1.00 64.31 283 ASP A O 1
ATOM 2268 N N . LYS A 1 284 ? -26.419 12.763 8.244 1.00 73.31 284 LYS A N 1
ATOM 2269 C CA . LYS A 1 284 ? -26.760 11.340 8.184 1.00 73.31 284 LYS A CA 1
ATOM 2270 C C . LYS A 1 284 ? -25.582 10.474 8.620 1.00 73.31 284 LYS A C 1
ATOM 2272 O O . LYS A 1 284 ? -24.540 10.475 7.974 1.00 73.31 284 LYS A O 1
ATOM 2277 N N . ILE A 1 285 ? -25.796 9.658 9.647 1.00 75.56 285 ILE A N 1
ATOM 2278 C CA . ILE A 1 285 ? -24.863 8.619 10.087 1.00 75.56 285 ILE A CA 1
ATOM 2279 C C . ILE A 1 285 ? -25.169 7.338 9.308 1.00 75.56 285 ILE A C 1
ATOM 2281 O O . ILE A 1 285 ? -26.321 6.903 9.221 1.00 75.56 285 ILE A O 1
ATOM 2285 N N . LYS A 1 286 ? -24.133 6.708 8.751 1.00 79.75 286 LYS A N 1
ATOM 2286 C CA . LYS A 1 286 ? -24.244 5.399 8.099 1.00 79.75 286 LYS A CA 1
ATOM 2287 C C . LYS A 1 286 ? -23.940 4.307 9.115 1.00 79.75 286 LYS A C 1
ATOM 2289 O O . LYS A 1 286 ? -22.889 4.318 9.751 1.00 79.75 286 LYS A O 1
ATOM 2294 N N . LEU A 1 287 ? -24.873 3.374 9.261 1.00 81.75 287 LEU A N 1
ATOM 2295 C CA . LEU A 1 287 ? -24.755 2.227 10.149 1.00 81.75 287 LEU A CA 1
ATOM 2296 C C . LEU A 1 287 ? -24.388 0.981 9.340 1.00 81.75 287 LEU A C 1
ATOM 2298 O O . LEU A 1 287 ? -25.011 0.688 8.317 1.00 81.75 287 LEU A O 1
ATOM 2302 N N . PHE A 1 288 ? -23.414 0.226 9.835 1.00 85.19 288 PHE A N 1
ATOM 2303 C CA . PHE A 1 288 ? -23.075 -1.089 9.317 1.00 85.19 288 PHE A CA 1
ATOM 2304 C C . PHE A 1 288 ? -23.123 -2.119 10.427 1.00 85.19 288 PHE A C 1
ATOM 2306 O O . PHE A 1 288 ? -22.545 -1.933 11.495 1.00 85.19 288 PHE A O 1
ATOM 2313 N N . GLU A 1 289 ? -23.774 -3.230 10.143 1.00 86.56 289 GLU A N 1
ATOM 2314 C CA . GLU A 1 289 ? -23.936 -4.328 11.074 1.00 86.56 289 GLU A CA 1
ATOM 2315 C C . GLU A 1 289 ? -22.855 -5.372 10.806 1.00 86.56 289 GLU A C 1
ATOM 2317 O O . GLU A 1 289 ? -22.674 -5.865 9.684 1.00 86.56 289 GLU A O 1
ATOM 2322 N N . LEU A 1 290 ? -22.129 -5.705 11.866 1.00 88.06 290 LEU A N 1
ATOM 2323 C CA . LEU A 1 290 ? -21.051 -6.673 11.883 1.00 88.06 290 LEU A CA 1
ATOM 2324 C C . LEU A 1 290 ? -21.413 -7.799 12.849 1.00 88.06 290 LEU A C 1
ATOM 2326 O O . LEU A 1 290 ? -21.534 -7.586 14.052 1.00 88.06 290 LEU A O 1
ATOM 2330 N N . LYS A 1 291 ? -21.513 -9.025 12.345 1.00 90.06 291 LYS A N 1
ATOM 2331 C CA . LYS A 1 291 ? -21.651 -10.220 13.182 1.00 90.06 291 LYS A CA 1
ATOM 2332 C C . LYS A 1 291 ? -20.362 -11.010 13.149 1.00 90.06 291 LYS A C 1
ATOM 2334 O O . LYS A 1 291 ? -19.806 -11.231 12.075 1.00 90.06 291 LYS A O 1
ATOM 2339 N N . VAL A 1 292 ? -19.926 -11.460 14.316 1.00 90.19 292 VAL A N 1
ATOM 2340 C CA . VAL A 1 292 ? -18.705 -12.237 14.502 1.00 90.19 292 VAL A CA 1
ATOM 2341 C C . VAL A 1 292 ? -19.054 -13.523 15.254 1.00 90.19 292 VAL A C 1
ATOM 2343 O O . VAL A 1 292 ? -19.660 -13.468 16.322 1.00 90.19 292 VAL A O 1
ATOM 2346 N N . THR A 1 293 ? -18.688 -14.690 14.720 1.00 91.12 293 THR A N 1
ATOM 2347 C CA . THR A 1 293 ? -19.003 -15.998 15.338 1.00 91.12 293 THR A CA 1
ATOM 2348 C C . THR A 1 293 ? -17.924 -16.513 16.291 1.00 91.12 293 THR A C 1
ATOM 2350 O O . THR A 1 293 ? -18.174 -17.431 17.067 1.00 91.12 293 THR A O 1
ATOM 2353 N N . SER A 1 294 ? -16.706 -15.980 16.221 1.00 89.44 294 SER A N 1
ATOM 2354 C CA . SER A 1 294 ? -15.538 -16.447 16.982 1.00 89.44 294 SER A CA 1
ATOM 2355 C C . SER A 1 294 ? -14.616 -15.273 17.302 1.00 89.44 294 SER A C 1
ATOM 2357 O O . SER A 1 294 ? -14.651 -14.269 16.601 1.00 89.44 294 SER A O 1
ATOM 2359 N N . GLU A 1 295 ? -13.797 -15.361 18.353 1.00 90.31 295 GLU A N 1
ATOM 2360 C CA . GLU A 1 295 ? -12.865 -14.270 18.664 1.00 90.31 295 GLU A CA 1
ATOM 2361 C C . GLU A 1 295 ? -11.970 -13.963 17.452 1.00 90.31 295 GLU A C 1
ATOM 2363 O O . GLU A 1 295 ? -11.379 -14.865 16.857 1.00 90.31 295 GLU A O 1
ATOM 2368 N N . CYS A 1 296 ? -11.893 -12.691 17.063 1.00 89.00 296 CYS A N 1
ATOM 2369 C CA . CYS A 1 296 ? -11.150 -12.278 15.880 1.00 89.00 296 CYS A CA 1
ATOM 2370 C C . CYS A 1 296 ? -10.531 -10.896 16.040 1.00 89.00 296 CYS A C 1
ATOM 2372 O O . CYS A 1 296 ? -10.901 -10.120 16.926 1.00 89.00 296 CYS A O 1
ATOM 2374 N N . ARG A 1 297 ? -9.592 -10.578 15.150 1.00 88.19 297 ARG A N 1
ATOM 2375 C CA . ARG A 1 297 ? -9.152 -9.201 14.944 1.00 88.19 297 ARG A CA 1
ATOM 2376 C C . ARG A 1 297 ? -9.716 -8.703 13.628 1.00 88.19 297 ARG A C 1
ATOM 2378 O O . ARG A 1 297 ? -9.712 -9.437 12.638 1.00 88.19 297 ARG A O 1
ATOM 2385 N N . ILE A 1 298 ? -10.181 -7.462 13.633 1.00 85.56 298 ILE A N 1
ATOM 2386 C CA . ILE A 1 298 ? -10.585 -6.757 12.423 1.00 85.56 298 ILE A CA 1
ATOM 2387 C C . ILE A 1 298 ? -9.781 -5.478 12.257 1.00 85.56 298 ILE A C 1
ATOM 2389 O O . ILE A 1 298 ? -9.356 -4.872 13.244 1.00 85.56 298 ILE A O 1
ATOM 2393 N N . ALA A 1 299 ? -9.625 -5.045 11.014 1.00 84.12 299 ALA A N 1
ATOM 2394 C CA . ALA A 1 299 ? -9.142 -3.713 10.691 1.00 84.12 299 ALA A CA 1
ATOM 2395 C C . ALA A 1 299 ? -10.112 -3.049 9.722 1.00 84.12 299 ALA A C 1
ATOM 2397 O O . ALA A 1 299 ? -10.522 -3.669 8.744 1.00 84.12 299 ALA A O 1
ATOM 2398 N N . ILE A 1 300 ? -10.472 -1.802 10.003 1.00 80.94 300 ILE A N 1
ATOM 2399 C CA . ILE A 1 300 ? -11.402 -1.029 9.181 1.00 80.94 300 ILE A CA 1
ATOM 2400 C C . ILE A 1 300 ? -10.602 -0.011 8.367 1.00 80.94 300 ILE A C 1
ATOM 2402 O O . ILE A 1 300 ? -9.728 0.657 8.916 1.00 80.94 300 ILE A O 1
ATOM 2406 N N . GLY A 1 301 ? -10.907 0.126 7.081 1.00 80.56 301 GLY A N 1
ATOM 2407 C CA . GLY A 1 301 ? -10.382 1.184 6.215 1.00 80.56 301 GLY A CA 1
ATOM 2408 C C . GLY A 1 301 ? -11.528 1.957 5.576 1.00 80.56 301 GLY A C 1
ATOM 2409 O O . GLY A 1 301 ? -12.441 1.334 5.037 1.00 80.56 301 GLY A O 1
ATOM 2410 N N . ILE A 1 302 ? -11.488 3.282 5.650 1.00 78.94 302 ILE A N 1
ATOM 2411 C CA . ILE A 1 302 ? -12.489 4.203 5.106 1.00 78.94 302 ILE A CA 1
ATOM 2412 C C . ILE A 1 302 ? -11.859 4.917 3.911 1.00 78.94 302 ILE A C 1
ATOM 2414 O O . ILE A 1 302 ? -10.747 5.421 4.014 1.00 78.94 302 ILE A O 1
ATOM 2418 N N . HIS A 1 303 ? -12.561 4.963 2.787 1.00 79.75 303 HIS A N 1
ATOM 2419 C CA . HIS A 1 303 ? -12.047 5.473 1.517 1.00 79.75 303 HIS A CA 1
ATOM 2420 C C . HIS A 1 303 ? -12.971 6.570 1.006 1.00 79.75 303 HIS A C 1
ATOM 2422 O O . HIS A 1 303 ? -14.181 6.349 0.965 1.00 79.75 303 HIS A O 1
ATOM 2428 N N . GLN A 1 304 ? -12.441 7.731 0.628 1.00 75.44 304 GLN A N 1
ATOM 2429 C CA . GLN A 1 304 ? -13.219 8.763 -0.058 1.00 75.44 304 GLN A CA 1
ATOM 2430 C C . GLN A 1 304 ? -13.165 8.492 -1.564 1.00 75.44 304 GLN A C 1
ATOM 2432 O O . GLN A 1 304 ? -12.086 8.397 -2.136 1.00 75.44 304 GLN A O 1
ATOM 2437 N N . ASN A 1 305 ? -14.320 8.355 -2.221 1.00 71.25 305 ASN A N 1
ATOM 2438 C CA . ASN A 1 305 ? -14.355 7.971 -3.635 1.00 71.25 305 ASN A CA 1
ATOM 2439 C C . ASN A 1 305 ? -14.203 9.162 -4.598 1.00 71.25 305 ASN A C 1
ATOM 2441 O O . ASN A 1 305 ? -13.995 8.951 -5.792 1.00 71.25 305 ASN A O 1
ATOM 2445 N N . SER A 1 306 ? -14.352 10.397 -4.109 1.00 63.59 306 SER A N 1
ATOM 2446 C CA . SER A 1 306 ? -14.254 11.619 -4.910 1.00 63.59 306 SER A CA 1
ATOM 2447 C C . SER A 1 306 ? -12.869 12.258 -4.792 1.00 63.59 306 SER A C 1
ATOM 2449 O O . SER A 1 306 ? -12.471 12.638 -3.693 1.00 63.59 306 SER A O 1
ATOM 2451 N N . HIS A 1 307 ? -12.215 12.504 -5.927 1.00 56.97 307 HIS A N 1
ATOM 2452 C CA . HIS A 1 307 ? -10.985 13.308 -6.033 1.00 56.97 307 HIS A CA 1
ATOM 2453 C C . HIS A 1 307 ? -11.241 14.826 -5.940 1.00 56.97 307 HIS A C 1
ATOM 2455 O O . HIS A 1 307 ? -10.517 15.614 -6.535 1.00 56.97 307 HIS A O 1
ATOM 2461 N N . SER A 1 308 ? -12.326 15.257 -5.288 1.00 51.81 308 SER A N 1
ATOM 2462 C CA . SER A 1 308 ? -12.640 16.683 -5.163 1.00 51.81 308 SER A CA 1
ATOM 2463 C C . SER A 1 308 ? -11.746 17.341 -4.109 1.00 51.81 308 SER A C 1
ATOM 2465 O O . SER A 1 308 ? -11.469 16.744 -3.072 1.00 51.81 308 SER A O 1
ATOM 2467 N N . ASP A 1 309 ? -11.373 18.605 -4.330 1.00 43.28 309 ASP A N 1
ATOM 2468 C CA . ASP A 1 309 ? -10.483 19.399 -3.458 1.00 43.28 309 ASP A CA 1
ATOM 2469 C C . ASP A 1 309 ? -11.018 19.637 -2.025 1.00 43.28 309 ASP A C 1
ATOM 2471 O O . ASP A 1 309 ? -10.404 20.340 -1.222 1.00 43.28 309 ASP A O 1
ATOM 2475 N N . LYS A 1 310 ? -12.198 19.102 -1.681 1.00 52.47 310 LYS A N 1
ATOM 2476 C CA . LYS A 1 310 ? -12.843 19.284 -0.376 1.00 52.47 310 LYS A CA 1
ATOM 2477 C C . LYS A 1 310 ? -12.791 17.992 0.432 1.00 52.47 310 LYS A C 1
ATOM 2479 O O . LYS A 1 310 ? -13.712 17.172 0.423 1.00 52.47 310 LYS A O 1
ATOM 2484 N N . MET A 1 311 ? -11.700 17.865 1.177 1.00 53.91 311 MET A N 1
ATOM 2485 C CA . MET A 1 311 ? -11.471 16.820 2.172 1.00 53.91 311 MET A CA 1
ATOM 2486 C C . MET A 1 311 ? -12.564 16.846 3.242 1.00 53.91 311 MET A C 1
ATOM 2488 O O . MET A 1 311 ? -12.960 17.911 3.717 1.00 53.91 311 MET A O 1
ATOM 2492 N N . CYS A 1 312 ? -13.073 15.676 3.619 1.00 55.94 312 CYS A N 1
ATOM 2493 C CA . CYS A 1 312 ? -14.151 15.563 4.601 1.00 55.94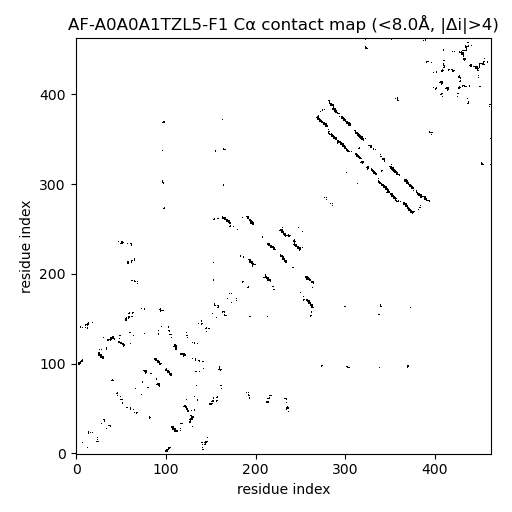 312 CYS A CA 1
ATOM 2494 C C . CYS A 1 312 ? -13.695 14.737 5.800 1.00 55.94 312 CYS A C 1
ATOM 2496 O O . CYS A 1 312 ? -13.413 13.564 5.635 1.00 55.94 312 CYS A O 1
ATOM 2498 N N . GLY A 1 313 ? -13.679 15.273 7.023 1.00 57.81 313 GLY A N 1
ATOM 2499 C CA . GLY A 1 313 ? -13.470 14.447 8.218 1.00 57.81 313 GLY A CA 1
ATOM 2500 C C . GLY A 1 313 ? -14.455 13.268 8.255 1.00 57.81 313 GLY A C 1
ATOM 2501 O O . GLY A 1 313 ? -15.651 13.477 8.083 1.00 57.81 313 GLY A O 1
ATOM 2502 N N . VAL A 1 314 ? -13.993 12.032 8.467 1.00 62.19 314 VAL A N 1
ATOM 2503 C CA . VAL A 1 314 ? -14.874 10.865 8.639 1.00 62.19 314 VAL A CA 1
ATOM 2504 C C . VAL A 1 314 ? -14.432 10.057 9.843 1.00 62.19 314 VAL A C 1
ATOM 2506 O O . VAL A 1 314 ? -13.264 9.708 9.995 1.00 62.19 314 VAL A O 1
ATOM 2509 N N . ARG A 1 315 ? -15.392 9.709 10.695 1.00 67.31 315 ARG A N 1
ATOM 2510 C CA . ARG A 1 315 ? -15.162 8.936 11.913 1.00 67.31 315 ARG A CA 1
ATOM 2511 C C . ARG A 1 315 ? -15.863 7.592 11.824 1.00 67.31 315 ARG A C 1
ATOM 2513 O O . ARG A 1 315 ? -17.025 7.552 11.448 1.00 67.31 315 ARG A O 1
ATOM 2520 N N . ALA A 1 316 ? -15.195 6.526 12.270 1.00 71.12 316 ALA A N 1
ATOM 2521 C CA . ALA A 1 316 ? -15.817 5.224 12.503 1.00 71.12 316 ALA A CA 1
ATOM 2522 C C . ALA A 1 316 ? -15.781 4.837 13.990 1.00 71.12 316 ALA A C 1
ATOM 2524 O O . ALA A 1 316 ? -14.726 4.882 14.624 1.00 71.12 316 ALA A O 1
ATOM 2525 N N . CYS A 1 317 ? -16.917 4.399 14.529 1.00 71.88 317 CYS A N 1
ATOM 2526 C CA . CYS A 1 317 ? -17.044 3.867 15.888 1.00 71.88 317 CYS A CA 1
ATOM 2527 C C . CYS A 1 317 ? -17.608 2.450 15.843 1.00 71.88 317 CYS A C 1
ATOM 2529 O O . CYS A 1 317 ? -18.622 2.231 15.195 1.00 71.88 317 CYS A O 1
ATOM 2531 N N . VAL A 1 318 ? -16.996 1.510 16.566 1.00 75.25 318 VAL A N 1
ATOM 2532 C CA . VAL A 1 318 ? -17.493 0.131 16.684 1.00 75.25 318 VAL A CA 1
ATOM 2533 C C . VAL A 1 318 ? -18.142 -0.059 18.055 1.00 75.25 318 VAL A C 1
ATOM 2535 O O . VAL A 1 318 ? -17.461 -0.012 19.085 1.00 75.25 318 VAL A O 1
ATOM 2538 N N . LEU A 1 319 ? -19.452 -0.274 18.069 1.00 72.75 319 LEU A N 1
ATOM 2539 C CA . LEU A 1 319 ? -20.278 -0.504 19.253 1.00 72.75 319 LEU A CA 1
ATOM 2540 C C . LEU A 1 319 ? -20.631 -1.986 19.384 1.00 72.75 319 LEU A C 1
ATOM 2542 O O . LEU A 1 319 ? -20.840 -2.649 18.373 1.00 72.75 319 LEU A O 1
ATOM 2546 N N . ASN A 1 320 ? -20.709 -2.508 20.607 1.00 73.25 320 ASN A N 1
ATOM 2547 C CA . ASN A 1 320 ? -21.282 -3.835 20.864 1.00 73.25 320 ASN A CA 1
ATOM 2548 C C . ASN A 1 320 ? -22.827 -3.784 20.921 1.00 73.25 320 ASN A C 1
ATOM 2550 O O . ASN A 1 320 ? -23.422 -2.715 20.789 1.00 73.25 320 ASN A O 1
ATOM 2554 N N . SER A 1 321 ? -23.471 -4.930 21.163 1.00 68.88 321 SER A N 1
ATOM 2555 C CA . SER A 1 321 ? -24.934 -5.057 21.304 1.00 68.88 321 SER A CA 1
ATOM 2556 C C . SER A 1 321 ? -25.554 -4.195 22.409 1.00 68.88 321 SER A C 1
ATOM 2558 O O . SER A 1 321 ? -26.727 -3.857 22.326 1.00 68.88 321 SER A O 1
ATOM 2560 N N . ASP A 1 322 ? -24.773 -3.806 23.419 1.00 62.62 322 ASP A N 1
ATOM 2561 C CA . ASP A 1 322 ? -25.216 -2.922 24.505 1.00 62.62 322 ASP A CA 1
ATOM 2562 C C . ASP A 1 322 ? -24.983 -1.438 24.168 1.00 62.62 322 ASP A C 1
ATOM 2564 O O . ASP A 1 322 ? -24.981 -0.587 25.057 1.00 62.62 322 ASP A O 1
ATOM 2568 N N . CYS A 1 323 ? -24.690 -1.130 22.898 1.00 58.31 323 CYS A N 1
ATOM 2569 C CA . CYS A 1 323 ? -24.260 0.181 22.412 1.00 58.31 323 CYS A CA 1
ATOM 2570 C C . CYS A 1 323 ? -23.054 0.760 23.174 1.00 58.31 323 CYS A C 1
ATOM 2572 O O . CYS A 1 323 ? -22.832 1.966 23.182 1.00 58.31 323 CYS A O 1
ATOM 2574 N N . ARG A 1 324 ? -22.229 -0.073 23.811 1.00 57.69 324 ARG A N 1
ATOM 2575 C CA . ARG A 1 324 ? -20.985 0.378 24.440 1.00 57.69 324 ARG A CA 1
ATOM 2576 C C . ARG A 1 324 ? -19.881 0.382 23.400 1.00 57.69 324 ARG A C 1
ATOM 2578 O O . ARG A 1 324 ? -19.741 -0.568 22.625 1.00 57.69 324 ARG A O 1
ATOM 2585 N N . MET A 1 325 ? -19.069 1.439 23.393 1.00 56.81 325 MET A N 1
ATOM 2586 C CA . MET A 1 325 ? -17.898 1.485 22.523 1.00 56.81 325 MET A CA 1
ATOM 2587 C C . MET A 1 325 ? -16.973 0.317 22.849 1.00 56.81 325 MET A C 1
ATOM 2589 O O . MET A 1 325 ? -16.555 0.129 23.993 1.00 56.81 325 MET A O 1
ATOM 2593 N N . SER A 1 326 ? -16.629 -0.456 21.826 1.00 53.06 326 SER A N 1
ATOM 2594 C CA . SER A 1 326 ? -15.529 -1.400 21.943 1.00 53.06 326 SER A CA 1
ATOM 2595 C C . SER A 1 326 ? -14.232 -0.620 22.202 1.00 53.06 326 SER A C 1
ATOM 2597 O O . SER A 1 326 ? -13.935 0.382 21.544 1.00 53.06 326 SER A O 1
ATOM 2599 N N . LEU A 1 327 ? -13.480 -1.045 23.222 1.00 41.00 327 LEU A N 1
ATOM 2600 C CA . LEU A 1 327 ? -12.204 -0.435 23.595 1.00 41.00 327 LEU A CA 1
ATOM 2601 C C . LEU A 1 327 ? -11.265 -0.441 22.376 1.00 41.00 327 LEU A C 1
ATOM 2603 O O . LEU A 1 327 ? -10.952 -1.506 21.849 1.00 41.00 327 LEU A O 1
ATOM 2607 N N . GLY A 1 328 ? -10.820 0.742 21.937 1.00 38.84 328 GLY A N 1
ATOM 2608 C CA . GLY A 1 328 ? -9.867 0.894 20.826 1.00 38.84 328 GLY A CA 1
ATOM 2609 C C . GLY A 1 328 ? -10.326 1.762 19.651 1.00 38.84 328 GLY A C 1
ATOM 2610 O O . GLY A 1 328 ? -9.524 2.007 18.749 1.00 38.84 328 GLY A O 1
ATOM 2611 N N . GLY A 1 329 ? -11.565 2.268 19.659 1.00 38.03 329 GLY A N 1
ATOM 2612 C CA . GLY A 1 329 ? -12.036 3.212 18.642 1.00 38.03 329 GLY A CA 1
ATOM 2613 C C . GLY A 1 329 ? -11.243 4.516 18.673 1.00 38.03 329 GLY A C 1
ATOM 2614 O O . GLY A 1 329 ? -11.311 5.259 19.649 1.00 38.03 329 GLY A O 1
ATOM 2615 N N . LYS A 1 330 ? -10.471 4.788 17.618 1.00 45.75 330 LYS A N 1
ATOM 2616 C CA . LYS A 1 330 ? -9.798 6.074 17.429 1.00 45.75 330 LYS A CA 1
ATOM 2617 C C . LYS A 1 330 ? -10.643 6.971 16.542 1.00 45.75 330 LYS A C 1
ATOM 2619 O O . LYS A 1 330 ? -11.029 6.584 15.441 1.00 45.75 330 LYS A O 1
ATOM 2624 N N . GLU A 1 331 ? -10.870 8.186 17.018 1.00 42.41 331 GLU A N 1
ATOM 2625 C CA . GLU A 1 331 ? -11.256 9.299 16.161 1.00 42.41 331 GLU A CA 1
ATOM 2626 C C . GLU A 1 331 ? -10.162 9.497 15.120 1.00 42.41 331 GLU A C 1
ATOM 2628 O O . GLU A 1 331 ? -8.983 9.580 15.470 1.00 42.41 331 GLU A O 1
ATOM 2633 N N . THR A 1 332 ? -10.542 9.494 13.847 1.00 46.38 332 THR A N 1
ATOM 2634 C CA . THR A 1 332 ? -9.593 9.712 12.760 1.00 46.38 332 THR A CA 1
ATOM 2635 C C . THR A 1 332 ? -10.050 10.948 12.007 1.00 46.38 332 THR A C 1
ATOM 2637 O O . THR A 1 332 ? -11.206 11.043 11.616 1.00 46.38 332 THR A O 1
ATOM 2640 N N . PHE A 1 333 ? -9.170 11.940 11.930 1.00 42.59 333 PHE A N 1
ATOM 2641 C CA . PHE A 1 333 ? -9.398 13.212 11.250 1.00 42.59 333 PHE A CA 1
ATOM 2642 C C . PHE A 1 333 ? -8.656 13.173 9.909 1.00 42.59 333 PHE A C 1
ATOM 2644 O O . PHE A 1 333 ? -7.588 12.560 9.844 1.00 42.59 333 PHE A O 1
ATOM 2651 N N . MET A 1 334 ? -9.233 13.755 8.851 1.00 50.75 334 MET A N 1
ATOM 2652 C CA . MET A 1 334 ? -8.729 13.599 7.479 1.00 50.75 334 MET A CA 1
ATOM 2653 C C . MET A 1 334 ? -7.979 14.827 6.966 1.00 50.75 334 MET A C 1
ATOM 2655 O O . MET A 1 334 ? -8.492 15.937 7.052 1.00 50.75 334 MET A O 1
ATOM 2659 N N . GLU A 1 335 ? -6.857 14.557 6.297 1.00 46.25 335 GLU A N 1
ATOM 2660 C CA . GLU A 1 335 ? -6.267 15.377 5.225 1.00 46.25 335 GLU A CA 1
ATOM 2661 C C . GLU A 1 335 ? -5.845 14.500 4.016 1.00 46.25 335 GLU A C 1
ATOM 2663 O O . GLU A 1 335 ? -5.094 14.957 3.164 1.00 46.25 335 GLU A O 1
ATOM 2668 N N . MET A 1 336 ? -6.319 13.240 3.893 1.00 55.94 336 MET A N 1
ATOM 2669 C CA . MET A 1 336 ? -5.983 12.331 2.767 1.00 55.94 336 MET A CA 1
ATOM 2670 C C . MET A 1 336 ? -7.185 11.529 2.211 1.00 55.94 336 MET A C 1
ATOM 2672 O O . MET A 1 336 ? -8.179 11.349 2.911 1.00 55.94 336 MET A O 1
ATOM 2676 N N . PHE A 1 337 ? -7.074 11.011 0.971 1.00 56.34 337 PHE A N 1
ATOM 2677 C CA . PHE A 1 337 ? -8.108 10.229 0.248 1.00 56.34 337 PHE A CA 1
ATOM 2678 C C . PHE A 1 337 ? -8.478 8.882 0.902 1.00 56.34 337 PHE A C 1
ATOM 2680 O O . PHE A 1 337 ? -9.544 8.315 0.645 1.00 56.34 337 PHE A O 1
ATOM 2687 N N . TYR A 1 338 ? -7.608 8.372 1.773 1.00 61.22 338 TYR A N 1
ATOM 2688 C CA . TYR A 1 338 ? -7.801 7.141 2.529 1.00 61.22 338 TYR A CA 1
ATOM 2689 C C . TYR A 1 338 ? -7.593 7.384 4.024 1.00 61.22 338 TYR A C 1
ATOM 2691 O O . TYR A 1 338 ? -6.624 8.015 4.447 1.00 61.22 338 TYR A O 1
ATOM 2699 N N . VAL A 1 339 ? -8.469 6.794 4.834 1.00 61.12 339 VAL A N 1
ATOM 2700 C CA . VAL A 1 339 ? -8.358 6.753 6.286 1.00 61.12 339 VAL A CA 1
ATOM 2701 C C . VAL A 1 339 ? -8.259 5.327 6.776 1.00 61.12 339 VAL A C 1
ATOM 2703 O O . VAL A 1 339 ? -9.172 4.505 6.677 1.00 61.12 339 VAL A O 1
ATOM 2706 N N . ARG A 1 340 ? -7.159 5.069 7.470 1.00 65.06 340 ARG A N 1
ATOM 2707 C CA . ARG A 1 340 ? -7.076 3.939 8.374 1.00 65.06 340 ARG A CA 1
ATOM 2708 C C . ARG A 1 340 ? -8.051 4.133 9.540 1.00 65.06 340 ARG A C 1
ATOM 2710 O O . ARG A 1 340 ? -7.832 4.974 10.405 1.00 65.06 340 ARG A O 1
ATOM 2717 N N . GLY A 1 341 ? -9.057 3.272 9.622 1.00 60.12 341 GLY A N 1
ATOM 2718 C CA . GLY A 1 341 ? -9.864 3.104 10.824 1.00 60.12 341 GLY A CA 1
ATOM 2719 C C . GLY A 1 341 ? -9.126 2.353 11.943 1.00 60.12 341 GLY A C 1
ATOM 2720 O O . GLY A 1 341 ? -7.925 2.067 11.894 1.00 60.12 341 GLY A O 1
ATOM 2721 N N . GLY A 1 342 ? -9.862 2.021 13.004 1.00 68.19 342 GLY A N 1
ATOM 2722 C CA . GLY A 1 342 ? -9.328 1.248 14.127 1.00 68.19 342 GLY A CA 1
ATOM 2723 C C . GLY A 1 342 ? -9.030 -0.216 13.771 1.00 68.19 342 GLY A C 1
ATOM 2724 O O . GLY A 1 342 ? -9.651 -0.804 12.884 1.00 68.19 342 GLY A O 1
ATOM 2725 N N . GLU A 1 343 ? -8.086 -0.808 14.505 1.00 77.44 343 GLU A N 1
ATOM 2726 C CA . GLU A 1 343 ? -7.975 -2.263 14.638 1.00 77.44 343 GLU A CA 1
ATOM 2727 C C . GLU A 1 343 ? -8.670 -2.673 15.935 1.00 77.44 343 GLU A C 1
ATOM 2729 O O . GLU A 1 343 ? -8.422 -2.071 16.982 1.00 77.44 343 GLU A O 1
ATOM 2734 N N . TYR A 1 344 ? -9.514 -3.698 15.873 1.00 79.19 344 TYR A N 1
ATOM 2735 C CA . TYR A 1 344 ? -10.338 -4.122 17.000 1.00 79.19 344 TYR A CA 1
ATOM 2736 C C . TYR A 1 344 ? -10.165 -5.611 17.247 1.00 79.19 344 TYR A C 1
ATOM 2738 O O . TYR A 1 344 ? -10.175 -6.407 16.309 1.00 79.19 344 TYR A O 1
ATOM 2746 N N . LYS A 1 345 ? -10.045 -5.992 18.520 1.00 85.25 345 LYS A N 1
ATOM 2747 C CA . LYS A 1 345 ? -10.163 -7.384 18.953 1.00 85.25 345 LYS A CA 1
ATOM 2748 C C . LYS A 1 345 ? -11.599 -7.611 19.419 1.00 85.25 345 LYS A C 1
ATOM 2750 O O . LYS A 1 345 ? -12.021 -7.021 20.412 1.00 85.25 345 LYS A O 1
ATOM 2755 N N . LEU A 1 346 ? -12.345 -8.430 18.687 1.00 85.56 346 LEU A N 1
ATOM 2756 C CA . LEU A 1 346 ? -13.771 -8.655 18.904 1.00 85.56 346 LEU A CA 1
ATOM 2757 C C . LEU A 1 346 ? -14.018 -10.064 19.436 1.00 85.56 346 LEU A C 1
ATOM 2759 O O . LEU A 1 346 ? -13.405 -11.026 18.974 1.00 85.56 346 LEU A O 1
ATOM 2763 N N . LYS A 1 347 ? -14.937 -10.171 20.395 1.00 88.19 347 LYS A N 1
ATOM 2764 C CA . LYS A 1 347 ? -15.492 -11.443 20.868 1.00 88.19 347 LYS A CA 1
ATOM 2765 C C . LYS A 1 347 ? -16.660 -11.857 19.956 1.00 88.19 347 LYS A C 1
ATOM 2767 O O . LYS A 1 347 ? -17.113 -11.042 19.153 1.00 88.19 347 LYS A O 1
ATOM 2772 N N . PRO A 1 348 ? -17.165 -13.098 20.053 1.00 90.19 348 PRO A N 1
ATOM 2773 C CA . PRO A 1 348 ? -18.393 -13.471 19.360 1.00 90.19 348 PRO A CA 1
ATOM 2774 C C . PRO A 1 348 ? -19.549 -12.542 19.750 1.00 90.19 348 PRO A C 1
ATOM 2776 O O . PRO A 1 348 ? -19.754 -12.283 20.937 1.00 90.19 348 PRO A O 1
ATOM 2779 N N . GLY A 1 349 ? -20.295 -12.045 18.766 1.00 88.44 349 GLY A N 1
ATOM 2780 C CA . GLY A 1 349 ? -21.395 -11.114 19.000 1.00 88.44 349 GLY A CA 1
ATOM 2781 C C . GLY A 1 349 ? -21.791 -10.301 17.772 1.00 88.44 349 GLY A C 1
ATOM 2782 O O . GLY A 1 349 ? -21.240 -10.471 16.680 1.00 88.44 349 GLY A O 1
ATOM 2783 N N . CYS A 1 350 ? -22.764 -9.417 17.976 1.00 86.94 350 CYS A N 1
ATOM 2784 C CA . CYS A 1 350 ? -23.179 -8.412 17.005 1.00 86.94 350 CYS A CA 1
ATOM 2785 C C . CYS A 1 350 ? -22.605 -7.050 17.399 1.00 86.94 350 CYS A C 1
ATOM 2787 O O . CYS A 1 350 ? -22.570 -6.688 18.579 1.00 86.94 350 CYS A O 1
ATOM 2789 N N . TYR A 1 351 ? -22.164 -6.312 16.392 1.00 84.62 351 TYR A N 1
ATOM 2790 C CA . TYR A 1 351 ? -21.530 -5.018 16.515 1.00 84.62 351 TYR A CA 1
ATOM 2791 C C . TYR A 1 351 ? -22.095 -4.059 15.476 1.00 84.62 351 TYR A C 1
ATOM 2793 O O . TYR A 1 351 ? -22.410 -4.456 14.356 1.00 84.62 351 TYR A O 1
ATOM 2801 N N . ASN A 1 352 ? -22.143 -2.787 15.841 1.00 80.81 352 ASN A N 1
ATOM 2802 C CA . ASN A 1 352 ? -22.583 -1.698 14.988 1.00 80.81 352 ASN A CA 1
ATOM 2803 C C . ASN A 1 352 ? -21.399 -0.783 14.697 1.00 80.81 352 ASN A C 1
ATOM 2805 O O . ASN A 1 352 ? -20.768 -0.260 15.615 1.00 80.81 352 ASN A O 1
ATOM 2809 N N . ILE A 1 353 ? -21.083 -0.598 13.420 1.00 80.44 353 ILE A N 1
ATOM 2810 C CA . ILE A 1 353 ? -20.073 0.345 12.956 1.00 80.44 353 ILE A CA 1
ATOM 2811 C C . ILE A 1 353 ? -20.806 1.595 12.493 1.00 80.44 353 ILE A C 1
ATOM 2813 O O . ILE A 1 353 ? -21.531 1.567 11.501 1.00 80.44 353 ILE A O 1
ATOM 2817 N N . LEU A 1 354 ? -20.633 2.685 13.228 1.00 78.19 354 LEU A N 1
ATOM 2818 C CA . LEU A 1 354 ? -21.197 3.984 12.888 1.00 78.19 354 LEU A CA 1
ATOM 2819 C C . LEU A 1 354 ? -20.155 4.787 12.129 1.00 78.19 354 LEU A C 1
ATOM 2821 O O . LEU A 1 354 ? -19.047 4.954 12.639 1.00 78.19 354 LEU A O 1
ATOM 2825 N N . ILE A 1 355 ? -20.521 5.292 10.955 1.00 75.62 355 ILE A N 1
ATOM 2826 C CA . ILE A 1 355 ? -19.705 6.217 10.177 1.00 75.62 355 ILE A CA 1
ATOM 2827 C C . ILE A 1 355 ? -20.424 7.558 10.074 1.00 75.62 355 ILE A C 1
ATOM 2829 O O . ILE A 1 355 ? -21.549 7.620 9.578 1.00 75.62 355 ILE A O 1
ATOM 2833 N N . ASP A 1 356 ? -19.761 8.616 10.531 1.00 72.06 356 ASP A N 1
ATOM 2834 C CA . ASP A 1 356 ? -20.241 9.998 10.440 1.00 72.06 356 ASP A CA 1
ATOM 2835 C C . ASP A 1 356 ? -19.220 10.875 9.702 1.00 72.06 356 ASP A C 1
ATOM 2837 O O . ASP A 1 356 ? -18.018 10.592 9.745 1.00 72.06 356 ASP A O 1
ATOM 2841 N N . ARG A 1 357 ? -19.704 11.934 9.045 1.00 67.62 357 ARG A N 1
ATOM 2842 C CA . ARG A 1 357 ? -18.911 12.898 8.276 1.00 67.62 357 ARG A CA 1
ATOM 2843 C C . ARG A 1 357 ? -18.866 14.269 8.955 1.00 67.62 357 ARG A C 1
ATOM 2845 O O . ARG A 1 357 ? -19.802 14.693 9.625 1.00 67.62 357 ARG A O 1
ATOM 2852 N N . GLU A 1 358 ? -17.795 15.009 8.721 1.00 60.59 358 GLU A N 1
ATOM 2853 C CA . GLU A 1 358 ? -17.666 16.408 9.101 1.00 60.59 358 GLU A CA 1
ATOM 2854 C C . GLU A 1 358 ? -18.493 17.293 8.161 1.00 60.59 358 GLU A C 1
ATOM 2856 O O . GLU A 1 358 ? -18.510 17.116 6.944 1.00 60.59 358 GLU A O 1
ATOM 2861 N N . THR A 1 359 ? -19.225 18.245 8.735 1.00 51.88 359 THR A N 1
ATOM 2862 C CA . THR A 1 359 ? -20.237 19.044 8.027 1.00 51.88 359 THR A CA 1
ATOM 2863 C C . THR A 1 359 ? -19.766 20.419 7.582 1.00 51.88 359 THR A C 1
ATOM 2865 O O . THR A 1 359 ? -20.574 21.184 7.059 1.00 51.88 359 THR A O 1
ATOM 2868 N N . SER A 1 360 ? -18.493 20.766 7.789 1.00 49.38 360 SER A N 1
ATOM 2869 C CA . SER A 1 360 ? -17.944 22.054 7.343 1.00 49.38 360 SER A CA 1
ATOM 2870 C C . SER A 1 360 ? -17.961 22.194 5.811 1.00 49.38 360 SER A C 1
ATOM 2872 O O . SER A 1 360 ? -18.019 23.307 5.292 1.00 49.38 360 SER A O 1
ATOM 2874 N N . SER A 1 361 ? -18.023 21.080 5.077 1.00 47.50 361 SER A N 1
ATOM 2875 C CA . SER A 1 361 ? -18.186 21.009 3.622 1.00 47.50 361 SER A CA 1
ATOM 2876 C C . SER A 1 361 ? -19.667 20.906 3.214 1.00 47.50 361 SER A C 1
ATOM 2878 O O . SER A 1 361 ? -20.171 19.875 2.758 1.00 47.50 361 SER A O 1
ATOM 2880 N N . ILE A 1 362 ? -20.410 22.004 3.377 1.00 45.16 362 ILE A N 1
ATOM 2881 C CA . ILE A 1 362 ? -21.790 22.121 2.878 1.00 45.16 362 ILE A CA 1
ATOM 2882 C C . ILE A 1 362 ? -21.777 22.057 1.337 1.00 45.16 362 ILE A C 1
ATOM 2884 O O . ILE A 1 362 ? -21.046 22.805 0.690 1.00 45.16 362 ILE A O 1
ATOM 2888 N N . GLY A 1 363 ? -22.604 21.181 0.749 1.00 48.84 363 GLY A N 1
ATOM 2889 C CA . GLY A 1 363 ? -22.976 21.249 -0.673 1.00 48.84 363 GLY A CA 1
ATOM 2890 C C . GLY A 1 363 ? -22.384 20.208 -1.631 1.00 48.84 363 GLY A C 1
ATOM 2891 O O . GLY A 1 363 ? -22.580 20.357 -2.831 1.00 48.84 363 GLY A O 1
ATOM 2892 N N . THR A 1 364 ? -21.699 19.161 -1.158 1.00 54.50 364 THR A N 1
ATOM 2893 C CA . THR A 1 364 ? -21.250 18.051 -2.028 1.00 54.50 364 THR A CA 1
ATOM 2894 C C . THR A 1 364 ? -21.782 16.705 -1.530 1.00 54.50 364 THR A C 1
ATOM 2896 O O . THR A 1 364 ? -21.697 16.382 -0.339 1.00 54.50 364 THR A O 1
ATOM 2899 N N . GLU A 1 365 ? -22.408 15.941 -2.431 1.00 60.19 365 GLU A N 1
ATOM 2900 C CA . GLU A 1 365 ? -22.606 14.505 -2.236 1.00 60.19 365 GLU A CA 1
ATOM 2901 C C . GLU A 1 365 ? -21.228 13.849 -2.286 1.00 60.19 365 GLU A C 1
ATOM 2903 O O . GLU A 1 365 ? -20.520 13.974 -3.282 1.00 60.19 365 GLU A O 1
ATOM 2908 N N . ASN A 1 366 ? -20.848 13.171 -1.205 1.00 66.75 366 ASN A N 1
ATOM 2909 C CA . ASN A 1 366 ? -19.573 12.472 -1.124 1.00 66.75 366 ASN A CA 1
ATOM 2910 C C . ASN A 1 366 ? -19.855 10.984 -0.941 1.00 66.75 366 ASN A C 1
ATOM 2912 O O . ASN A 1 366 ? -20.512 10.559 0.019 1.00 66.75 366 ASN A O 1
ATOM 2916 N N . GLU A 1 367 ? -19.382 10.193 -1.899 1.00 74.81 367 GLU A N 1
ATOM 2917 C CA . GLU A 1 367 ? -19.408 8.742 -1.816 1.00 74.81 367 GLU A CA 1
ATOM 2918 C C . GLU A 1 367 ? -18.149 8.278 -1.081 1.00 74.81 367 GLU A C 1
ATOM 2920 O O . GLU A 1 367 ? -17.033 8.670 -1.419 1.00 74.81 367 GLU A O 1
ATOM 2925 N N . PHE A 1 368 ? -18.335 7.440 -0.069 1.00 77.94 368 PHE A N 1
ATOM 2926 C CA . PHE A 1 368 ? -17.257 6.766 0.632 1.00 77.94 368 PHE A CA 1
ATOM 2927 C C . PHE A 1 368 ? -17.402 5.267 0.453 1.00 77.94 368 PHE A C 1
ATOM 2929 O O . PHE A 1 368 ? -18.472 4.752 0.121 1.00 77.94 368 PHE A O 1
ATOM 2936 N N . SER A 1 369 ? -16.333 4.549 0.738 1.00 80.31 369 SER A N 1
ATOM 2937 C CA . SER A 1 369 ? -16.375 3.105 0.841 1.00 80.31 369 SER A CA 1
ATOM 2938 C C . SER A 1 369 ? -15.759 2.643 2.150 1.00 80.31 369 SER A C 1
ATOM 2940 O O . SER A 1 369 ? -14.814 3.244 2.660 1.00 80.31 369 SER A O 1
ATOM 2942 N N . LEU A 1 370 ? -16.302 1.562 2.702 1.00 82.50 370 LEU A N 1
ATOM 2943 C CA . LEU A 1 370 ? -15.742 0.879 3.854 1.00 82.50 370 LEU A CA 1
ATOM 2944 C C . LEU A 1 370 ? -15.152 -0.451 3.412 1.00 82.50 370 LEU A C 1
ATOM 2946 O O . LEU A 1 370 ? -15.793 -1.250 2.731 1.00 82.50 370 LEU A O 1
ATOM 2950 N N . SER A 1 371 ? -13.941 -0.696 3.878 1.00 86.44 371 SER A N 1
ATOM 2951 C CA . SER A 1 371 ? -13.257 -1.974 3.792 1.00 86.44 371 SER A CA 1
ATOM 2952 C C . SER A 1 371 ? -13.044 -2.541 5.188 1.00 86.44 371 SER A C 1
ATOM 2954 O O . SER A 1 371 ? -12.822 -1.795 6.146 1.00 86.44 371 SER A O 1
ATOM 2956 N N . LEU A 1 372 ? -13.104 -3.862 5.308 1.00 87.19 372 LEU A N 1
ATOM 2957 C CA . LEU A 1 372 ? -12.854 -4.567 6.555 1.00 87.19 372 LEU A CA 1
ATOM 2958 C C . LEU A 1 372 ? -11.996 -5.800 6.289 1.00 87.19 372 LEU A C 1
ATOM 2960 O O . LEU A 1 372 ? -12.382 -6.678 5.523 1.00 87.19 372 LEU A O 1
ATOM 2964 N N . PHE A 1 373 ? -10.857 -5.889 6.968 1.00 88.31 373 PHE A N 1
ATOM 2965 C CA . PHE A 1 373 ? -10.101 -7.133 7.084 1.00 88.31 373 PHE A CA 1
ATOM 2966 C C . PHE A 1 373 ? -10.519 -7.889 8.330 1.00 88.31 373 PHE A C 1
ATOM 2968 O O . PHE A 1 373 ? -10.800 -7.273 9.359 1.00 88.31 373 PHE A O 1
ATOM 2975 N N . SER A 1 374 ? -10.501 -9.217 8.259 1.00 87.94 374 SER A N 1
ATOM 2976 C CA . SER A 1 374 ? -10.683 -10.081 9.421 1.00 87.94 374 SER A CA 1
ATOM 2977 C C . SER A 1 374 ? -9.673 -11.219 9.437 1.00 87.94 374 SER A C 1
ATOM 2979 O O . SER A 1 374 ? -9.322 -11.770 8.393 1.00 87.94 374 SER A O 1
ATOM 2981 N N . THR A 1 375 ? -9.251 -11.612 10.640 1.00 88.06 375 THR A N 1
ATOM 2982 C CA . THR A 1 375 ? -8.475 -12.843 10.855 1.00 88.06 375 THR A CA 1
ATOM 2983 C C . THR A 1 375 ? -9.301 -14.112 10.682 1.00 88.06 375 THR A C 1
ATOM 2985 O O . THR A 1 375 ? -8.750 -15.205 10.639 1.00 88.06 375 THR A O 1
ATOM 2988 N N . LEU A 1 376 ? -10.629 -13.999 10.626 1.00 84.94 376 LEU A N 1
ATOM 2989 C CA . LEU A 1 376 ? -11.495 -15.132 10.339 1.00 84.94 376 LEU A CA 1
ATOM 2990 C C . LEU A 1 376 ? -11.680 -15.280 8.838 1.00 84.94 376 LEU A C 1
ATOM 2992 O O . LEU A 1 376 ? -12.074 -14.336 8.157 1.00 84.94 376 LEU A O 1
ATOM 2996 N N . LYS A 1 377 ? -11.485 -16.500 8.340 1.00 78.38 377 LYS A N 1
ATOM 2997 C CA . LYS A 1 377 ? -11.804 -16.880 6.959 1.00 78.38 377 LYS A CA 1
ATOM 2998 C C . LYS A 1 377 ? -13.317 -16.947 6.698 1.00 78.38 377 LYS A C 1
ATOM 3000 O O . LYS A 1 377 ? -13.788 -16.676 5.601 1.00 78.38 377 LYS A O 1
ATOM 3005 N N . CYS A 1 378 ? -14.085 -17.331 7.714 1.00 71.00 378 CYS A N 1
ATOM 3006 C CA . CYS A 1 378 ? -15.543 -17.416 7.688 1.00 71.00 378 CYS A CA 1
ATOM 3007 C C . CYS A 1 378 ? -16.110 -17.066 9.068 1.00 71.00 378 CYS A C 1
ATOM 3009 O O . CYS A 1 378 ? -15.406 -17.176 10.069 1.00 71.00 378 CYS A O 1
ATOM 3011 N N . GLY A 1 379 ? -17.385 -16.673 9.134 1.00 77.12 379 GLY A N 1
ATOM 3012 C CA . GLY A 1 379 ? -18.022 -16.307 10.406 1.00 77.12 379 GLY A CA 1
ATOM 3013 C C . GLY A 1 379 ? -17.978 -14.815 10.737 1.00 77.12 379 GLY A C 1
ATOM 3014 O O . GLY A 1 379 ? -18.308 -14.415 11.852 1.00 77.12 379 GLY A O 1
ATOM 3015 N N . VAL A 1 380 ? -17.607 -13.991 9.756 1.00 82.50 380 VAL A N 1
ATOM 3016 C CA . VAL A 1 380 ? -17.864 -12.553 9.768 1.00 82.50 380 VAL A CA 1
ATOM 3017 C C . VAL A 1 380 ? -18.904 -12.241 8.702 1.00 82.50 380 VAL A C 1
ATOM 3019 O O . VAL A 1 380 ? -18.716 -12.592 7.539 1.00 82.50 380 VAL A O 1
ATOM 3022 N N . SER A 1 381 ? -19.998 -11.594 9.095 1.00 86.00 381 SER A N 1
ATOM 3023 C CA . SER A 1 381 ? -20.943 -10.994 8.152 1.00 86.00 381 SER A CA 1
ATOM 3024 C C . SER A 1 381 ? -20.960 -9.493 8.353 1.00 86.00 381 SER A C 1
ATOM 3026 O O . SER A 1 381 ? -21.062 -9.026 9.486 1.00 86.00 381 SER A O 1
ATOM 3028 N N . PHE A 1 382 ? -20.884 -8.757 7.255 1.00 85.50 382 PHE A N 1
ATOM 3029 C CA . PHE A 1 382 ? -20.771 -7.312 7.262 1.00 85.50 382 PHE A CA 1
ATOM 3030 C C . PHE A 1 382 ? -21.683 -6.735 6.183 1.00 85.50 382 PHE A C 1
ATOM 3032 O O . PHE A 1 382 ? -21.564 -7.110 5.015 1.00 85.50 382 PHE A O 1
ATOM 3039 N N . HIS A 1 383 ? -22.617 -5.873 6.575 1.00 84.25 383 HIS A N 1
ATOM 3040 C CA . HIS A 1 383 ? -23.548 -5.246 5.643 1.00 84.25 383 HIS A CA 1
ATOM 3041 C C . HIS A 1 383 ? -23.986 -3.871 6.135 1.00 84.25 383 HIS A C 1
ATOM 3043 O O . HIS A 1 383 ? -23.988 -3.590 7.332 1.00 84.25 383 HIS A O 1
ATOM 3049 N N . GLN A 1 384 ? -24.348 -3.000 5.198 1.00 84.88 384 GLN A N 1
ATOM 3050 C CA . GLN A 1 384 ? -24.926 -1.709 5.535 1.00 84.88 384 GLN A CA 1
ATOM 3051 C C . GLN A 1 384 ? -26.374 -1.896 6.000 1.00 84.88 384 GLN A C 1
ATOM 3053 O O . GLN A 1 384 ? -27.170 -2.537 5.310 1.00 84.88 384 GLN A O 1
ATOM 3058 N N . SER A 1 385 ? -26.710 -1.316 7.151 1.00 81.75 385 SER A N 1
ATOM 3059 C CA . SER A 1 385 ? -28.079 -1.314 7.655 1.00 81.75 385 SER A CA 1
ATOM 3060 C C . SER A 1 385 ? -28.960 -0.405 6.796 1.00 81.75 385 SER A C 1
ATOM 3062 O O . SER A 1 385 ? -28.510 0.615 6.263 1.00 81.75 385 SER A O 1
ATOM 3064 N N . LYS A 1 386 ? -30.240 -0.764 6.673 1.00 79.75 386 LYS A N 1
ATOM 3065 C CA . LYS A 1 386 ? -31.256 0.097 6.045 1.00 79.75 386 LYS A CA 1
ATOM 3066 C C . LYS A 1 386 ? -31.738 1.202 6.986 1.00 79.75 386 LYS A C 1
ATOM 3068 O O . LYS A 1 386 ? -32.394 2.132 6.527 1.00 79.75 386 LYS A O 1
ATOM 3073 N N . ASN A 1 387 ? -31.427 1.092 8.277 1.00 73.31 387 ASN A N 1
ATOM 3074 C CA . ASN A 1 387 ? -31.831 2.065 9.279 1.00 73.31 387 ASN A CA 1
ATOM 3075 C C . ASN A 1 387 ? -31.092 3.390 9.068 1.00 73.31 387 ASN A C 1
ATOM 3077 O O . ASN A 1 387 ? -29.877 3.428 8.862 1.00 73.31 387 ASN A O 1
ATOM 3081 N N . GLU A 1 388 ? -31.839 4.489 9.136 1.00 66.00 388 GLU A N 1
ATOM 3082 C CA . GLU A 1 388 ? -31.295 5.832 8.977 1.00 66.00 388 GLU A CA 1
ATOM 3083 C C . GLU A 1 388 ? -31.166 6.514 10.337 1.00 66.00 388 GLU A C 1
ATOM 3085 O O . GLU A 1 388 ? -32.152 6.793 11.025 1.00 66.00 388 GLU A O 1
ATOM 3090 N N . ILE A 1 389 ? -29.925 6.808 10.718 1.00 69.88 389 ILE A N 1
ATOM 3091 C CA . ILE A 1 389 ? -29.617 7.561 11.928 1.00 69.88 389 ILE A CA 1
ATOM 3092 C C . ILE A 1 389 ? -29.211 8.968 11.502 1.00 69.88 389 ILE A C 1
ATOM 3094 O O . ILE A 1 389 ? -28.403 9.154 10.596 1.00 69.88 389 ILE A O 1
ATOM 3098 N N . TYR A 1 390 ? -29.780 9.967 12.169 1.00 67.69 390 TYR A N 1
ATOM 3099 C CA . TYR A 1 390 ? -29.499 11.374 11.912 1.00 67.69 390 TYR A CA 1
ATOM 3100 C C . TYR A 1 390 ? -28.920 12.030 13.157 1.00 67.69 390 TYR A C 1
ATOM 3102 O O . TYR A 1 390 ? -29.495 11.941 14.247 1.00 67.69 390 TYR A O 1
ATOM 3110 N N . ASN A 1 391 ? -27.814 12.733 12.976 1.00 62.69 391 ASN A N 1
ATOM 3111 C CA . ASN A 1 391 ? -27.213 13.609 13.954 1.00 62.69 391 ASN A CA 1
ATOM 3112 C C . ASN A 1 391 ? -27.772 15.031 13.795 1.00 62.69 391 ASN A C 1
ATOM 3114 O O . ASN A 1 391 ? -27.202 15.865 13.095 1.00 62.69 391 ASN A O 1
ATOM 3118 N N . LYS A 1 392 ? -28.888 15.332 14.477 1.00 50.66 392 LYS A N 1
ATOM 3119 C CA . LYS A 1 392 ? -29.603 16.628 14.390 1.00 50.66 392 LYS A CA 1
ATOM 3120 C C . LYS A 1 392 ? -28.749 17.871 14.713 1.00 50.66 392 LYS A C 1
ATOM 3122 O O . LYS A 1 392 ? -29.208 18.990 14.494 1.00 50.66 392 LYS A O 1
ATOM 3127 N N . LYS A 1 393 ? -27.542 17.707 15.259 1.00 48.88 393 LYS A N 1
ATOM 3128 C CA . LYS A 1 393 ? -26.564 18.775 15.482 1.00 48.88 393 LYS A CA 1
ATOM 3129 C C . LYS A 1 393 ? -25.200 18.221 15.096 1.00 48.88 393 LYS A C 1
ATOM 3131 O O . LYS A 1 393 ? -24.550 17.598 15.922 1.00 48.88 393 LYS A O 1
ATOM 3136 N N . SER A 1 394 ? -24.783 18.455 13.860 1.00 40.78 394 SER A N 1
ATOM 3137 C CA . SER A 1 394 ? -23.517 18.024 13.258 1.00 40.78 394 SER A CA 1
ATOM 3138 C C . SER A 1 394 ? -22.268 18.296 14.116 1.00 40.78 394 SER A C 1
ATOM 3140 O O . SER A 1 394 ? -21.597 19.319 13.973 1.00 40.78 394 SER A O 1
ATOM 3142 N N . ARG A 1 395 ? -21.993 17.448 15.108 1.00 50.66 395 ARG A N 1
ATOM 3143 C CA . ARG A 1 395 ? -21.001 17.758 16.147 1.00 50.66 395 ARG A CA 1
ATOM 3144 C C . ARG A 1 395 ? -20.374 16.509 16.784 1.00 50.66 395 ARG A C 1
ATOM 3146 O O . ARG A 1 395 ? -20.073 16.511 17.974 1.00 50.66 395 ARG A O 1
ATOM 3153 N N . PHE A 1 396 ? -20.124 15.463 15.991 1.00 42.34 396 PHE A N 1
ATOM 3154 C CA . PHE A 1 396 ? -19.207 14.359 16.354 1.00 42.34 396 PHE A CA 1
ATOM 3155 C C . PHE A 1 396 ? -17.717 14.793 16.383 1.00 42.34 396 PHE A C 1
ATOM 3157 O O . PHE A 1 396 ? -16.830 13.966 16.607 1.00 42.34 396 PHE A O 1
ATOM 3164 N N . LEU A 1 397 ? -17.457 16.089 16.162 1.00 46.44 397 LEU A N 1
ATOM 3165 C CA . LEU A 1 397 ? -16.166 16.773 16.156 1.00 46.44 397 LEU A CA 1
ATOM 3166 C C . LEU A 1 397 ? -15.801 17.215 17.571 1.00 46.44 397 LEU A C 1
ATOM 3168 O O . LEU A 1 397 ? -16.480 18.073 18.135 1.00 46.44 397 LEU A O 1
ATOM 3172 N N . MET A 1 398 ? -14.721 16.680 18.138 1.00 49.19 398 MET A N 1
ATOM 3173 C CA . MET A 1 398 ? -14.245 17.153 19.438 1.00 49.19 398 MET A CA 1
ATOM 3174 C C . MET A 1 398 ? -12.737 17.474 19.466 1.00 49.19 398 MET A C 1
ATOM 3176 O O . MET A 1 398 ? -12.427 18.583 19.860 1.00 49.19 398 MET A O 1
ATOM 3180 N N . PRO A 1 399 ? -11.755 16.695 18.983 1.00 44.91 399 PRO A N 1
ATOM 3181 C CA . PRO A 1 399 ? -10.356 16.937 19.367 1.00 44.91 399 PRO A CA 1
ATOM 3182 C C . PRO A 1 399 ? -9.769 18.251 18.830 1.00 44.91 399 PRO A C 1
ATOM 3184 O O . PRO A 1 399 ? -9.145 19.001 19.583 1.00 44.91 399 PRO A O 1
ATOM 3187 N N . ASN A 1 400 ? -9.994 18.563 17.548 1.00 41.75 400 ASN A N 1
ATOM 3188 C CA . ASN A 1 400 ? -9.456 19.780 16.927 1.00 41.75 400 ASN A CA 1
ATOM 3189 C C . ASN A 1 400 ? -10.267 21.028 17.315 1.00 41.75 400 ASN A C 1
ATOM 3191 O O . ASN A 1 400 ? -9.682 22.054 17.654 1.00 41.75 400 ASN A O 1
ATOM 3195 N N . TYR A 1 401 ? -11.598 20.914 17.411 1.00 44.72 401 TYR A N 1
ATOM 3196 C CA . TYR A 1 401 ? -12.465 21.991 17.909 1.00 44.72 401 TYR A CA 1
ATOM 3197 C C . TYR A 1 401 ? -12.198 22.300 19.397 1.00 44.72 401 TYR A C 1
ATOM 3199 O O . TYR A 1 401 ? -12.249 23.447 19.824 1.00 44.72 401 TYR A O 1
ATOM 3207 N N . GLN A 1 402 ? -11.845 21.296 20.205 1.00 50.56 402 GLN A N 1
ATOM 3208 C CA . GLN A 1 402 ? -11.486 21.475 21.614 1.00 50.56 402 GLN A CA 1
ATOM 3209 C C . GLN A 1 402 ? -10.172 22.202 21.813 1.00 50.56 402 GLN A C 1
ATOM 3211 O O . GLN A 1 402 ? -10.088 23.062 22.686 1.00 50.56 402 GLN A O 1
ATOM 3216 N N . LYS A 1 403 ? -9.156 21.872 21.010 1.00 48.84 403 LYS A N 1
ATOM 3217 C CA . LYS A 1 403 ? -7.884 22.599 21.034 1.00 48.84 403 LYS A CA 1
ATOM 3218 C C . LYS A 1 403 ? -8.055 24.053 20.603 1.00 48.84 403 LYS A C 1
ATOM 3220 O O . LYS A 1 403 ? -7.379 24.912 21.153 1.00 48.84 403 LYS A O 1
ATOM 3225 N N . GLN A 1 404 ? -8.949 24.318 19.651 1.00 43.78 404 GLN A N 1
ATOM 3226 C CA . GLN A 1 404 ? -9.158 25.660 19.111 1.00 43.78 404 GLN A CA 1
ATOM 3227 C C . GLN A 1 404 ? -10.105 26.526 19.965 1.00 43.78 404 GLN A C 1
ATOM 3229 O O . GLN A 1 404 ? -9.928 27.739 20.002 1.00 43.78 404 GLN A O 1
ATOM 3234 N N . PHE A 1 405 ? -11.076 25.929 20.673 1.00 50.62 405 PHE A N 1
ATOM 3235 C CA . PHE A 1 405 ? -12.140 26.674 21.371 1.00 50.62 405 PHE A CA 1
ATOM 3236 C C . PHE A 1 405 ? -12.310 26.357 22.868 1.00 50.62 405 PHE A C 1
ATOM 3238 O O . PHE A 1 405 ? -13.116 27.010 23.523 1.00 50.62 405 PHE A O 1
ATOM 3245 N N . GLY A 1 406 ? -11.590 25.381 23.436 1.00 67.06 406 GLY A N 1
ATOM 3246 C CA . GLY A 1 406 ? -11.613 25.108 24.881 1.00 67.06 406 GLY A CA 1
ATOM 3247 C C . GLY A 1 406 ? -12.980 24.673 25.432 1.00 67.06 406 GLY A C 1
ATOM 3248 O O . GLY A 1 406 ? -13.409 25.183 26.459 1.00 67.06 406 GLY A O 1
ATOM 3249 N N . VAL A 1 407 ? -13.676 23.742 24.767 1.00 70.94 407 VAL A N 1
ATOM 3250 C CA . VAL A 1 407 ? -15.056 23.306 25.107 1.00 70.94 407 VAL A CA 1
ATOM 3251 C C . VAL A 1 407 ? -15.169 21.805 25.438 1.00 70.94 407 VAL A C 1
ATOM 3253 O O . VAL A 1 407 ? -14.334 21.009 25.030 1.00 70.94 407 VAL A O 1
ATOM 3256 N N . CYS A 1 408 ? -16.189 21.371 26.180 1.00 68.94 408 CYS A N 1
ATOM 3257 C CA . CYS A 1 408 ? -16.381 19.970 26.603 1.00 68.94 408 CYS A CA 1
ATOM 3258 C C . CYS A 1 408 ? -16.787 19.013 25.470 1.00 68.94 408 CYS A C 1
ATOM 3260 O O . CYS A 1 408 ? -17.590 19.382 24.616 1.00 68.94 408 CYS A O 1
ATOM 3262 N N . ALA A 1 409 ? -16.294 17.760 25.505 1.00 63.41 409 ALA A N 1
ATOM 3263 C CA . ALA A 1 409 ? -16.466 16.761 24.437 1.00 63.41 409 ALA A CA 1
ATOM 3264 C C . ALA A 1 409 ? -17.874 16.155 24.313 1.00 63.41 409 ALA A C 1
ATOM 3266 O O . ALA A 1 409 ? -18.105 15.263 23.498 1.00 63.41 409 ALA A O 1
ATOM 3267 N N . VAL A 1 410 ? -18.798 16.566 25.175 1.00 65.12 410 VAL A N 1
ATOM 3268 C CA . VAL A 1 410 ? -20.126 15.960 25.273 1.00 65.12 410 VAL A CA 1
ATOM 3269 C C . VAL A 1 410 ? -21.193 17.060 25.237 1.00 65.12 410 VAL A C 1
ATOM 3271 O O . VAL A 1 410 ? -21.998 17.088 24.306 1.00 65.12 410 VAL A O 1
ATOM 3274 N N . CYS A 1 411 ? -21.156 18.041 26.148 1.00 70.50 411 CYS A N 1
ATOM 3275 C CA . CYS A 1 411 ? -22.115 19.160 26.136 1.00 70.50 411 CYS A CA 1
ATOM 3276 C C . CYS A 1 411 ? -21.697 20.357 25.252 1.00 70.50 411 CYS A C 1
ATOM 3278 O O . CYS A 1 411 ? -22.564 21.099 24.794 1.00 70.50 411 CYS A O 1
ATOM 3280 N N . CYS A 1 412 ? -20.404 20.526 24.932 1.00 65.44 412 CYS A N 1
ATOM 3281 C CA . CYS A 1 412 ? -19.827 21.712 24.267 1.00 65.44 412 CYS A CA 1
ATOM 3282 C C . CYS A 1 412 ? -19.934 23.050 25.009 1.00 65.44 412 CYS A C 1
ATOM 3284 O O . CYS A 1 412 ? -19.755 24.098 24.390 1.00 65.44 412 CYS A O 1
ATOM 3286 N N . GLU A 1 413 ? -20.166 23.045 26.314 1.00 75.38 413 GLU A N 1
ATOM 3287 C CA . GLU A 1 413 ? -19.952 24.252 27.113 1.00 75.38 413 GLU A CA 1
ATOM 3288 C C . GLU A 1 413 ? -18.451 24.486 27.329 1.00 75.38 413 GLU A C 1
ATOM 3290 O O . GLU A 1 413 ? -17.646 23.551 27.220 1.00 75.38 413 GLU A O 1
ATOM 3295 N N . SER A 1 414 ? -18.064 25.733 27.606 1.00 77.62 414 SER A N 1
ATOM 3296 C CA . SER A 1 414 ? -16.675 26.096 27.895 1.00 77.62 414 SER A CA 1
ATOM 3297 C C . SER A 1 414 ? -16.099 25.225 29.010 1.00 77.62 414 SER A C 1
ATOM 3299 O O . SER A 1 414 ? -16.756 24.926 30.011 1.00 77.62 414 SER A O 1
ATOM 3301 N N . LEU A 1 415 ? -14.858 24.789 28.828 1.00 73.12 415 LEU A N 1
ATOM 3302 C CA . LEU A 1 415 ? -14.142 24.022 29.833 1.00 73.12 415 LEU A CA 1
ATOM 3303 C C . LEU A 1 415 ? -13.744 24.937 30.988 1.00 73.12 415 LEU A C 1
ATOM 3305 O O . LEU A 1 415 ? -13.217 26.030 30.794 1.00 73.12 415 LEU A O 1
ATOM 3309 N N . ASN A 1 416 ? -13.988 24.451 32.196 1.00 68.06 416 ASN A N 1
ATOM 3310 C CA . ASN A 1 416 ? -13.443 24.986 33.434 1.00 68.06 416 ASN A CA 1
ATOM 3311 C C . ASN A 1 416 ? -12.091 24.313 33.751 1.00 68.06 416 ASN A C 1
ATOM 3313 O O . ASN A 1 416 ? -11.666 23.377 33.067 1.00 68.06 416 ASN A O 1
ATOM 3317 N N . CYS A 1 417 ? -11.396 24.798 34.784 1.00 60.88 417 CYS A N 1
ATOM 3318 C CA . CYS A 1 417 ? -10.080 24.288 35.187 1.00 60.88 417 CYS A CA 1
ATOM 3319 C C . CYS A 1 417 ? -10.079 22.796 35.571 1.00 60.88 417 CYS A C 1
ATOM 3321 O O . CYS A 1 417 ? -9.046 22.147 35.433 1.00 60.88 417 CYS A O 1
ATOM 3323 N N . ASP A 1 418 ? -11.228 22.240 35.963 1.00 71.81 418 ASP A N 1
ATOM 3324 C CA . ASP A 1 418 ? -11.354 20.870 36.485 1.00 71.81 418 ASP A CA 1
ATOM 3325 C C . ASP A 1 418 ? -11.657 19.813 35.407 1.00 71.81 418 ASP A C 1
ATOM 3327 O O . ASP A 1 418 ? -12.109 18.709 35.701 1.00 71.81 418 ASP A O 1
ATOM 3331 N N . SER A 1 419 ? -11.441 20.131 34.132 1.00 76.00 419 SER A N 1
ATOM 3332 C CA . SER A 1 419 ? -11.726 19.210 33.027 1.00 76.00 419 SER A CA 1
ATOM 3333 C C . SER A 1 419 ? -10.857 17.938 33.015 1.00 76.00 419 SER A C 1
ATOM 3335 O O . SER A 1 419 ? -9.681 17.951 33.379 1.00 76.00 419 SER A O 1
ATOM 3337 N N . ILE A 1 420 ? -11.422 16.821 32.540 1.00 67.56 420 ILE A N 1
ATOM 3338 C CA . ILE A 1 420 ? -10.753 15.508 32.497 1.00 67.56 420 ILE A CA 1
ATOM 3339 C C . ILE A 1 420 ? -10.419 15.135 31.054 1.00 67.56 420 ILE A C 1
ATOM 3341 O O . ILE A 1 420 ? -11.252 15.284 30.160 1.00 67.56 420 ILE A O 1
ATOM 3345 N N . ARG A 1 421 ? -9.218 14.589 30.818 1.00 64.12 421 ARG A N 1
ATOM 3346 C CA . ARG A 1 421 ? -8.799 14.090 29.500 1.00 64.12 421 ARG A CA 1
ATOM 3347 C C . ARG A 1 421 ? -8.988 12.573 29.375 1.00 64.12 421 ARG A C 1
ATOM 3349 O O . ARG A 1 421 ? -8.397 11.811 30.134 1.00 64.12 421 ARG A O 1
ATOM 3356 N N . VAL A 1 422 ? -9.734 12.128 28.364 1.00 54.12 422 VAL A N 1
ATOM 3357 C CA . VAL A 1 422 ? -9.997 10.708 28.067 1.00 54.12 422 VAL A CA 1
ATOM 3358 C C . VAL A 1 422 ? -9.792 10.444 26.578 1.00 54.12 422 VAL A C 1
ATOM 3360 O O . VAL A 1 422 ? -10.477 11.020 25.743 1.00 54.12 422 VAL A O 1
ATOM 3363 N N . GLY A 1 423 ? -8.840 9.580 26.215 1.00 49.94 423 GLY A N 1
ATOM 3364 C CA . GLY A 1 423 ? -8.654 9.161 24.815 1.00 49.94 423 GLY A CA 1
ATOM 3365 C C . GLY A 1 423 ? -8.334 10.290 23.820 1.00 49.94 423 GLY A C 1
ATOM 3366 O O . GLY A 1 423 ? -8.541 10.111 22.626 1.00 49.94 423 GLY A O 1
ATOM 3367 N N . GLY A 1 424 ? -7.837 11.439 24.295 1.00 53.75 424 GLY A N 1
ATOM 3368 C CA . GLY A 1 424 ? -7.588 12.641 23.485 1.00 53.75 424 GLY A CA 1
ATOM 3369 C C . GLY A 1 424 ? -8.699 13.698 23.546 1.00 53.75 424 GLY A C 1
ATOM 3370 O O . GLY A 1 424 ? -8.485 14.811 23.078 1.00 53.75 424 GLY A O 1
ATOM 3371 N N . LEU A 1 425 ? -9.829 13.380 24.176 1.00 55.75 425 LEU A N 1
ATOM 3372 C CA . LEU A 1 425 ? -10.967 14.271 24.400 1.00 55.75 425 LEU A CA 1
ATOM 3373 C C . LEU A 1 425 ? -10.889 14.927 25.774 1.00 55.75 425 LEU A C 1
ATOM 3375 O O . LEU A 1 425 ? -10.397 14.302 26.711 1.00 55.75 425 LEU A O 1
ATOM 3379 N N . ILE A 1 426 ? -11.399 16.151 25.911 1.00 67.31 426 ILE A N 1
ATOM 3380 C CA . ILE A 1 426 ? -11.496 16.859 27.198 1.00 67.31 426 ILE A CA 1
ATOM 3381 C C . ILE A 1 426 ? -12.970 17.023 27.598 1.00 67.31 426 ILE A C 1
ATOM 3383 O O . ILE A 1 426 ? -13.768 17.531 26.821 1.00 67.31 426 ILE A O 1
ATOM 3387 N N . ILE A 1 427 ? -13.382 16.591 28.783 1.00 71.81 427 ILE A N 1
ATOM 3388 C CA . ILE A 1 427 ? -14.795 16.605 29.203 1.00 71.81 427 ILE A CA 1
ATOM 3389 C C . ILE A 1 427 ? -14.970 17.224 30.584 1.00 71.81 427 ILE A C 1
ATOM 3391 O O . ILE A 1 427 ? -14.038 17.222 31.390 1.00 71.81 427 ILE A O 1
ATOM 3395 N N . HIS A 1 428 ? -16.178 17.711 30.878 1.00 75.75 428 HIS A N 1
ATOM 3396 C CA . HIS A 1 428 ? -16.547 18.027 32.255 1.00 75.75 428 HIS A CA 1
ATOM 3397 C C . HIS A 1 428 ? -16.596 16.741 33.090 1.00 75.75 428 HIS A C 1
ATOM 3399 O O . HIS A 1 428 ? -17.130 15.734 32.610 1.00 75.75 428 HIS A O 1
ATOM 3405 N N . PRO A 1 429 ? -16.101 16.772 34.341 1.00 72.19 429 PRO A N 1
ATOM 3406 C CA . PRO A 1 429 ? -16.159 15.642 35.267 1.00 72.19 429 PRO A CA 1
ATOM 3407 C C . PRO A 1 429 ? -17.548 15.041 35.466 1.00 72.19 429 PRO A C 1
ATOM 3409 O O . PRO A 1 429 ? -17.655 13.863 35.790 1.00 72.19 429 PRO A O 1
ATOM 3412 N N . GLU A 1 430 ? -18.602 15.829 35.259 1.00 74.81 430 GLU A N 1
ATOM 3413 C CA . GLU A 1 430 ? -19.987 15.441 35.532 1.00 74.81 430 GLU A CA 1
ATOM 3414 C C . GLU A 1 430 ? -20.908 15.655 34.332 1.00 74.81 430 GLU A C 1
ATOM 3416 O O . GLU A 1 430 ? -22.106 15.846 34.501 1.00 74.81 430 GLU A O 1
ATOM 3421 N N . CYS A 1 431 ? -20.373 15.615 33.106 1.00 71.56 431 CYS A N 1
ATOM 3422 C CA . CYS A 1 431 ? -21.223 15.797 31.934 1.00 71.56 431 CYS A CA 1
ATOM 3423 C C . CYS A 1 431 ? -22.329 14.724 31.867 1.00 71.56 431 CYS A C 1
ATOM 3425 O O . CYS A 1 431 ? -22.060 13.525 31.967 1.00 71.56 431 CYS A O 1
ATOM 3427 N N . ASP A 1 432 ? -23.563 15.179 31.679 1.00 74.50 432 ASP A N 1
ATOM 3428 C CA . ASP A 1 432 ? -24.818 14.420 31.728 1.00 74.50 432 ASP A CA 1
ATOM 3429 C C . ASP A 1 432 ? -25.558 14.427 30.378 1.00 74.50 432 ASP A C 1
ATOM 3431 O O . ASP A 1 432 ? -26.732 14.089 30.284 1.00 74.50 432 ASP A O 1
ATOM 3435 N N . HIS A 1 433 ? -24.884 14.820 29.300 1.00 72.75 433 HIS A N 1
ATOM 3436 C CA . HIS A 1 433 ? -25.485 14.898 27.973 1.00 72.75 433 HIS A CA 1
ATOM 3437 C C . HIS A 1 433 ? -25.255 13.602 27.182 1.00 72.75 433 HIS A C 1
ATOM 3439 O O . HIS A 1 433 ? -24.196 12.980 27.249 1.00 72.75 433 HIS A O 1
ATOM 3445 N N . CYS A 1 434 ? -26.240 13.201 26.376 1.00 67.62 434 CYS A N 1
ATOM 3446 C CA . CYS A 1 434 ? -26.105 12.075 25.453 1.00 67.62 434 CYS A CA 1
ATOM 3447 C C . CYS A 1 434 ? -24.985 12.329 24.439 1.00 67.62 434 CYS A C 1
ATOM 3449 O O . CYS A 1 434 ? -24.964 13.372 23.783 1.00 67.62 434 CYS A O 1
ATOM 3451 N N . TYR A 1 435 ? -24.124 11.336 24.217 1.00 66.81 435 TYR A N 1
ATOM 3452 C CA . TYR A 1 435 ? -22.988 11.482 23.310 1.00 66.81 435 TYR A CA 1
ATOM 3453 C C . TYR A 1 435 ? -23.386 11.796 21.855 1.00 66.81 435 TYR A C 1
ATOM 3455 O O . TYR A 1 435 ? -22.684 12.532 21.166 1.00 66.81 435 TYR A O 1
ATOM 3463 N N . LEU A 1 436 ? -24.527 11.268 21.386 1.00 63.56 436 LEU A N 1
ATOM 3464 C CA . LEU A 1 436 ? -24.960 11.374 19.984 1.00 63.56 436 LEU A CA 1
ATOM 3465 C C . LEU A 1 436 ? -25.880 12.577 19.705 1.00 63.56 436 LEU A C 1
ATOM 3467 O O . LEU A 1 436 ? -25.639 13.310 18.753 1.00 63.56 436 LEU A O 1
ATOM 3471 N N . CYS A 1 437 ? -26.929 12.801 20.511 1.00 63.78 437 CYS A N 1
ATOM 3472 C CA . CYS A 1 437 ? -27.877 13.926 20.328 1.00 63.78 437 CYS A CA 1
ATOM 3473 C C . CYS A 1 437 ? -27.534 15.165 21.169 1.00 63.78 437 CYS A C 1
ATOM 3475 O O . CYS A 1 437 ? -28.063 16.244 20.887 1.00 63.78 437 CYS A O 1
ATOM 3477 N N . ARG A 1 438 ? -26.738 15.005 22.241 1.00 66.25 438 ARG A N 1
ATOM 3478 C CA . ARG A 1 438 ? -26.506 16.010 23.299 1.00 66.25 438 ARG A CA 1
ATOM 3479 C C . ARG A 1 438 ? -27.766 16.504 23.995 1.00 66.25 438 ARG A C 1
ATOM 3481 O O . ARG A 1 438 ? -27.829 17.632 24.466 1.00 66.25 438 ARG A O 1
ATOM 3488 N N . CYS A 1 439 ? -28.800 15.686 23.999 1.00 72.25 439 CYS A N 1
ATOM 3489 C CA . CYS A 1 439 ? -29.945 15.901 24.849 1.00 72.25 439 CYS A CA 1
ATOM 3490 C C . CYS A 1 439 ? -29.564 15.503 26.291 1.00 72.25 439 CYS A C 1
ATOM 3492 O O . CYS A 1 439 ? -28.811 14.531 26.438 1.00 72.25 439 CYS A O 1
ATOM 3494 N N . PRO A 1 440 ? -29.998 16.258 27.319 1.00 72.12 440 PRO A N 1
ATOM 3495 C CA . PRO A 1 440 ? -29.741 15.906 28.713 1.00 72.12 440 PRO A CA 1
ATOM 3496 C C . PRO A 1 440 ? -30.239 14.490 28.999 1.00 72.12 440 PRO A C 1
ATOM 3498 O O . PRO A 1 440 ? -31.302 14.095 28.513 1.00 72.12 440 PRO A O 1
ATOM 3501 N N . LEU A 1 441 ? -29.449 13.712 29.728 1.00 70.12 441 LEU A N 1
ATOM 3502 C CA . LEU A 1 441 ? -29.833 12.393 30.210 1.00 70.12 441 LEU A CA 1
ATOM 3503 C C . LEU A 1 441 ? -30.516 12.560 31.568 1.00 70.12 441 LEU A C 1
ATOM 3505 O O . LEU A 1 441 ? -30.096 13.374 32.380 1.00 70.12 441 LEU A O 1
ATOM 3509 N N . GLU A 1 442 ? -31.546 11.762 31.842 1.00 62.62 442 GLU A N 1
ATOM 3510 C CA . GLU A 1 442 ? -32.308 11.850 33.099 1.00 62.62 442 GLU A CA 1
ATOM 3511 C C . GLU A 1 442 ? -31.521 11.368 34.338 1.00 62.62 442 GLU A C 1
ATOM 3513 O O . GLU A 1 442 ? -32.030 11.415 35.456 1.00 62.62 442 GLU A O 1
ATOM 3518 N N . VAL A 1 443 ? -30.277 10.900 34.167 1.00 57.78 443 VAL A N 1
ATOM 3519 C CA . VAL A 1 443 ? -29.476 10.291 35.235 1.00 57.78 443 VAL A CA 1
ATOM 3520 C C . VAL A 1 443 ? -28.311 11.199 35.631 1.00 57.78 443 VAL A C 1
ATOM 3522 O O . VAL A 1 443 ? -27.370 11.389 34.861 1.00 57.78 443 VAL A O 1
ATOM 3525 N N . ASN A 1 444 ? -28.350 11.700 36.869 1.00 52.31 444 ASN A N 1
ATOM 3526 C CA . ASN A 1 444 ? -27.269 12.478 37.472 1.00 52.31 444 ASN A CA 1
ATOM 3527 C C . ASN A 1 444 ? -25.985 11.635 37.616 1.00 52.31 444 ASN A C 1
ATOM 3529 O O . ASN A 1 444 ? -26.007 10.547 38.193 1.00 52.31 444 ASN A O 1
ATOM 3533 N N . HIS A 1 445 ? -24.866 12.209 37.165 1.00 50.94 445 HIS A N 1
ATOM 3534 C CA . HIS A 1 445 ? -23.472 11.739 37.245 1.00 50.94 445 HIS A CA 1
ATOM 3535 C C . HIS A 1 445 ? -23.035 10.674 36.244 1.00 50.94 445 HIS A C 1
ATOM 3537 O O . HIS A 1 445 ? -23.097 9.468 36.510 1.00 50.94 445 HIS A O 1
ATOM 3543 N N . ILE A 1 446 ? -22.432 11.122 35.132 1.00 56.09 446 ILE A N 1
ATOM 3544 C CA . ILE A 1 446 ? -21.784 10.176 34.226 1.00 56.09 446 ILE A CA 1
ATOM 3545 C C . ILE A 1 446 ? -20.439 10.581 33.617 1.00 56.09 446 ILE A C 1
ATOM 3547 O O . ILE A 1 446 ? -19.943 9.813 32.808 1.00 56.09 446 ILE A O 1
ATOM 3551 N N . GLY A 1 447 ? -19.772 11.654 34.053 1.00 53.81 447 GLY A N 1
ATOM 3552 C CA . GLY A 1 447 ? -18.351 11.956 33.769 1.00 53.81 447 GLY A CA 1
ATOM 3553 C C . GLY A 1 447 ? -17.691 11.256 32.570 1.00 53.81 447 GLY A C 1
ATOM 3554 O O . GLY A 1 447 ? -18.119 11.400 31.430 1.00 53.81 447 GLY A O 1
ATOM 3555 N N . ILE A 1 448 ? -16.658 10.438 32.818 1.00 47.34 448 ILE A N 1
ATOM 3556 C CA . ILE A 1 448 ? -15.961 9.636 31.782 1.00 47.34 448 ILE A CA 1
ATOM 3557 C C . ILE A 1 448 ? -16.906 8.697 31.014 1.00 47.34 448 ILE A C 1
ATOM 3559 O O . ILE A 1 448 ? -16.714 8.439 29.826 1.00 47.34 448 ILE A O 1
ATOM 3563 N N . LYS A 1 449 ? -17.936 8.177 31.681 1.00 54.47 449 LYS A N 1
ATOM 3564 C CA . LYS A 1 449 ? -18.908 7.250 31.097 1.00 54.47 449 LYS A CA 1
ATOM 3565 C C . LYS A 1 449 ? -19.842 7.936 30.085 1.00 54.47 449 LYS A C 1
ATOM 3567 O O . LYS A 1 449 ? -20.429 7.224 29.277 1.00 54.47 449 LYS A O 1
ATOM 3572 N N . ALA A 1 450 ? -19.946 9.267 30.058 1.00 55.19 450 ALA A N 1
ATOM 3573 C CA . ALA A 1 450 ? -20.754 10.003 29.085 1.00 55.19 450 ALA A CA 1
ATOM 3574 C C . ALA A 1 450 ? -20.293 9.761 27.635 1.00 55.19 450 ALA A C 1
ATOM 3576 O O . ALA A 1 450 ? -21.113 9.753 26.725 1.00 55.19 450 ALA A O 1
ATOM 3577 N N . LEU A 1 451 ? -19.010 9.430 27.420 1.00 52.91 451 LEU A N 1
ATOM 3578 C CA . LEU A 1 451 ? -18.477 8.982 26.121 1.00 52.91 451 LEU A CA 1
ATOM 3579 C C . LEU A 1 451 ? -19.051 7.633 25.644 1.00 52.91 451 LEU A C 1
ATOM 3581 O O . LEU A 1 451 ? -18.765 7.186 24.534 1.00 52.91 451 LEU A O 1
ATOM 3585 N N . HIS A 1 452 ? -19.824 6.951 26.485 1.00 56.16 452 HIS A N 1
ATOM 3586 C CA . HIS A 1 452 ? -20.344 5.610 26.246 1.00 56.16 452 HIS A CA 1
ATOM 3587 C C . HIS A 1 452 ? -21.857 5.504 26.476 1.00 56.16 452 HIS A C 1
ATOM 3589 O O . HIS A 1 452 ? -22.359 4.386 26.591 1.00 56.16 452 HIS A O 1
ATOM 3595 N N . ILE A 1 453 ? -22.579 6.630 26.573 1.00 62.38 453 ILE A N 1
ATOM 3596 C CA . ILE A 1 453 ? -24.019 6.636 26.864 1.00 62.38 453 ILE A CA 1
ATOM 3597 C C . ILE A 1 453 ? -24.802 7.422 25.815 1.00 62.38 453 ILE A C 1
ATOM 3599 O O . ILE A 1 453 ? -24.464 8.547 25.438 1.00 62.38 453 ILE A O 1
ATOM 3603 N N . TYR A 1 454 ? -25.891 6.798 25.374 1.00 64.94 454 TYR A N 1
ATOM 3604 C CA . TYR A 1 454 ? -26.875 7.342 24.452 1.00 64.94 454 TYR A CA 1
ATOM 3605 C C . TYR A 1 454 ? -28.211 7.517 25.187 1.00 64.94 454 TYR A C 1
ATOM 3607 O O . TYR A 1 454 ? -28.517 6.734 26.080 1.00 64.94 454 TYR A O 1
ATOM 3615 N N . CYS A 1 455 ? -29.006 8.529 24.826 1.00 68.19 455 CYS A N 1
ATOM 3616 C CA . CYS A 1 455 ? -30.385 8.648 25.312 1.00 68.19 455 CYS A CA 1
ATOM 3617 C C . CYS A 1 455 ? -31.254 7.529 24.729 1.00 68.19 455 CYS A C 1
ATOM 3619 O O . CYS A 1 455 ? -30.925 7.017 23.658 1.00 68.19 455 CYS A O 1
ATOM 3621 N N . ASP A 1 456 ? -32.391 7.225 25.353 1.00 66.75 456 ASP A N 1
ATOM 3622 C CA . ASP A 1 456 ? -33.280 6.130 24.932 1.00 66.75 456 ASP A CA 1
ATOM 3623 C C . ASP A 1 456 ? -33.682 6.220 23.456 1.00 66.75 456 ASP A C 1
ATOM 3625 O O . ASP A 1 456 ? -33.656 5.230 22.735 1.00 66.75 456 ASP A O 1
ATOM 3629 N N . VAL A 1 457 ? -33.950 7.431 22.957 1.00 70.75 457 VAL A N 1
ATOM 3630 C CA . VAL A 1 457 ? -34.295 7.656 21.543 1.00 70.75 457 VAL A CA 1
ATOM 3631 C C . VAL A 1 457 ? -33.138 7.309 20.604 1.00 70.75 457 VAL A C 1
ATOM 3633 O O . VAL A 1 457 ? -33.359 6.785 19.516 1.00 70.75 457 VAL A O 1
ATOM 3636 N N . CYS A 1 458 ? -31.901 7.643 20.972 1.00 64.50 458 CYS A N 1
ATOM 3637 C CA . CYS A 1 458 ? -30.725 7.286 20.180 1.00 64.50 458 CYS A CA 1
ATOM 3638 C C . CYS A 1 458 ? -30.380 5.805 20.347 1.00 64.50 458 CYS A C 1
ATOM 3640 O O . CYS A 1 458 ? -30.001 5.166 19.373 1.00 64.50 458 CYS A O 1
ATOM 3642 N N . PHE A 1 459 ? -30.535 5.269 21.555 1.00 67.06 459 PHE A N 1
ATOM 3643 C CA . PHE A 1 459 ? -30.279 3.877 21.888 1.00 67.06 459 PHE A CA 1
ATOM 3644 C C . PHE A 1 459 ? -31.202 2.941 21.099 1.00 67.06 459 PHE A C 1
ATOM 3646 O O . PHE A 1 459 ? -30.709 2.080 20.379 1.00 67.06 459 PHE A O 1
ATOM 3653 N N . GLU A 1 460 ? -32.514 3.185 21.120 1.00 68.06 460 GLU A N 1
ATOM 3654 C CA . GLU A 1 460 ? -33.507 2.412 20.357 1.00 68.06 460 GLU A CA 1
ATOM 3655 C C . GLU A 1 460 ? -33.394 2.599 18.836 1.00 68.06 460 GLU A C 1
ATOM 3657 O O . GLU A 1 460 ? -33.960 1.820 18.083 1.00 68.06 460 GLU A O 1
ATOM 3662 N N . LYS A 1 461 ? -32.671 3.619 18.354 1.00 65.94 461 LYS A N 1
ATOM 3663 C CA . LYS A 1 461 ? -32.343 3.756 16.922 1.00 65.94 461 LYS A CA 1
ATOM 3664 C C . LYS A 1 461 ? -31.090 2.988 16.505 1.00 65.94 461 LYS A C 1
ATOM 3666 O O . LYS A 1 461 ? -30.929 2.716 15.318 1.00 65.94 461 LYS A O 1
ATOM 3671 N N . ILE A 1 462 ? -30.161 2.764 17.436 1.00 59.81 462 ILE A N 1
ATOM 3672 C CA . ILE A 1 462 ? -28.918 2.020 17.188 1.00 59.81 462 ILE A CA 1
ATOM 3673 C C . ILE A 1 462 ? -29.163 0.514 17.323 1.00 59.81 462 ILE A C 1
ATOM 3675 O O . ILE A 1 462 ? -28.572 -0.263 16.571 1.00 59.81 462 ILE A O 1
ATOM 3679 N N . LYS A 1 463 ? -29.967 0.123 18.311 1.00 59.91 463 LYS A N 1
ATOM 3680 C CA . LYS A 1 463 ? -30.452 -1.242 18.519 1.00 59.91 463 LYS A CA 1
ATOM 3681 C C . LYS A 1 463 ? -31.391 -1.661 17.392 1.00 59.91 463 LYS A C 1
ATOM 3683 O O . LYS A 1 463 ? -31.328 -2.858 17.034 1.00 59.91 463 LYS A O 1
#

Nearest PDB structures (foldseek):
  2r9c-assembly1_A  TM=8.435E-01  e=1.008E-18  unclassified
  1zcm-assembly1_A  TM=8.333E-01  e=1.426E-18  Homo sapiens
  6bjd-assembly4_D  TM=8.116E-01  e=7.190E-18  Homo sapiens
  6bdt-assembly1_A  TM=8.105E-01  e=1.077E-17  Homo sapiens
  6bkj-assembly2_B  TM=8.197E-01  e=1.920E-17  Homo sapiens

Mean predicted aligned error: 11.64 Å

Organism: NCBI:txid370355

Secondary structure (DSSP, 8-state):
----EEEGGGS-TT--TTS-TTTTT--EEEHHHHSSS--BS-SS--GGG-B--SSS-HHHHHHHHHHTTSHHHHHHHTTT-SS--TTSEEEEEEEETTEEEEEEEESEEEB-GGGTT-SBSS-B--TTB-HHHHHHHHHHHHTTSGGGGSS--HHHHHHHHH-SPEEEEEGGGS-HHHHHHHHHHHHHTT-EEEEEEPP-TTS-TT-SS-TT-EEEEEEE---TTSPPEEEEE-TT-S-SS--SEEEEEHHHHHHHEEEEEEE---TT--EEEEEEEEE-STTEEEEEEEEESS-EEEEEEEEE----S----EEEEEEETTSPBPTT------SSSEEEEEEEEE-SEEEEEEEEE-SSSTT--EEEEEEEEES-SSSEEEEE-S--EE-SS-----HHHHHHH-B-TTT-PBPPTT-EEETTEEE-TT--B-TTT-PBPSSS--GGGGGG---HHHHHHH-

InterPro domains:
  IPR001300 Peptidase C2, calpain, catalytic domain [PF00648] (35-239)
  IPR001300 Peptidase C2, calpain, catalytic domain [PS50203] (33-239)
  IPR001300 Peptidase C2, calpain, catalytic domain [SM00230] (5-272)
  IPR022684 Peptidase C2, calpain family [PR00704] (52-68)
  IPR022684 Peptidase C2, calpain family [PR00704] (119-142)
  IPR022684 Peptidase C2, calpain family [PR00704] (144-171)
  IPR022684 Peptidase C2, calpain family [PTHR10183] (39-381)
  IPR038765 Papain-like cysteine peptidase superfamily [SSF54001] (23-270)

Sequence (463 aa):
MDIPVINEKKNNVLNSADFTSRYSNVPLVPATKLFKHKTKLFDTISIENVRQGEFEDCFLVSSLAALTEQPNLIRKLFNFTDTYDLNGYYYVRLYYNGMPVVVAVTTKIPVDPKTASEIPLFCKANYNETWAFLAEKAYSILYGGYKNLVGGCCAEALNTLTGFPVAAYPIQHADPVILLAKMQKWKNKKYLMCATCSIDDHEPADSKFVDNHAYTVISVDDTVGSDNFVELRNPWGKSCDNDEFIKISFVDFYNKFIDLAVLRVDPTFESYFFTKACFDKPDKIKLFELKVTSECRIAIGIHQNSHSDKMCGVRACVLNSDCRMSLGGKETFMEMFYVRGGEYKLKPGCYNILIDRETSSIGTENEFSLSLFSTLKCGVSFHQSKNEIYNKKSRFLMPNYQKQFGVCAVCCESLNCDSIRVGGLIIHPECDHCYLCRCPLEVNHIGIKALHIYCDVCFEKIK